Protein AF-A0A3P6UEE2-F1 (afdb_monomer)

Mean predicted aligned error: 15.65 Å

Nearest PDB structures (foldseek):
  7cso-assembly2_B  TM=4.530E-01  e=4.890E-06  Mus musculus
  7csr-assembly1_A  TM=4.299E-01  e=3.107E-06  Mus musculus
  7cso-assembly1_A  TM=4.439E-01  e=6.291E-06  Mus musculus
  7cso-assembly4_D  TM=4.428E-01  e=3.997E-06  Mus musculus
  7cso-assembly3_C  TM=4.593E-01  e=6.958E-06  Mus musculus

Structure (mmCIF, N/CA/C/O backbone):
data_AF-A0A3P6UEE2-F1
#
_entry.id   AF-A0A3P6UEE2-F1
#
loop_
_atom_site.group_PDB
_atom_site.id
_atom_site.type_symbol
_atom_site.label_atom_id
_atom_site.label_alt_id
_atom_site.label_comp_id
_atom_site.label_asym_id
_atom_site.label_entity_id
_atom_site.label_seq_id
_atom_site.pdbx_PDB_ins_code
_atom_site.Cartn_x
_atom_site.Cartn_y
_atom_site.Cartn_z
_atom_site.occupancy
_atom_site.B_iso_or_equiv
_atom_site.auth_seq_id
_atom_site.auth_comp_id
_atom_site.auth_asym_id
_atom_site.auth_atom_id
_atom_site.pdbx_PDB_model_num
ATOM 1 N N . MET A 1 1 ? -70.658 22.641 3.230 1.00 32.25 1 MET A N 1
ATOM 2 C CA . MET A 1 1 ? -71.130 21.263 2.988 1.00 32.25 1 MET A CA 1
ATOM 3 C C . MET A 1 1 ? -69.917 20.512 2.462 1.00 32.25 1 MET A C 1
ATOM 5 O O . MET A 1 1 ? -69.437 20.891 1.405 1.00 32.25 1 MET A O 1
ATOM 9 N N . SER A 1 2 ? -69.157 19.889 3.373 1.00 28.69 2 SER A N 1
ATOM 10 C CA . SER A 1 2 ? -69.186 18.432 3.674 1.00 28.69 2 SER A CA 1
ATOM 11 C C . SER A 1 2 ? -68.505 17.641 2.543 1.00 28.69 2 SER A C 1
ATOM 13 O O . SER A 1 2 ? -68.824 17.882 1.391 1.00 28.69 2 SER A O 1
ATOM 15 N N . GLU A 1 3 ? -67.575 16.708 2.730 1.00 25.73 3 GLU A N 1
ATOM 16 C CA . GLU A 1 3 ? -67.018 16.028 3.901 1.00 25.73 3 GLU A CA 1
ATOM 17 C C . GLU A 1 3 ? -65.733 15.281 3.454 1.00 25.73 3 GLU A C 1
ATOM 19 O O . GLU A 1 3 ? -65.621 14.837 2.315 1.00 25.73 3 GLU A O 1
ATOM 24 N N . ILE A 1 4 ? -64.789 15.226 4.394 1.00 25.91 4 ILE A N 1
ATOM 25 C CA . ILE A 1 4 ? -63.663 14.306 4.714 1.00 25.91 4 ILE A CA 1
ATOM 26 C C . ILE A 1 4 ? -63.904 12.839 4.247 1.00 25.91 4 ILE A C 1
ATOM 28 O O . ILE A 1 4 ? -65.055 12.428 4.205 1.00 25.91 4 ILE A O 1
ATOM 32 N N . ASP A 1 5 ? -62.964 11.920 3.955 1.00 26.12 5 ASP A N 1
ATOM 33 C CA . ASP A 1 5 ? -61.487 11.779 3.910 1.00 26.12 5 ASP A CA 1
ATOM 34 C C . ASP A 1 5 ? -61.178 10.352 3.359 1.00 26.12 5 ASP A C 1
ATOM 36 O O . ASP A 1 5 ? -62.090 9.543 3.187 1.00 26.12 5 ASP A O 1
ATOM 40 N N . TYR A 1 6 ? -59.906 10.055 3.068 1.00 24.75 6 TYR A N 1
ATOM 41 C CA . TYR A 1 6 ? -59.148 8.900 3.591 1.00 24.75 6 TYR A CA 1
ATOM 42 C C . TYR A 1 6 ? -58.108 8.302 2.620 1.00 24.75 6 TYR A C 1
ATOM 44 O O . TYR A 1 6 ? -58.361 7.401 1.826 1.00 24.75 6 TYR A O 1
ATOM 52 N N . THR A 1 7 ? -56.855 8.659 2.915 1.00 24.50 7 THR A N 1
ATOM 53 C CA . THR A 1 7 ? -55.727 7.733 3.167 1.00 24.50 7 THR A CA 1
ATOM 54 C C . THR A 1 7 ? -54.939 7.078 2.021 1.00 24.50 7 THR A C 1
ATOM 56 O O . THR A 1 7 ? -55.393 6.160 1.350 1.00 24.50 7 THR A O 1
ATOM 59 N N . LYS A 1 8 ? -53.639 7.434 2.028 1.00 27.17 8 LYS A N 1
ATOM 60 C CA . LYS A 1 8 ? -52.408 6.620 1.851 1.00 27.17 8 LYS A CA 1
ATOM 61 C C . LYS A 1 8 ? -51.515 7.066 0.691 1.00 27.17 8 LYS A C 1
ATOM 63 O O . LYS A 1 8 ? -51.504 6.407 -0.336 1.00 27.17 8 LYS A O 1
ATOM 68 N N . ILE A 1 9 ? -50.619 8.028 0.938 1.00 29.27 9 ILE A N 1
ATOM 69 C CA . ILE A 1 9 ? -49.214 7.910 0.502 1.00 29.27 9 ILE A CA 1
ATOM 70 C C . ILE A 1 9 ? -48.324 8.456 1.624 1.00 29.27 9 ILE A C 1
ATOM 72 O O . ILE A 1 9 ? -48.467 9.596 2.060 1.00 29.27 9 ILE A O 1
ATOM 76 N N . LYS A 1 10 ? -47.441 7.589 2.130 1.00 26.31 10 LYS A N 1
ATOM 77 C CA . LYS A 1 10 ? -46.436 7.899 3.148 1.00 26.31 10 LYS A CA 1
ATOM 78 C C . LYS A 1 10 ? -45.485 8.986 2.644 1.00 26.31 10 LYS A C 1
ATOM 80 O O . LYS A 1 10 ? -44.920 8.871 1.561 1.00 26.31 10 LYS A O 1
ATOM 85 N N . GLN A 1 11 ? -45.274 9.982 3.495 1.00 23.47 11 GLN A N 1
ATOM 86 C CA . GLN A 1 11 ? -44.151 10.906 3.448 1.00 23.47 11 GLN A CA 1
ATOM 87 C C . GLN A 1 11 ? -42.827 10.138 3.590 1.00 23.47 11 GLN A C 1
ATOM 89 O O . GLN A 1 11 ? -42.658 9.363 4.531 1.00 23.47 11 GLN A O 1
ATOM 94 N N . ILE A 1 12 ? -41.875 10.410 2.698 1.00 24.92 12 ILE A N 1
ATOM 95 C CA . ILE A 1 12 ? -40.446 10.361 3.015 1.00 24.92 12 ILE A CA 1
ATOM 96 C C . ILE A 1 12 ? -39.949 11.805 2.869 1.00 24.92 12 ILE A C 1
ATOM 98 O O . ILE A 1 12 ? -40.045 12.360 1.771 1.00 24.92 12 ILE A O 1
ATOM 102 N N . PRO A 1 13 ? -39.487 12.449 3.953 1.00 24.69 13 PRO A N 1
ATOM 103 C CA . PRO A 1 13 ? -39.006 13.815 3.903 1.00 24.69 13 PRO A CA 1
ATOM 104 C C . PRO A 1 13 ? -37.581 13.879 3.346 1.00 24.69 13 PRO A C 1
ATOM 106 O O . PRO A 1 13 ? -36.684 13.128 3.725 1.00 24.69 13 PRO A O 1
ATOM 109 N N . THR A 1 14 ? -37.415 14.840 2.448 1.00 27.27 14 THR A N 1
ATOM 110 C CA . THR A 1 14 ? -36.183 15.524 2.051 1.00 27.27 14 THR A CA 1
ATOM 111 C C . THR A 1 14 ? -35.136 15.624 3.166 1.00 27.27 14 THR A C 1
ATOM 113 O O . THR A 1 14 ? -35.399 16.222 4.208 1.00 27.27 14 THR A O 1
ATOM 116 N N . ALA A 1 15 ? -33.928 15.116 2.901 1.00 23.80 15 ALA A N 1
ATOM 117 C CA . ALA A 1 15 ? -32.729 15.375 3.697 1.00 23.80 15 ALA A CA 1
ATOM 118 C C . ALA A 1 15 ? -31.927 16.569 3.121 1.00 23.80 15 ALA A C 1
ATOM 120 O O . ALA A 1 15 ? -31.947 16.792 1.905 1.00 23.80 15 ALA A O 1
ATOM 121 N N . PRO A 1 16 ? -31.249 17.359 3.975 1.00 25.28 16 PRO A N 1
ATOM 122 C CA . PRO A 1 16 ? -30.773 18.697 3.648 1.00 25.28 16 PRO A CA 1
ATOM 123 C C . PRO A 1 16 ? -29.421 18.711 2.925 1.00 25.28 16 PRO A C 1
ATOM 125 O O . PRO A 1 16 ? -28.483 17.992 3.265 1.00 25.28 16 PRO A O 1
ATOM 128 N N . LYS A 1 17 ? -29.331 19.617 1.947 1.00 25.28 17 LYS A N 1
ATOM 129 C CA . LYS A 1 17 ? -28.084 20.152 1.394 1.00 25.28 17 LYS A CA 1
ATOM 130 C C . LYS A 1 17 ? -27.331 20.942 2.474 1.00 25.28 17 LYS A C 1
ATOM 132 O O . LYS A 1 17 ? -27.958 21.528 3.350 1.00 25.28 17 LYS A O 1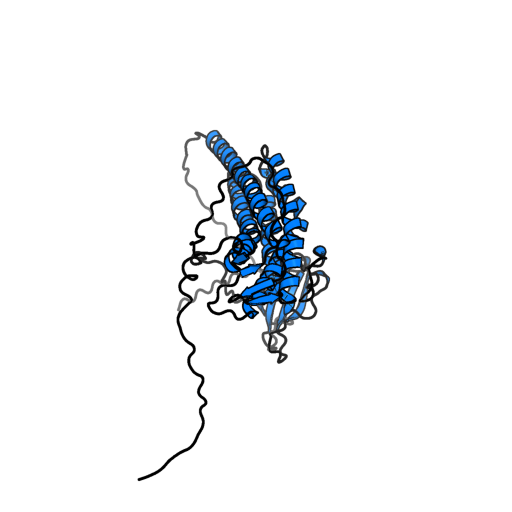
ATOM 137 N N . VAL A 1 18 ? -26.016 21.060 2.265 1.00 22.91 18 VAL A N 1
ATOM 138 C CA . VAL A 1 18 ? -25.023 21.901 2.969 1.00 22.91 18 VAL A CA 1
ATOM 139 C C . VAL A 1 18 ? -24.257 21.180 4.086 1.00 22.91 18 VAL A C 1
ATOM 141 O O . VAL A 1 18 ? -24.628 21.245 5.248 1.00 22.91 18 VAL A O 1
ATOM 144 N N . MET A 1 19 ? -23.157 20.510 3.712 1.00 23.22 19 MET A N 1
ATOM 145 C CA . MET A 1 19 ? -21.775 20.855 4.117 1.00 23.22 19 MET A CA 1
ATOM 146 C C . MET A 1 19 ? -20.781 19.840 3.504 1.00 23.22 19 MET A C 1
ATOM 148 O O . MET A 1 19 ? -20.074 19.124 4.197 1.00 23.22 19 MET A O 1
ATOM 152 N N . ILE A 1 20 ? -20.746 19.762 2.169 1.00 26.05 20 ILE A N 1
ATOM 153 C CA . ILE A 1 20 ? -19.703 19.069 1.390 1.00 26.05 20 ILE A CA 1
ATOM 154 C C . ILE A 1 20 ? -19.309 20.037 0.273 1.00 26.05 20 ILE A C 1
ATOM 156 O O . ILE A 1 20 ? -19.727 19.896 -0.864 1.00 26.05 20 ILE A O 1
ATOM 160 N N . LEU A 1 21 ? -18.628 21.132 0.615 1.00 24.34 21 LEU A N 1
ATOM 161 C CA . LEU A 1 21 ? -18.182 22.120 -0.383 1.00 24.34 21 LEU A CA 1
ATOM 162 C C . LEU A 1 21 ? -16.725 22.568 -0.197 1.00 24.34 21 LEU A C 1
ATOM 164 O O . LEU A 1 21 ? -16.289 23.519 -0.837 1.00 24.34 21 LEU A O 1
ATOM 168 N N . LEU A 1 22 ? -15.935 21.850 0.610 1.00 24.61 22 LEU A N 1
ATOM 169 C CA . LEU A 1 22 ? -14.498 22.127 0.767 1.00 24.61 22 LEU A CA 1
ATOM 170 C C . LEU A 1 22 ? -13.568 20.928 0.513 1.00 24.61 22 LEU A C 1
ATOM 172 O O . LEU A 1 22 ? -12.361 21.065 0.673 1.00 24.61 22 LEU A O 1
ATOM 176 N N . LEU A 1 23 ? -14.090 19.798 0.023 1.00 27.22 23 LEU A N 1
ATOM 177 C CA . LEU A 1 23 ? -13.277 18.649 -0.417 1.00 27.22 23 LEU A CA 1
ATOM 178 C C . LEU A 1 23 ? -13.424 18.308 -1.913 1.00 27.22 23 LEU A C 1
ATOM 180 O O . LEU A 1 23 ? -12.577 17.613 -2.464 1.00 27.22 23 LEU A O 1
ATOM 184 N N . GLU A 1 24 ? -14.401 18.885 -2.622 1.00 25.47 24 GLU A N 1
ATOM 185 C CA . GLU A 1 24 ? -14.601 18.640 -4.064 1.00 25.47 24 GLU A CA 1
ATOM 186 C C . GLU A 1 24 ? -13.704 19.484 -4.990 1.00 25.47 24 GLU A C 1
ATOM 188 O O . GLU A 1 24 ? -13.679 19.256 -6.196 1.00 25.47 24 GLU A O 1
ATOM 193 N N . LYS A 1 25 ? -12.916 20.436 -4.466 1.00 23.84 25 LYS A N 1
ATOM 194 C CA . LYS A 1 25 ? -12.120 21.364 -5.299 1.00 23.84 25 LYS A CA 1
ATOM 195 C C . LYS A 1 25 ? -10.620 21.069 -5.417 1.00 23.84 25 LYS A C 1
ATOM 197 O O . LYS A 1 25 ? -9.903 21.872 -6.008 1.00 23.84 25 LYS A O 1
ATOM 202 N N . LYS A 1 26 ? -10.130 19.926 -4.917 1.00 23.98 26 LYS A N 1
ATOM 203 C CA . LYS A 1 26 ? -8.728 19.494 -5.129 1.00 23.98 26 LYS A CA 1
ATOM 204 C C . LYS A 1 26 ? -8.526 18.063 -5.646 1.00 23.98 26 LYS A C 1
ATOM 206 O O . LYS A 1 26 ? -7.385 17.655 -5.819 1.00 23.98 26 LYS A O 1
ATOM 211 N N . LEU A 1 27 ? -9.596 17.342 -5.993 1.00 26.48 27 LEU A N 1
ATOM 212 C CA . LEU A 1 27 ? -9.512 16.048 -6.698 1.00 26.48 27 LEU A CA 1
ATOM 213 C C . LEU A 1 27 ? -9.816 16.142 -8.204 1.00 26.48 27 LEU A C 1
ATOM 215 O O . LEU A 1 27 ? -9.767 15.144 -8.920 1.00 26.48 27 LEU A O 1
ATOM 219 N N . THR A 1 28 ? -10.032 17.349 -8.730 1.00 24.52 28 THR A N 1
ATOM 220 C CA . THR A 1 28 ? -10.090 17.607 -10.173 1.00 24.52 28 THR A CA 1
ATOM 221 C C . THR A 1 28 ? -8.683 17.663 -10.772 1.00 24.52 28 THR A C 1
ATOM 223 O O . THR A 1 28 ? -8.195 18.720 -11.159 1.00 24.52 28 THR A O 1
ATOM 226 N N . SER A 1 29 ? -8.019 16.510 -10.827 1.00 25.34 29 SER A N 1
ATOM 227 C CA . SER A 1 29 ? -6.988 16.206 -11.830 1.00 25.34 29 SER A CA 1
ATOM 228 C C . SER A 1 29 ? -6.882 14.695 -12.062 1.00 25.34 29 SER A C 1
ATOM 230 O O . SER A 1 29 ? -5.809 14.111 -12.054 1.00 25.34 29 SER A O 1
ATOM 232 N N . TYR A 1 30 ? -8.022 14.054 -12.316 1.00 25.23 30 TYR A N 1
ATOM 233 C CA . TYR A 1 30 ? -8.054 12.817 -13.093 1.00 25.23 30 TYR A CA 1
ATOM 234 C C . TYR A 1 30 ? -8.728 13.101 -14.437 1.00 25.23 30 TYR A C 1
ATOM 236 O O . TYR A 1 30 ? -9.952 13.014 -14.536 1.00 25.23 30 TYR A O 1
ATOM 244 N N . PRO A 1 31 ? -7.978 13.445 -15.496 1.00 25.48 31 PRO A N 1
ATOM 245 C CA . PRO A 1 31 ? -8.455 13.215 -16.838 1.00 25.48 31 PRO A CA 1
ATOM 246 C C . PRO A 1 31 ? -8.068 11.789 -17.251 1.00 25.48 31 PRO A C 1
ATOM 248 O O . PRO A 1 31 ? -6.894 11.448 -17.322 1.00 25.48 31 PRO A O 1
ATOM 251 N N . GLN A 1 32 ? -9.104 10.988 -17.511 1.00 25.56 32 GLN A N 1
ATOM 252 C CA . GLN A 1 32 ? -9.192 10.041 -18.626 1.00 25.56 32 GLN A CA 1
ATOM 253 C C . GLN A 1 32 ? -8.036 9.039 -18.780 1.00 25.56 32 GLN A C 1
ATOM 255 O O . GLN A 1 32 ? -6.984 9.392 -19.278 1.00 25.56 32 GLN A O 1
ATOM 260 N N . TYR A 1 33 ? -8.275 7.763 -18.471 1.00 24.67 33 TYR A N 1
ATOM 261 C CA . TYR A 1 33 ? -8.169 6.653 -19.432 1.00 24.67 33 TYR A CA 1
ATOM 262 C C . TYR A 1 33 ? -8.706 5.368 -18.778 1.00 24.67 33 TYR A C 1
ATOM 264 O O . TYR A 1 33 ? -8.442 5.095 -17.612 1.00 24.67 33 TYR A O 1
ATOM 272 N N . LEU A 1 34 ? -9.449 4.591 -19.576 1.00 25.42 34 LEU A N 1
ATOM 273 C CA . LEU A 1 34 ? -10.128 3.317 -19.282 1.00 25.42 34 LEU A CA 1
ATOM 274 C C . LEU A 1 34 ? -11.574 3.390 -18.755 1.00 25.42 34 LEU A C 1
ATOM 276 O O . LEU A 1 34 ? -12.000 2.565 -17.954 1.00 25.42 34 LEU A O 1
ATOM 280 N N . GLN A 1 35 ? -12.399 4.243 -19.367 1.00 23.98 35 GLN A N 1
ATOM 281 C CA . GLN A 1 35 ? -13.633 3.704 -19.947 1.00 23.98 35 GLN A CA 1
ATOM 282 C C . GLN A 1 35 ? -13.343 3.330 -21.402 1.00 23.98 35 GLN A C 1
ATOM 284 O O . GLN A 1 35 ? -13.362 4.169 -22.294 1.00 23.98 35 GLN A O 1
ATOM 289 N N . LEU A 1 36 ? -13.046 2.054 -21.635 1.00 21.75 36 LEU A N 1
ATOM 290 C CA . LEU A 1 36 ? -13.322 1.427 -22.920 1.00 21.75 36 LEU A CA 1
ATOM 291 C C . LEU A 1 36 ? -14.508 0.503 -22.670 1.00 21.75 36 LEU A C 1
ATOM 293 O O . LEU A 1 36 ? -14.343 -0.597 -22.145 1.00 21.75 36 LEU A O 1
ATOM 297 N N . SER A 1 37 ? -15.712 0.967 -23.006 1.00 21.66 37 SER A N 1
ATOM 298 C CA . SER A 1 37 ? -16.826 0.058 -23.248 1.00 21.66 37 SER A CA 1
ATOM 299 C C . SER A 1 37 ? -16.559 -0.636 -24.581 1.00 21.66 37 SER A C 1
ATOM 301 O O . SER A 1 37 ? -17.025 -0.209 -25.636 1.00 21.66 37 SER A O 1
ATOM 303 N N . SER A 1 38 ? -15.757 -1.687 -24.567 1.00 23.03 38 SER A N 1
ATOM 304 C CA . SER A 1 38 ? -15.669 -2.583 -25.709 1.00 23.03 38 SER A CA 1
ATOM 305 C C . SER A 1 38 ? -16.781 -3.620 -25.573 1.00 23.03 38 SER A C 1
ATOM 307 O O . SER A 1 38 ? -16.723 -4.517 -24.733 1.00 23.03 38 SER A O 1
ATOM 309 N N . LYS A 1 39 ? -17.824 -3.491 -26.401 1.00 21.91 39 LYS A N 1
ATOM 310 C CA . LYS A 1 39 ? -18.680 -4.634 -26.730 1.00 21.91 39 LYS A CA 1
ATOM 311 C C . LYS A 1 39 ? -17.796 -5.640 -27.463 1.00 21.91 39 LYS A C 1
ATOM 313 O O . LYS A 1 39 ? -17.354 -5.373 -28.574 1.00 21.91 39 LYS A O 1
ATOM 318 N N . PHE A 1 40 ? -17.510 -6.769 -26.826 1.00 25.19 40 PHE A N 1
ATOM 319 C CA . PHE A 1 40 ? -16.821 -7.884 -27.464 1.00 25.19 40 PHE A CA 1
ATOM 320 C C . PHE A 1 40 ? -17.863 -8.911 -27.908 1.00 25.19 40 PHE A C 1
ATOM 322 O O . PHE A 1 40 ? -18.429 -9.621 -27.080 1.00 25.19 40 PHE A O 1
ATOM 329 N N . GLU A 1 41 ? -18.108 -9.010 -29.212 1.00 22.78 41 GLU A N 1
ATOM 330 C CA . GLU A 1 41 ? -18.720 -10.200 -29.802 1.00 22.78 41 GLU A CA 1
ATOM 331 C C . GLU A 1 41 ? -17.617 -11.085 -30.387 1.00 22.78 41 GLU A C 1
ATOM 333 O O . GLU A 1 41 ? -16.897 -10.696 -31.301 1.00 22.78 41 GLU A O 1
ATOM 338 N N . LEU A 1 42 ? -17.470 -12.288 -29.830 1.00 23.45 42 LEU A N 1
ATOM 339 C CA . LEU A 1 42 ? -16.555 -13.315 -30.324 1.00 23.45 42 LEU A CA 1
ATOM 340 C C . LEU A 1 42 ? -17.268 -14.151 -31.392 1.00 23.45 42 LEU A C 1
ATOM 342 O O . LEU A 1 42 ? -18.202 -14.893 -31.076 1.00 23.45 42 LEU A O 1
ATOM 346 N N . ILE A 1 43 ? -16.820 -14.056 -32.643 1.00 24.52 43 ILE A N 1
ATOM 347 C CA . ILE A 1 43 ? -17.225 -14.932 -33.751 1.00 24.52 43 ILE A CA 1
ATOM 348 C C . ILE A 1 43 ? -15.950 -15.494 -34.394 1.00 24.52 43 ILE A C 1
ATOM 350 O O . ILE A 1 43 ? -14.996 -14.752 -34.607 1.00 24.52 43 ILE A O 1
ATOM 354 N N . PHE A 1 44 ? -15.923 -16.803 -34.658 1.00 27.03 44 PHE A N 1
ATOM 355 C CA . PHE A 1 44 ? -14.777 -17.516 -35.227 1.00 27.03 44 PHE A CA 1
ATOM 356 C C . PHE A 1 44 ? -15.074 -17.930 -36.670 1.00 27.03 44 PHE A C 1
ATOM 358 O O . PHE A 1 44 ? -16.070 -18.617 -36.875 1.00 27.03 44 PHE A O 1
ATOM 365 N N . ASP A 1 45 ? -14.198 -17.570 -37.613 1.00 25.47 45 ASP A N 1
ATOM 366 C CA . ASP A 1 45 ? -13.767 -18.446 -38.714 1.00 25.47 45 ASP A CA 1
ATOM 367 C C . ASP A 1 45 ? -12.538 -17.862 -39.447 1.00 25.47 45 ASP A C 1
ATOM 369 O O . ASP A 1 45 ? -12.318 -16.651 -39.457 1.00 25.47 45 ASP A O 1
ATOM 373 N N . LYS A 1 46 ? -11.707 -18.737 -40.019 1.00 28.64 46 LYS A N 1
ATOM 374 C CA . LYS A 1 46 ? -10.489 -18.473 -40.828 1.00 28.64 46 LYS A CA 1
ATOM 375 C C . LYS A 1 46 ? -10.662 -19.166 -42.200 1.00 28.64 46 LYS A C 1
ATOM 377 O O . LYS A 1 46 ? -11.551 -20.010 -42.286 1.00 28.64 46 LYS A O 1
ATOM 382 N N . PRO A 1 47 ? -9.738 -19.045 -43.181 1.00 36.69 47 PRO A N 1
ATOM 383 C CA . PRO A 1 47 ? -8.730 -18.011 -43.483 1.00 36.69 47 PRO A CA 1
ATOM 384 C C . PRO A 1 47 ? -8.779 -17.563 -44.973 1.00 36.69 47 PRO A C 1
ATOM 386 O O . PRO A 1 47 ? -9.399 -18.227 -45.788 1.00 36.69 47 PRO A O 1
ATOM 389 N N . ASP A 1 48 ? -8.127 -16.453 -45.341 1.00 23.80 48 ASP A N 1
ATOM 390 C CA . ASP A 1 48 ? -7.161 -16.390 -46.462 1.00 23.80 48 ASP A CA 1
ATOM 391 C C . ASP A 1 48 ? -6.599 -14.964 -46.651 1.00 23.80 48 ASP A C 1
ATOM 393 O O . ASP A 1 48 ? -7.178 -13.969 -46.224 1.00 23.80 48 ASP A O 1
ATOM 397 N N . ALA A 1 49 ? -5.373 -14.918 -47.172 1.00 26.64 49 ALA A N 1
ATOM 398 C CA . ALA A 1 49 ? -4.347 -13.887 -47.017 1.00 26.64 49 ALA A CA 1
ATOM 399 C C . ALA A 1 49 ? -4.631 -12.506 -47.636 1.00 26.64 49 ALA A C 1
ATOM 401 O O . ALA A 1 49 ? -5.221 -12.433 -48.702 1.00 26.64 49 ALA A O 1
ATOM 402 N N . PHE A 1 50 ? -4.041 -11.443 -47.060 1.00 24.14 50 PHE A N 1
ATOM 403 C CA . PHE A 1 50 ? -3.558 -10.267 -47.805 1.00 24.14 50 PHE A CA 1
ATOM 404 C C . PHE A 1 50 ? -2.427 -9.540 -47.044 1.00 24.14 50 PHE A C 1
ATOM 406 O O . PHE A 1 50 ? -2.577 -9.155 -45.886 1.00 24.14 50 PHE A O 1
ATOM 413 N N . GLN A 1 51 ? -1.279 -9.368 -47.710 1.00 23.81 51 GLN A N 1
ATOM 414 C CA . GLN A 1 51 ? -0.166 -8.492 -47.320 1.00 23.81 51 GLN A CA 1
ATOM 415 C C . GLN A 1 51 ? -0.470 -7.054 -47.771 1.00 23.81 51 GLN A C 1
ATOM 417 O O . GLN A 1 51 ? -0.842 -6.846 -48.924 1.00 23.81 51 GLN A O 1
ATOM 422 N N . MET A 1 52 ? -0.222 -6.056 -46.918 1.00 21.95 52 MET A N 1
ATOM 423 C CA . MET A 1 52 ? -0.065 -4.660 -47.347 1.00 21.95 52 MET A CA 1
ATOM 424 C C . MET A 1 52 ? 1.195 -4.059 -46.724 1.00 21.95 52 MET A C 1
ATOM 426 O O . MET A 1 52 ? 1.312 -3.918 -45.509 1.00 21.95 52 MET A O 1
ATOM 430 N N . SER A 1 53 ? 2.141 -3.712 -47.592 1.00 21.52 53 SER A N 1
ATOM 431 C CA . SER A 1 53 ? 3.307 -2.881 -47.309 1.00 21.52 53 SER A CA 1
ATOM 432 C C . SER A 1 53 ? 2.926 -1.402 -47.369 1.00 21.52 53 SER A C 1
ATOM 434 O O . SER A 1 53 ? 2.298 -0.980 -48.339 1.00 21.52 53 SER A O 1
ATOM 436 N N . ALA A 1 54 ? 3.383 -0.599 -46.409 1.00 21.92 54 ALA A N 1
ATOM 437 C CA . ALA A 1 54 ? 3.403 0.855 -46.531 1.00 21.92 54 ALA A CA 1
ATOM 438 C C . ALA A 1 54 ? 4.860 1.328 -46.646 1.00 21.92 54 ALA A C 1
ATOM 440 O O . ALA A 1 54 ? 5.644 1.193 -45.708 1.00 21.92 54 ALA A O 1
ATOM 441 N N . GLN A 1 55 ? 5.224 1.857 -47.817 1.00 21.41 55 GLN A N 1
ATOM 442 C CA . GLN A 1 55 ? 6.443 2.639 -48.015 1.00 21.41 55 GLN A CA 1
ATOM 443 C C . GLN A 1 55 ? 6.231 4.032 -47.417 1.00 21.41 55 GLN A C 1
ATOM 445 O O . GLN A 1 55 ? 5.327 4.752 -47.832 1.00 21.41 55 GLN A O 1
ATOM 450 N N . PHE A 1 56 ? 7.096 4.428 -46.488 1.00 21.45 56 PHE A N 1
ATOM 451 C CA . PHE A 1 56 ? 7.254 5.824 -46.094 1.00 21.45 56 PHE A CA 1
ATOM 452 C C . PHE A 1 56 ? 8.632 6.304 -46.551 1.00 21.45 56 PHE A C 1
ATOM 454 O O . PHE A 1 56 ? 9.659 5.871 -46.031 1.00 21.45 56 PHE A O 1
ATOM 461 N N . SER A 1 57 ? 8.656 7.197 -47.541 1.00 22.25 57 SER A N 1
ATOM 462 C CA . SER A 1 57 ? 9.847 7.970 -47.894 1.00 22.25 57 SER A CA 1
ATOM 463 C C . SER A 1 57 ? 10.004 9.116 -46.898 1.00 22.25 57 SER A C 1
ATOM 465 O O . SER A 1 57 ? 9.198 10.043 -46.885 1.00 22.25 57 SER A O 1
ATOM 467 N N . ILE A 1 58 ? 11.049 9.064 -46.072 1.00 25.55 58 ILE A N 1
ATOM 468 C CA . ILE A 1 58 ? 11.481 10.200 -45.255 1.00 25.55 58 ILE A CA 1
ATOM 469 C C . ILE A 1 58 ? 12.570 10.932 -46.039 1.00 25.55 58 ILE A C 1
ATOM 471 O O . ILE A 1 58 ? 13.663 10.411 -46.252 1.00 25.55 58 ILE A O 1
ATOM 475 N N . SER A 1 59 ? 12.256 12.141 -46.497 1.00 26.03 59 SER A N 1
ATOM 476 C CA . SER A 1 59 ? 13.229 13.078 -47.052 1.00 26.03 59 SER A CA 1
ATOM 477 C C . SER A 1 59 ? 14.229 13.504 -45.972 1.00 26.03 59 SER A C 1
ATOM 479 O O . SER A 1 59 ? 13.835 13.905 -44.877 1.00 26.03 59 SER A O 1
ATOM 481 N N . HIS A 1 60 ? 15.519 13.421 -46.305 1.00 29.48 60 HIS A N 1
ATOM 482 C CA . HIS A 1 60 ? 16.658 13.828 -45.483 1.00 29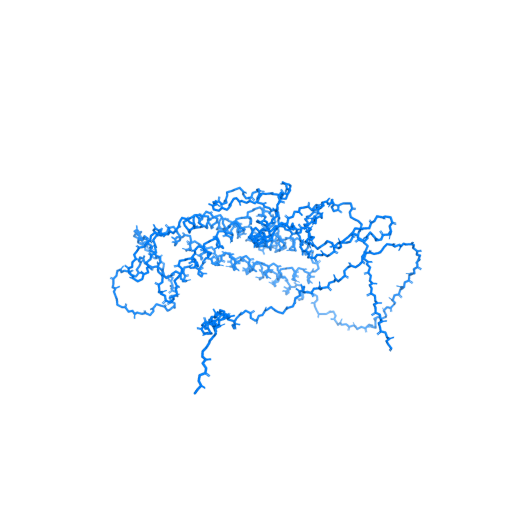.48 60 HIS A CA 1
ATOM 483 C C . HIS A 1 60 ? 16.469 15.214 -44.841 1.00 29.48 60 HIS A C 1
ATOM 485 O O . HIS A 1 60 ? 16.490 16.232 -45.529 1.00 29.48 60 HIS A O 1
ATOM 491 N N . ILE A 1 61 ? 16.396 15.253 -43.509 1.00 28.84 61 ILE A N 1
ATOM 492 C CA . ILE A 1 61 ? 16.727 16.441 -42.717 1.00 28.84 61 ILE A CA 1
ATOM 493 C C . ILE A 1 61 ? 18.078 16.151 -42.063 1.00 28.84 61 ILE A C 1
ATOM 495 O O . ILE A 1 61 ? 18.173 15.395 -41.098 1.00 28.84 61 ILE A O 1
ATOM 499 N N . SER A 1 62 ? 19.148 16.715 -42.623 1.00 26.62 62 SER A N 1
ATOM 500 C CA . SER A 1 62 ? 20.480 16.676 -42.023 1.00 26.62 62 SER A CA 1
ATOM 501 C C . SER A 1 62 ? 20.545 17.673 -40.863 1.00 26.62 62 SER A C 1
ATOM 503 O O . SER A 1 62 ? 20.773 18.865 -41.071 1.00 26.62 62 SER A O 1
ATOM 505 N N . VAL A 1 63 ? 20.330 17.194 -39.638 1.00 31.89 63 VAL A N 1
ATOM 506 C CA . VAL A 1 63 ? 20.606 17.964 -38.416 1.00 31.89 63 VAL A CA 1
ATOM 507 C C . VAL A 1 63 ? 22.112 17.875 -38.119 1.00 31.89 63 VAL A C 1
ATOM 509 O O . VAL A 1 63 ? 22.669 16.775 -38.166 1.00 31.89 63 VAL A O 1
ATOM 512 N N . PRO A 1 64 ? 22.810 18.991 -37.840 1.00 33.28 64 PRO A N 1
ATOM 513 C CA . PRO A 1 64 ? 24.251 18.972 -37.611 1.00 33.28 64 PRO A CA 1
ATOM 514 C C . PRO A 1 64 ? 24.624 18.183 -36.345 1.00 33.28 64 PRO A C 1
ATOM 516 O O . PRO A 1 64 ? 24.097 18.413 -35.258 1.00 33.28 64 PRO A O 1
ATOM 519 N N . VAL A 1 65 ? 25.598 17.281 -36.495 1.00 41.12 65 VAL A N 1
ATOM 520 C CA . VAL A 1 65 ? 26.199 16.438 -35.447 1.00 41.12 65 VAL A CA 1
ATOM 521 C C . VAL A 1 65 ? 27.118 17.284 -34.548 1.00 41.12 65 VAL A C 1
ATOM 523 O O . VAL A 1 65 ? 28.340 17.240 -34.632 1.00 41.12 65 VAL A O 1
ATOM 526 N N . LYS A 1 66 ? 26.513 18.112 -33.697 1.00 36.97 66 LYS A N 1
ATOM 527 C CA . LYS A 1 66 ? 27.107 18.742 -32.504 1.00 36.97 66 LYS A CA 1
ATOM 528 C C . LYS A 1 66 ? 25.959 18.795 -31.484 1.00 36.97 66 LYS A C 1
ATOM 530 O O . LYS A 1 66 ? 25.089 19.637 -31.616 1.00 36.97 66 LYS A O 1
ATOM 535 N N . SER A 1 67 ? 25.798 17.925 -30.489 1.00 44.12 67 SER A N 1
ATOM 536 C CA . SER A 1 67 ? 26.767 17.232 -29.641 1.00 44.12 67 SER A CA 1
ATOM 537 C C . SER A 1 67 ? 26.079 16.044 -28.936 1.00 44.12 67 SER A C 1
ATOM 539 O O . SER A 1 67 ? 25.425 16.208 -27.907 1.00 44.12 67 SER A O 1
ATOM 541 N N . LEU A 1 68 ? 26.227 14.827 -29.469 1.00 50.22 68 LEU A N 1
ATOM 542 C CA . LEU A 1 68 ? 25.754 13.601 -28.796 1.00 50.22 68 LEU A CA 1
ATOM 543 C C . LEU A 1 68 ? 26.292 13.510 -27.352 1.00 50.22 68 LEU A C 1
ATOM 545 O O . LEU A 1 68 ? 25.536 13.234 -26.427 1.00 50.22 68 LEU A O 1
ATOM 549 N N . SER A 1 69 ? 27.540 13.940 -27.133 1.00 56.88 69 SER A N 1
ATOM 550 C CA . SER A 1 69 ? 28.200 13.948 -25.819 1.00 56.88 69 SER A CA 1
ATOM 551 C C . SER A 1 69 ? 27.670 14.972 -24.802 1.00 56.88 69 SER A C 1
ATOM 553 O O . SER A 1 69 ? 27.972 14.855 -23.612 1.00 56.88 69 SER A O 1
ATOM 555 N N . PHE A 1 70 ? 26.922 15.998 -25.229 1.00 57.66 70 PHE A N 1
ATOM 556 C CA . PHE A 1 70 ? 26.234 16.924 -24.315 1.00 57.66 70 PHE A CA 1
ATOM 557 C C . PHE A 1 70 ? 24.883 16.348 -23.892 1.00 57.66 70 PHE A C 1
ATOM 559 O O . PHE A 1 70 ? 24.528 16.408 -22.718 1.00 57.66 70 PHE A O 1
ATOM 566 N N . CYS A 1 71 ? 24.163 15.735 -24.838 1.00 68.00 71 CYS A N 1
ATOM 567 C CA . CYS A 1 71 ? 22.901 15.052 -24.568 1.00 68.00 71 CYS A CA 1
ATOM 568 C C . CYS A 1 71 ? 23.112 13.863 -23.616 1.00 68.00 71 CYS A C 1
ATOM 570 O O . CYS A 1 71 ? 22.417 13.760 -22.610 1.00 68.00 71 CYS A O 1
ATOM 572 N N . GLU A 1 72 ? 24.139 13.045 -23.856 1.00 70.88 72 GLU A N 1
ATOM 573 C CA . GLU A 1 72 ? 24.520 11.924 -22.985 1.00 70.88 72 GLU A CA 1
ATOM 574 C C . GLU A 1 72 ? 24.893 12.385 -21.569 1.00 70.88 72 GLU A C 1
ATOM 576 O O . GLU A 1 72 ? 24.392 11.833 -20.590 1.00 70.88 72 GLU A O 1
ATOM 581 N N . ARG A 1 73 ? 25.707 13.445 -21.438 1.00 74.44 73 ARG A N 1
ATOM 582 C CA . ARG A 1 73 ? 26.055 14.022 -20.127 1.00 74.44 73 ARG A CA 1
ATOM 583 C C . ARG A 1 73 ? 24.839 14.578 -19.393 1.00 74.44 73 ARG A C 1
ATOM 585 O O . ARG A 1 73 ? 24.703 14.354 -18.195 1.00 74.44 73 ARG A O 1
ATOM 592 N N . HIS A 1 74 ? 23.941 15.266 -20.094 1.00 80.00 74 HIS A N 1
ATOM 593 C CA . HIS A 1 74 ? 22.714 15.787 -19.498 1.00 80.00 74 HIS A CA 1
ATOM 594 C C . HIS A 1 74 ? 21.790 14.659 -19.016 1.00 80.00 74 HIS A C 1
ATOM 596 O O . HIS A 1 74 ? 21.213 14.760 -17.936 1.00 80.00 74 HIS A O 1
ATOM 602 N N . ILE A 1 75 ? 21.653 13.572 -19.784 1.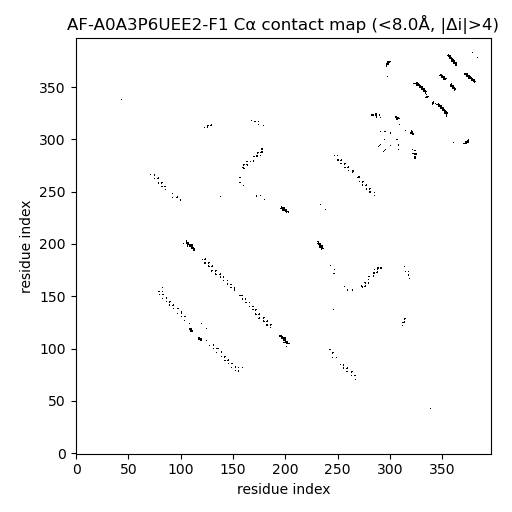00 81.81 75 ILE A N 1
ATOM 603 C CA . ILE A 1 75 ? 20.832 12.427 -19.371 1.00 81.81 75 ILE A CA 1
ATOM 604 C C . ILE A 1 75 ? 21.466 11.702 -18.177 1.00 81.81 75 ILE A C 1
ATOM 606 O O . ILE A 1 75 ? 20.747 11.344 -17.247 1.00 81.81 75 ILE A O 1
ATOM 610 N N . ALA A 1 76 ? 22.793 11.551 -18.140 1.00 79.94 76 ALA A N 1
ATOM 611 C CA . ALA A 1 76 ? 23.489 10.972 -16.989 1.00 79.94 76 ALA A CA 1
ATOM 612 C C . ALA A 1 76 ? 23.250 11.786 -15.703 1.00 79.94 76 ALA A C 1
ATOM 614 O O . ALA A 1 76 ? 22.880 11.220 -14.674 1.00 79.94 76 ALA A O 1
ATOM 615 N N . VAL A 1 77 ? 23.367 13.118 -15.777 1.00 83.94 77 VAL A N 1
ATOM 616 C CA . VAL A 1 77 ? 23.071 14.019 -14.649 1.00 83.94 77 VAL A CA 1
ATOM 617 C C . VAL A 1 77 ? 21.598 13.928 -14.237 1.00 83.94 77 VAL A C 1
ATOM 619 O O . VAL A 1 77 ? 21.309 13.792 -13.053 1.00 83.94 77 VAL A O 1
ATOM 622 N N . ALA A 1 78 ? 20.663 13.937 -15.192 1.00 85.19 78 ALA A N 1
ATOM 623 C CA . ALA A 1 78 ? 19.231 13.829 -14.902 1.00 85.19 78 ALA A CA 1
ATOM 624 C C . ALA A 1 78 ? 18.849 12.481 -14.264 1.00 85.19 78 ALA A C 1
ATOM 626 O O . ALA A 1 78 ? 18.001 12.432 -13.376 1.00 85.19 78 ALA A O 1
ATOM 627 N N . THR A 1 79 ? 19.498 11.391 -14.684 1.00 84.38 79 THR A N 1
ATOM 628 C CA . THR A 1 79 ? 19.290 10.055 -14.105 1.00 84.38 79 THR A CA 1
ATOM 629 C C . THR A 1 79 ? 19.822 9.993 -12.673 1.00 84.38 79 THR A C 1
ATOM 631 O O . THR A 1 79 ? 19.143 9.476 -11.791 1.00 84.38 79 THR A O 1
ATOM 634 N N . SER A 1 80 ? 21.005 10.564 -12.423 1.00 85.88 80 SER A N 1
ATOM 635 C CA . SER A 1 80 ? 21.562 10.680 -11.071 1.00 85.88 80 SER A CA 1
ATOM 636 C C . SER A 1 80 ? 20.666 11.528 -10.164 1.00 85.88 80 SER A C 1
ATOM 638 O O . SER A 1 80 ? 20.377 11.111 -9.049 1.00 85.88 80 SER A O 1
ATOM 640 N N . TYR A 1 81 ? 20.147 12.654 -10.663 1.00 87.56 81 TYR A N 1
ATOM 641 C CA . TYR A 1 81 ? 19.215 13.501 -9.919 1.00 87.56 81 TYR A CA 1
ATOM 642 C C . TYR A 1 81 ? 17.927 12.759 -9.540 1.00 87.56 81 TYR A C 1
ATOM 644 O O . TYR A 1 81 ? 17.535 12.784 -8.380 1.00 87.56 81 TYR A O 1
ATOM 652 N N . ALA A 1 82 ? 17.315 12.028 -10.478 1.00 88.19 82 ALA A N 1
ATOM 653 C CA . ALA A 1 82 ? 16.116 11.239 -10.193 1.00 88.19 82 ALA A CA 1
ATOM 654 C C . ALA A 1 82 ? 16.360 10.141 -9.141 1.00 88.19 82 ALA A C 1
ATOM 656 O O . ALA A 1 82 ? 15.478 9.858 -8.335 1.00 88.19 82 ALA A O 1
ATOM 657 N N . LEU A 1 83 ? 17.551 9.530 -9.113 1.00 90.81 83 LEU A N 1
ATOM 658 C CA . LEU A 1 83 ? 17.917 8.593 -8.049 1.00 90.81 83 LEU A CA 1
ATOM 659 C C . LEU A 1 83 ? 18.079 9.308 -6.700 1.00 90.81 83 LEU A C 1
ATOM 661 O O . LEU A 1 83 ? 17.583 8.814 -5.689 1.00 90.81 83 LEU A O 1
ATOM 665 N N . THR A 1 84 ? 18.739 10.467 -6.684 1.00 90.81 84 THR A N 1
ATOM 666 C CA . THR A 1 84 ? 18.882 11.290 -5.476 1.00 90.81 84 THR A CA 1
ATOM 667 C C . THR A 1 84 ? 17.522 11.689 -4.911 1.00 90.81 84 THR A C 1
ATOM 669 O O . THR A 1 84 ? 17.318 11.540 -3.711 1.00 90.81 84 THR A O 1
ATOM 672 N N . GLU A 1 85 ? 16.560 12.083 -5.752 1.00 91.69 85 GLU A N 1
ATOM 673 C CA . GLU A 1 85 ? 15.191 12.389 -5.311 1.00 91.69 85 GLU A CA 1
ATOM 674 C C . GLU A 1 85 ? 14.523 11.199 -4.604 1.00 91.69 85 GLU A C 1
ATOM 676 O O . GLU A 1 85 ? 13.828 11.391 -3.609 1.00 91.69 85 GLU A O 1
ATOM 681 N N . ILE A 1 86 ? 14.745 9.961 -5.069 1.00 92.94 86 ILE A N 1
ATOM 682 C CA . ILE A 1 86 ? 14.223 8.765 -4.384 1.00 92.94 86 ILE A CA 1
ATOM 683 C C . ILE A 1 86 ? 14.900 8.593 -3.022 1.00 92.94 86 ILE A C 1
ATOM 685 O O . ILE A 1 86 ? 14.222 8.335 -2.031 1.00 92.94 86 ILE A O 1
ATOM 689 N N . ILE A 1 87 ? 16.222 8.754 -2.949 1.00 92.56 87 ILE A N 1
ATOM 690 C CA . ILE A 1 87 ? 16.976 8.611 -1.694 1.00 92.56 87 ILE A CA 1
ATOM 691 C C . ILE A 1 87 ? 16.547 9.674 -0.668 1.00 92.56 87 ILE A C 1
ATOM 693 O O . ILE A 1 87 ? 16.349 9.353 0.505 1.00 92.56 87 ILE A O 1
ATOM 697 N N . GLU A 1 88 ? 16.370 10.924 -1.096 1.00 91.69 88 GLU A N 1
ATOM 698 C CA . GLU A 1 88 ? 15.880 12.018 -0.249 1.00 91.69 88 GLU A CA 1
ATOM 699 C C . GLU A 1 88 ? 14.422 11.795 0.180 1.00 91.69 88 GLU A C 1
ATOM 701 O O . GLU A 1 88 ? 14.058 12.070 1.329 1.00 91.69 88 GLU A O 1
ATOM 706 N N . LEU A 1 89 ? 13.587 11.239 -0.708 1.00 92.44 89 LEU A N 1
ATOM 707 C CA . LEU A 1 89 ? 12.224 10.840 -0.368 1.00 92.44 89 LEU A CA 1
ATOM 708 C C . LEU A 1 89 ? 12.222 9.793 0.758 1.00 92.44 89 LEU A C 1
ATOM 710 O O . LEU A 1 89 ? 11.451 9.953 1.707 1.00 92.44 89 LEU A O 1
ATOM 714 N N . GLU A 1 90 ? 13.078 8.764 0.690 1.00 93.31 90 GLU A N 1
ATOM 715 C CA . GLU A 1 90 ? 13.213 7.758 1.759 1.00 93.31 90 GLU A CA 1
ATOM 716 C C . GLU A 1 90 ? 13.612 8.382 3.093 1.00 93.31 90 GLU A C 1
ATOM 718 O O . GLU A 1 90 ? 13.054 8.053 4.138 1.00 93.31 90 GLU A O 1
ATOM 723 N N . GLU A 1 91 ? 14.569 9.307 3.073 1.00 89.50 91 GLU A N 1
ATOM 724 C CA . GLU A 1 91 ? 15.017 9.998 4.277 1.00 89.50 91 GLU A CA 1
ATOM 725 C C . GLU A 1 91 ? 13.886 10.803 4.923 1.00 89.50 91 GLU A C 1
ATOM 727 O O . GLU A 1 91 ? 13.603 10.648 6.116 1.00 89.50 91 GLU A O 1
ATOM 732 N N . GLY A 1 92 ? 13.187 11.614 4.126 1.00 89.88 92 GLY A N 1
ATOM 733 C CA . GLY A 1 92 ? 12.040 12.379 4.600 1.00 89.88 92 GLY A CA 1
ATOM 734 C C . GLY A 1 92 ? 10.895 11.483 5.083 1.00 89.88 92 GLY A C 1
ATOM 735 O O . GLY A 1 92 ? 10.216 11.818 6.058 1.00 89.88 92 GLY A O 1
ATOM 736 N N . TYR A 1 93 ? 10.674 10.343 4.426 1.00 93.25 93 TYR A N 1
ATOM 737 C CA . TYR A 1 93 ? 9.680 9.354 4.831 1.00 93.25 93 TYR A CA 1
ATOM 738 C C . TYR A 1 93 ? 10.026 8.720 6.178 1.00 93.25 93 TYR A C 1
ATOM 740 O O . TYR A 1 93 ? 9.190 8.749 7.082 1.00 93.25 93 TYR A O 1
ATOM 748 N N . GLY A 1 94 ? 11.262 8.246 6.358 1.00 89.19 94 GLY A N 1
ATOM 749 C CA . GLY A 1 94 ? 11.715 7.616 7.598 1.00 89.19 94 GLY A CA 1
ATOM 750 C C . GLY A 1 94 ? 11.495 8.502 8.827 1.00 89.19 94 GLY A C 1
ATOM 751 O O . GLY A 1 94 ? 10.970 8.039 9.840 1.00 89.19 94 GLY A O 1
ATOM 752 N N . VAL A 1 95 ? 11.791 9.803 8.726 1.00 89.19 95 VAL A N 1
ATOM 753 C CA . VAL A 1 95 ? 11.548 10.768 9.817 1.00 89.19 95 VAL A CA 1
ATOM 754 C C . VAL A 1 95 ? 10.057 10.888 10.148 1.00 89.19 95 VAL A C 1
ATOM 756 O O . VAL A 1 95 ? 9.668 10.825 11.319 1.00 89.19 95 VAL A O 1
ATOM 759 N N . ARG A 1 96 ? 9.206 11.054 9.128 1.00 91.62 96 ARG A N 1
ATOM 760 C CA . ARG A 1 96 ? 7.755 11.216 9.312 1.00 91.62 96 ARG A CA 1
ATOM 761 C C . ARG A 1 96 ? 7.107 9.965 9.898 1.00 91.62 96 ARG A C 1
ATOM 763 O O . ARG A 1 96 ? 6.257 10.071 10.778 1.00 91.62 96 ARG A O 1
ATOM 770 N N . VAL A 1 97 ? 7.524 8.790 9.445 1.00 91.19 97 VAL A N 1
ATOM 771 C CA . VAL A 1 97 ? 6.919 7.520 9.851 1.00 91.19 97 VAL A CA 1
ATOM 772 C C . VAL A 1 97 ? 7.355 7.117 11.251 1.00 91.19 97 VAL A C 1
ATOM 774 O O . VAL A 1 97 ? 6.514 6.691 12.029 1.00 91.19 97 VAL A O 1
ATOM 777 N N . ARG A 1 98 ? 8.619 7.341 11.632 1.00 89.25 98 ARG A N 1
ATOM 778 C CA . ARG A 1 98 ? 9.070 7.143 13.023 1.00 89.25 98 ARG A CA 1
ATOM 779 C C . ARG A 1 98 ? 8.348 8.071 14.004 1.00 89.25 98 ARG A C 1
ATOM 781 O O . ARG A 1 98 ? 8.132 7.721 15.162 1.00 89.25 98 ARG A O 1
ATOM 788 N N . ARG A 1 99 ? 7.971 9.284 13.578 1.00 90.25 99 ARG A N 1
ATOM 789 C CA . ARG A 1 99 ? 7.098 10.160 14.381 1.00 90.25 99 ARG A CA 1
ATOM 790 C C . ARG A 1 99 ? 5.703 9.549 14.532 1.00 90.25 99 ARG A C 1
ATOM 792 O O . ARG A 1 99 ? 5.219 9.467 15.656 1.00 90.25 99 ARG A O 1
ATOM 799 N N . LEU A 1 100 ? 5.109 9.092 13.432 1.00 92.62 100 LEU A N 1
ATOM 800 C CA . LEU A 1 100 ? 3.795 8.449 13.432 1.00 92.62 100 LEU A CA 1
ATOM 801 C C . LEU A 1 100 ? 3.766 7.170 14.283 1.00 92.62 100 LEU A C 1
ATOM 803 O O . LEU A 1 100 ? 2.815 6.945 15.021 1.00 92.62 100 LEU A O 1
ATOM 807 N N . GLU A 1 101 ? 4.819 6.358 14.219 1.00 91.25 101 GLU A N 1
ATOM 808 C CA . GLU A 1 101 ? 4.989 5.151 15.031 1.00 91.25 101 GLU A CA 1
ATOM 809 C C . GLU A 1 101 ? 4.986 5.475 16.527 1.00 91.25 101 GLU A C 1
ATOM 811 O O . GLU A 1 101 ? 4.258 4.841 17.288 1.00 91.25 101 GLU A O 1
ATOM 816 N N . ARG A 1 102 ? 5.726 6.512 16.944 1.00 89.94 102 ARG A N 1
ATOM 817 C CA . ARG A 1 102 ? 5.704 6.989 18.335 1.00 89.94 102 ARG A CA 1
ATOM 818 C C . ARG A 1 102 ? 4.321 7.482 18.754 1.00 89.94 102 ARG A C 1
ATOM 820 O O . ARG A 1 102 ? 3.881 7.158 19.849 1.00 89.94 102 ARG A O 1
ATOM 827 N N . GLN A 1 103 ? 3.627 8.217 17.884 1.00 90.19 103 GLN A N 1
ATOM 828 C CA . GLN A 1 103 ? 2.269 8.693 18.166 1.00 90.19 103 GLN A CA 1
ATOM 829 C C . GLN A 1 103 ? 1.282 7.532 18.332 1.00 90.19 103 GLN A C 1
ATOM 831 O O . GLN A 1 103 ? 0.517 7.527 19.291 1.00 90.19 103 GLN A O 1
ATOM 836 N N . LEU A 1 104 ? 1.332 6.531 17.446 1.00 91.81 104 LEU A N 1
ATOM 837 C CA . LEU A 1 104 ? 0.533 5.308 17.559 1.00 91.81 104 LEU A CA 1
ATOM 838 C C . LEU A 1 104 ? 0.819 4.569 18.870 1.00 91.81 104 LEU A C 1
ATOM 840 O O . LEU A 1 104 ? -0.118 4.176 19.555 1.00 91.81 104 LEU A O 1
ATOM 844 N N . ALA A 1 105 ? 2.096 4.425 19.234 1.00 90.19 105 ALA A N 1
ATOM 845 C CA . ALA A 1 105 ? 2.504 3.760 20.469 1.00 90.19 105 ALA A CA 1
ATOM 846 C C . ALA A 1 105 ? 2.073 4.516 21.737 1.00 90.19 105 ALA A C 1
ATOM 848 O O . ALA A 1 105 ? 1.881 3.891 22.775 1.00 90.19 105 ALA A O 1
ATOM 849 N N . SER A 1 106 ? 1.918 5.841 21.658 1.00 90.56 106 SER A N 1
ATOM 850 C CA . SER A 1 106 ? 1.469 6.668 22.781 1.00 90.56 106 SER A CA 1
ATOM 851 C C . SER A 1 106 ? -0.049 6.721 22.960 1.00 90.56 106 SER A C 1
ATOM 853 O O . SER A 1 106 ? -0.502 7.298 23.939 1.00 90.56 106 SER A O 1
ATOM 855 N N . LEU A 1 107 ? -0.860 6.162 22.055 1.00 91.69 107 LEU A N 1
ATOM 856 C CA . LEU A 1 107 ? -2.317 6.167 22.230 1.00 91.69 107 LEU A CA 1
ATOM 857 C C . LEU A 1 107 ? -2.712 5.339 23.460 1.00 91.69 107 LEU A C 1
ATOM 859 O O . LEU A 1 107 ? -2.384 4.158 23.547 1.00 91.69 107 LEU A O 1
ATOM 863 N N . THR A 1 108 ? -3.481 5.928 24.378 1.00 89.00 108 THR A N 1
ATOM 864 C CA . THR A 1 108 ? -3.945 5.226 25.594 1.00 89.00 108 THR A CA 1
ATOM 865 C C . THR A 1 108 ? -5.047 4.210 25.311 1.00 89.00 108 THR A C 1
ATOM 867 O O . THR A 1 108 ? -5.312 3.329 26.126 1.00 89.00 108 THR A O 1
ATOM 870 N N . GLY A 1 109 ? -5.714 4.342 24.163 1.00 89.75 109 GLY A N 1
ATOM 871 C CA . GLY A 1 109 ? -6.924 3.593 23.859 1.00 89.75 109 GLY A CA 1
ATOM 872 C C . GLY A 1 109 ? -8.216 4.367 24.115 1.00 89.75 109 GLY A C 1
ATOM 873 O O . GLY A 1 109 ? -9.278 3.758 24.009 1.00 89.75 109 GLY A O 1
ATOM 874 N N . ASN A 1 110 ? -8.152 5.663 24.447 1.00 90.69 110 ASN A N 1
ATOM 875 C CA . ASN A 1 110 ? -9.323 6.481 24.768 1.00 90.69 110 ASN A CA 1
ATOM 876 C C . ASN A 1 110 ? -9.583 7.605 23.746 1.00 90.69 110 ASN A C 1
ATOM 878 O O . ASN A 1 110 ? -8.670 8.207 23.176 1.00 90.69 110 ASN A O 1
ATOM 882 N N . ILE A 1 111 ? -10.867 7.911 23.558 1.00 89.12 111 ILE A N 1
ATOM 883 C CA . ILE A 1 111 ? -11.415 9.041 22.804 1.00 89.12 111 ILE A CA 1
ATOM 884 C C . ILE A 1 111 ? -12.029 10.021 23.791 1.00 89.12 111 ILE A C 1
ATOM 886 O O . ILE A 1 111 ? -12.815 9.624 24.655 1.00 89.12 111 ILE A O 1
ATOM 890 N N . VAL A 1 112 ? -11.740 11.302 23.603 1.00 88.69 112 VAL A N 1
ATOM 891 C CA . VAL A 1 112 ? -12.373 12.409 24.311 1.00 88.69 112 VAL A CA 1
ATOM 892 C C . VAL A 1 112 ? -13.290 13.158 23.345 1.00 88.69 112 VAL A C 1
ATOM 894 O O . VAL A 1 112 ? -12.842 13.653 22.310 1.00 88.69 112 VAL A O 1
ATOM 897 N N . VAL A 1 113 ? -14.579 13.229 23.683 1.00 86.19 113 VAL A N 1
ATOM 898 C CA . VAL A 1 113 ? -15.608 13.994 22.955 1.00 86.19 113 VAL A CA 1
ATOM 899 C C . VAL A 1 113 ? -16.418 14.785 23.974 1.00 86.19 113 VAL A C 1
ATOM 901 O O . VAL A 1 113 ? -16.930 14.196 24.923 1.00 86.19 113 VAL A O 1
ATOM 904 N N . ASP A 1 114 ? -16.536 16.105 23.813 1.00 80.94 114 ASP A N 1
ATOM 905 C CA . ASP A 1 114 ? -17.241 16.989 24.759 1.00 80.94 114 ASP A CA 1
ATOM 906 C C . ASP A 1 114 ? -16.824 16.758 26.233 1.00 80.94 114 ASP A C 1
ATOM 908 O O . ASP A 1 114 ? -17.665 16.644 27.129 1.00 80.94 114 ASP A O 1
ATOM 912 N N . ASN A 1 115 ? -15.515 16.620 26.487 1.00 78.25 115 ASN A N 1
ATOM 913 C CA . ASN A 1 115 ? -14.917 16.290 27.794 1.00 78.25 115 ASN A CA 1
ATOM 914 C C . ASN A 1 115 ? -15.355 14.942 28.402 1.00 78.25 115 ASN A C 1
ATOM 916 O O . ASN A 1 115 ? -15.102 14.676 29.578 1.00 78.25 115 ASN A O 1
ATOM 920 N N . LYS A 1 116 ? -15.998 14.066 27.623 1.00 84.56 116 LYS A N 1
ATOM 921 C CA . LYS A 1 116 ? -16.292 12.686 28.017 1.00 84.56 116 LYS A CA 1
ATOM 922 C C . LYS A 1 116 ? -15.257 11.752 27.421 1.00 84.56 116 LYS A C 1
ATOM 924 O O . LYS A 1 116 ? -15.102 11.682 26.205 1.00 84.56 116 LYS A O 1
ATOM 929 N N . MET A 1 117 ? -14.598 11.006 28.297 1.00 87.94 117 MET A N 1
ATOM 930 C CA . MET A 1 117 ? -13.653 9.968 27.916 1.00 87.94 117 MET A CA 1
ATOM 931 C C . MET A 1 117 ? -14.382 8.641 27.701 1.00 87.94 117 MET A C 1
ATOM 933 O O . MET A 1 117 ? -15.172 8.204 28.540 1.00 87.94 117 MET A O 1
ATOM 937 N N . THR A 1 118 ? -14.111 7.995 26.574 1.00 89.88 118 THR A N 1
ATOM 938 C CA . THR A 1 118 ? -14.649 6.681 26.208 1.00 89.88 118 THR A CA 1
ATOM 939 C C . THR A 1 118 ? -13.543 5.832 25.600 1.00 89.88 118 THR A C 1
ATOM 941 O O . THR A 1 118 ? -12.675 6.358 24.915 1.00 89.88 118 THR A O 1
ATOM 944 N N . ALA A 1 119 ? -13.550 4.524 25.838 1.00 91.31 119 ALA A N 1
ATOM 945 C CA . ALA A 1 119 ? -12.567 3.636 25.225 1.00 91.31 119 ALA A CA 1
ATOM 946 C C . ALA A 1 119 ? -12.820 3.480 23.713 1.00 91.31 119 ALA A C 1
ATOM 948 O O . ALA A 1 119 ? -13.966 3.524 23.256 1.00 91.31 119 ALA A O 1
ATOM 949 N N . PHE A 1 120 ? -11.761 3.237 22.939 1.00 91.69 120 PHE A N 1
ATOM 950 C CA . PHE A 1 120 ? -11.854 2.816 21.544 1.00 91.69 120 PHE A CA 1
ATOM 951 C C . PHE A 1 120 ? -12.740 1.573 21.427 1.00 91.69 120 PHE A C 1
ATOM 953 O O . PHE A 1 120 ? -12.628 0.624 22.205 1.00 91.69 120 PHE A O 1
ATOM 960 N N . ALA A 1 121 ? -13.585 1.545 20.398 1.00 91.69 121 ALA A N 1
ATOM 961 C CA . ALA A 1 121 ? -14.290 0.326 20.032 1.00 91.69 121 ALA A CA 1
ATOM 962 C C . ALA A 1 121 ? -13.286 -0.788 19.683 1.00 91.69 121 ALA A C 1
ATOM 964 O O . ALA A 1 121 ? -12.215 -0.523 19.134 1.00 91.69 121 ALA A O 1
ATOM 965 N N . ALA A 1 122 ? -13.656 -2.049 19.925 1.00 92.00 122 ALA A N 1
ATOM 966 C CA . ALA A 1 122 ? -12.776 -3.193 19.664 1.00 92.00 122 ALA A CA 1
ATOM 967 C C . ALA A 1 122 ? -12.285 -3.258 18.202 1.00 92.00 122 ALA A C 1
ATOM 969 O O . ALA A 1 122 ? -11.148 -3.640 17.947 1.00 92.00 122 ALA A O 1
ATOM 970 N N . GLU A 1 123 ? -13.124 -2.859 17.239 1.00 92.38 123 GLU A N 1
ATOM 971 C CA . GLU A 1 123 ? -12.744 -2.763 15.820 1.00 92.38 123 GLU A CA 1
ATOM 972 C C . GLU A 1 123 ? -11.613 -1.745 15.595 1.00 92.38 123 GLU A C 1
ATOM 974 O O . GLU A 1 123 ? -10.668 -2.016 14.857 1.00 92.38 123 GLU A O 1
ATOM 979 N N . MET A 1 124 ? -11.685 -0.594 16.270 1.00 93.12 124 MET A N 1
ATOM 980 C CA . MET A 1 124 ? -10.686 0.471 16.192 1.00 93.12 124 MET A CA 1
ATOM 981 C C . MET A 1 124 ? -9.367 0.051 16.845 1.00 93.12 124 MET A C 1
ATOM 983 O O . MET A 1 124 ? -8.315 0.256 16.247 1.00 93.12 124 MET A O 1
ATOM 987 N N . GLN A 1 125 ? -9.414 -0.593 18.017 1.00 93.25 125 GLN A N 1
ATOM 988 C CA . GLN A 1 125 ? -8.214 -1.131 18.676 1.00 93.25 125 GLN A CA 1
ATOM 989 C C . GLN A 1 125 ? -7.486 -2.132 17.774 1.00 93.25 125 GLN A C 1
ATOM 991 O O . GLN A 1 125 ? -6.300 -1.967 17.502 1.00 93.25 125 GLN A O 1
ATOM 996 N N . ARG A 1 126 ? -8.213 -3.104 17.212 1.00 93.38 126 ARG A N 1
ATOM 997 C CA . ARG A 1 126 ? -7.641 -4.112 16.304 1.00 93.38 126 ARG A CA 1
ATOM 998 C C . ARG A 1 126 ? -7.053 -3.497 15.032 1.00 93.38 126 ARG A C 1
ATOM 1000 O O . ARG A 1 126 ? -6.000 -3.928 14.565 1.00 93.38 126 ARG A O 1
ATOM 1007 N N . ALA A 1 127 ? -7.706 -2.480 14.471 1.00 94.81 127 ALA A N 1
ATOM 1008 C CA . ALA A 1 127 ? -7.173 -1.755 13.322 1.00 94.81 127 ALA A CA 1
ATOM 1009 C C . ALA A 1 127 ? -5.877 -0.999 13.673 1.00 94.81 127 ALA A C 1
ATOM 1011 O O . ALA A 1 127 ? -4.915 -1.057 12.911 1.00 94.81 127 ALA A O 1
ATOM 1012 N N . LEU A 1 128 ? -5.816 -0.344 14.838 1.00 94.88 128 LEU A N 1
ATOM 1013 C CA . LEU A 1 128 ? -4.617 0.354 15.317 1.00 94.88 128 LEU A CA 1
ATOM 1014 C C . LEU A 1 128 ? -3.453 -0.606 15.598 1.00 94.88 128 LEU A C 1
ATOM 1016 O O . LEU A 1 128 ? -2.328 -0.318 15.192 1.00 94.88 128 LEU A O 1
ATOM 1020 N N . GLU A 1 129 ? -3.716 -1.769 16.197 1.00 94.12 129 GLU A N 1
ATOM 1021 C CA . GLU A 1 129 ? -2.715 -2.830 16.386 1.00 94.12 129 GLU A CA 1
ATOM 1022 C C . GLU A 1 129 ? -2.118 -3.291 15.046 1.00 94.12 129 GLU A C 1
ATOM 1024 O O . GLU A 1 129 ? -0.898 -3.412 14.896 1.00 94.12 129 GLU A O 1
ATOM 1029 N N . GLY A 1 130 ? -2.972 -3.510 14.039 1.00 94.50 130 GLY A N 1
ATOM 1030 C CA . GLY A 1 130 ? -2.539 -3.877 12.691 1.00 94.50 130 GLY A CA 1
ATOM 1031 C C . GLY A 1 130 ? -1.743 -2.773 11.991 1.00 94.50 130 GLY A C 1
ATOM 1032 O O . GLY A 1 130 ? -0.717 -3.055 11.363 1.00 94.50 130 GLY A O 1
ATOM 1033 N N . LEU A 1 131 ? -2.164 -1.513 12.140 1.00 95.94 131 LEU A N 1
ATOM 1034 C CA . LEU A 1 131 ? -1.428 -0.351 11.639 1.00 95.94 131 LEU A CA 1
ATOM 1035 C C . LEU A 1 131 ? -0.035 -0.277 12.258 1.00 95.94 131 LEU A C 1
ATOM 1037 O O . LEU A 1 131 ? 0.939 -0.195 11.516 1.00 95.94 131 LEU A O 1
ATOM 1041 N N . GLN A 1 132 ? 0.078 -0.361 13.585 1.00 94.31 132 GLN A N 1
ATOM 1042 C CA . GLN A 1 132 ? 1.358 -0.294 14.289 1.00 94.31 132 GLN A CA 1
ATOM 1043 C C . GLN A 1 132 ? 2.304 -1.413 13.838 1.00 94.31 132 GLN A C 1
ATOM 1045 O O . GLN A 1 132 ? 3.437 -1.140 13.441 1.00 94.31 132 GLN A O 1
ATOM 1050 N N . ARG A 1 133 ? 1.817 -2.662 13.802 1.00 92.75 133 ARG A N 1
ATOM 1051 C CA . ARG A 1 133 ? 2.606 -3.830 13.381 1.00 92.75 133 ARG A CA 1
ATOM 1052 C C . ARG A 1 133 ? 3.218 -3.648 11.995 1.00 92.75 133 ARG A C 1
ATOM 1054 O O . ARG A 1 133 ? 4.380 -3.990 11.772 1.00 92.75 133 ARG A O 1
ATOM 1061 N N . HIS A 1 134 ? 2.428 -3.176 11.035 1.00 95.38 134 HIS A N 1
ATOM 1062 C CA . HIS A 1 134 ? 2.901 -3.039 9.662 1.00 95.38 134 HIS A CA 1
ATOM 1063 C C . HIS A 1 134 ? 3.655 -1.738 9.420 1.00 95.38 134 HIS A C 1
ATOM 1065 O O . HIS A 1 134 ? 4.536 -1.728 8.564 1.00 95.38 134 HIS A O 1
ATOM 1071 N N . LEU A 1 135 ? 3.401 -0.687 10.201 1.00 94.62 135 LEU A N 1
ATOM 1072 C CA . LEU A 1 135 ? 4.156 0.555 10.109 1.00 94.62 135 LEU A CA 1
ATOM 1073 C C . LEU A 1 135 ? 5.637 0.322 10.418 1.00 94.62 135 LEU A C 1
ATOM 1075 O O . LEU A 1 135 ? 6.475 0.660 9.581 1.00 94.62 135 LEU A O 1
ATOM 1079 N N . SER A 1 136 ? 5.964 -0.357 11.522 1.00 89.94 136 SER A N 1
ATOM 1080 C CA . SER A 1 136 ? 7.353 -0.703 11.870 1.00 89.94 136 SER A CA 1
ATOM 1081 C C . SER A 1 136 ? 8.039 -1.512 10.761 1.00 89.94 136 SER A C 1
ATOM 1083 O O . SER A 1 136 ? 9.201 -1.290 10.422 1.00 89.94 136 SER A O 1
ATOM 1085 N N . ALA A 1 137 ? 7.306 -2.426 10.119 1.00 91.75 137 ALA A N 1
ATOM 1086 C CA . ALA A 1 137 ? 7.832 -3.192 8.994 1.00 91.75 137 ALA A CA 1
ATOM 1087 C C . ALA A 1 137 ? 8.066 -2.330 7.737 1.00 91.75 137 ALA A C 1
ATOM 1089 O O . ALA A 1 137 ? 9.055 -2.539 7.034 1.00 91.75 137 ALA A O 1
ATOM 1090 N N . THR A 1 138 ? 7.208 -1.338 7.465 1.00 91.94 138 THR A N 1
ATOM 1091 C CA . THR A 1 138 ? 7.429 -0.383 6.363 1.00 91.94 138 THR A CA 1
ATOM 1092 C C . THR A 1 138 ? 8.604 0.563 6.622 1.00 91.94 138 THR A C 1
ATOM 1094 O O . THR A 1 138 ? 9.294 0.917 5.668 1.00 91.94 138 THR A O 1
ATOM 1097 N N . VAL A 1 139 ? 8.889 0.916 7.883 1.00 89.50 139 VAL A N 1
ATOM 1098 C CA . VAL A 1 139 ? 10.107 1.660 8.263 1.00 89.50 139 VAL A CA 1
ATOM 1099 C C . VAL A 1 139 ? 11.345 0.833 7.933 1.00 89.50 139 VAL A C 1
ATOM 1101 O O . VAL A 1 139 ? 12.212 1.289 7.192 1.00 89.50 139 VAL A O 1
ATOM 1104 N N . ASN A 1 140 ? 11.380 -0.425 8.380 1.00 91.38 140 ASN A N 1
ATOM 1105 C CA . ASN A 1 140 ? 12.485 -1.335 8.077 1.00 91.38 140 ASN A CA 1
ATOM 1106 C C . ASN A 1 140 ? 12.661 -1.553 6.564 1.00 91.38 140 ASN A C 1
ATOM 1108 O O . ASN A 1 140 ? 13.782 -1.692 6.075 1.00 91.38 140 ASN A O 1
ATOM 1112 N N . LEU A 1 141 ? 11.566 -1.615 5.799 1.00 92.69 141 LEU A N 1
ATOM 1113 C CA . LEU A 1 141 ? 11.618 -1.680 4.337 1.00 92.69 141 LEU A CA 1
ATOM 1114 C C . LEU A 1 141 ? 12.254 -0.415 3.742 1.00 92.69 141 LEU A C 1
ATOM 1116 O O . LEU A 1 141 ? 13.180 -0.543 2.947 1.00 92.69 141 LEU A O 1
ATOM 1120 N N . SER A 1 142 ? 11.802 0.771 4.154 1.00 92.25 142 SER A N 1
ATOM 1121 C CA . SER A 1 142 ? 12.342 2.060 3.699 1.00 92.25 142 SER A CA 1
ATOM 1122 C C . SER A 1 142 ? 13.840 2.194 3.985 1.00 92.25 142 SER A C 1
ATOM 1124 O O . SER A 1 142 ? 14.611 2.562 3.103 1.00 92.25 142 SER A O 1
ATOM 1126 N N . GLU A 1 143 ? 14.289 1.805 5.178 1.00 91.81 143 GLU A N 1
ATOM 1127 C CA . GLU A 1 143 ? 15.707 1.858 5.554 1.00 91.81 143 GLU A CA 1
ATOM 1128 C C . GLU A 1 143 ? 16.571 0.914 4.715 1.00 91.81 143 GLU A C 1
ATOM 1130 O O . GLU A 1 143 ? 17.628 1.313 4.221 1.00 91.81 143 GLU A O 1
ATOM 1135 N N . ASN A 1 144 ? 16.098 -0.317 4.493 1.00 93.38 144 ASN A N 1
ATOM 1136 C CA . ASN A 1 144 ? 16.776 -1.276 3.622 1.00 93.38 144 ASN A CA 1
ATOM 1137 C C . ASN A 1 144 ? 16.843 -0.770 2.176 1.00 93.38 144 ASN A C 1
ATOM 1139 O O . ASN A 1 144 ? 17.891 -0.865 1.538 1.00 93.38 144 ASN A O 1
ATOM 1143 N N . LEU A 1 145 ? 15.737 -0.226 1.666 1.00 93.56 145 LEU A N 1
ATOM 1144 C CA . LEU A 1 145 ? 15.658 0.285 0.304 1.00 93.56 145 LEU A CA 1
ATOM 1145 C C . LEU A 1 145 ? 16.580 1.495 0.121 1.00 9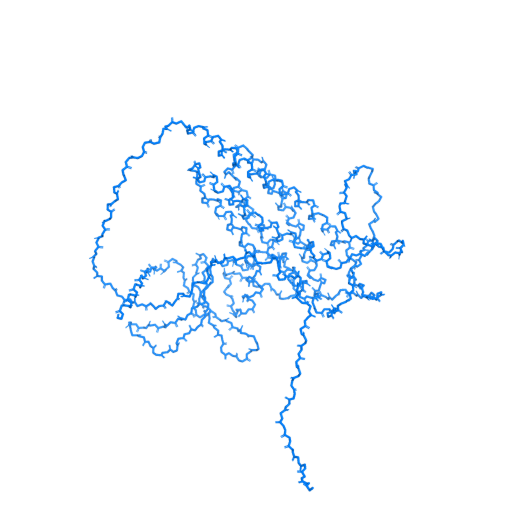3.56 145 LEU A C 1
ATOM 1147 O O . LEU A 1 145 ? 17.360 1.522 -0.827 1.00 93.56 145 LEU A O 1
ATOM 1151 N N . ARG A 1 146 ? 16.587 2.438 1.072 1.00 93.25 146 ARG A N 1
ATOM 1152 C CA . ARG A 1 146 ? 17.514 3.578 1.091 1.00 93.25 146 ARG A CA 1
ATOM 1153 C C . ARG A 1 146 ? 18.967 3.116 1.041 1.00 93.25 146 ARG A C 1
ATOM 1155 O O . ARG A 1 146 ? 19.727 3.618 0.215 1.00 93.25 146 ARG A O 1
ATOM 1162 N N . ALA A 1 147 ? 19.348 2.163 1.892 1.00 92.44 147 ALA A N 1
ATOM 1163 C CA . ALA A 1 147 ? 20.712 1.644 1.933 1.00 92.44 147 ALA A CA 1
ATOM 1164 C C . ALA A 1 147 ? 21.122 1.011 0.591 1.00 92.44 147 ALA A C 1
ATOM 1166 O O . ALA A 1 147 ? 22.214 1.277 0.093 1.00 92.44 147 ALA A O 1
ATOM 1167 N N . GLN A 1 148 ? 20.238 0.230 -0.041 1.00 94.06 148 GLN A N 1
ATOM 1168 C CA . GLN A 1 148 ? 20.504 -0.357 -1.360 1.00 94.06 148 GLN A CA 1
ATOM 1169 C C . GLN A 1 148 ? 20.581 0.702 -2.473 1.00 94.06 148 GLN A C 1
ATOM 1171 O O . GLN A 1 148 ? 21.475 0.648 -3.320 1.00 94.06 148 GLN A O 1
ATOM 1176 N N . LEU A 1 149 ? 19.698 1.704 -2.458 1.00 92.62 149 LEU A N 1
ATOM 1177 C CA . LEU A 1 149 ? 19.688 2.783 -3.449 1.00 92.62 149 LEU A CA 1
ATOM 1178 C C . LEU A 1 149 ? 20.924 3.684 -3.348 1.00 92.62 149 LEU A C 1
ATOM 1180 O O . LEU A 1 149 ? 21.450 4.111 -4.374 1.00 92.62 149 LEU A O 1
ATOM 1184 N N . GLN A 1 150 ? 21.446 3.919 -2.141 1.00 92.00 150 GLN A N 1
ATOM 1185 C CA . GLN A 1 150 ? 22.711 4.638 -1.944 1.00 92.00 150 GLN A CA 1
ATOM 1186 C C . GLN A 1 150 ? 23.888 3.925 -2.626 1.00 92.00 150 GLN A C 1
ATOM 1188 O O . GLN A 1 150 ? 24.746 4.582 -3.215 1.00 92.00 150 GLN A O 1
ATOM 1193 N N . MET A 1 151 ? 23.890 2.588 -2.644 1.00 90.44 151 MET A N 1
ATOM 1194 C CA . MET A 1 151 ? 24.891 1.802 -3.380 1.00 90.44 151 MET A CA 1
ATOM 1195 C C . MET A 1 151 ? 24.734 1.913 -4.905 1.00 90.44 151 MET A C 1
ATOM 1197 O O . MET A 1 151 ? 25.682 1.654 -5.645 1.00 90.44 151 MET A O 1
ATOM 1201 N N . CYS A 1 152 ? 23.565 2.345 -5.385 1.00 89.06 152 CYS A N 1
ATOM 1202 C CA . CYS A 1 152 ? 23.284 2.567 -6.802 1.00 89.06 152 CYS A CA 1
ATOM 1203 C C . CYS A 1 152 ? 23.677 3.971 -7.287 1.00 89.06 152 CYS A C 1
ATOM 1205 O O . CYS A 1 152 ? 23.528 4.251 -8.473 1.00 89.06 152 CYS A O 1
ATOM 1207 N N . ALA A 1 153 ? 24.215 4.851 -6.431 1.00 81.75 153 ALA A N 1
ATOM 1208 C CA . ALA A 1 153 ? 24.561 6.230 -6.802 1.00 81.75 153 ALA A CA 1
ATOM 1209 C C . ALA A 1 153 ? 25.489 6.320 -8.030 1.00 81.75 153 ALA A C 1
ATOM 1211 O O . ALA A 1 153 ? 25.327 7.201 -8.874 1.00 81.75 153 ALA A O 1
ATOM 1212 N N . MET A 1 154 ? 26.426 5.374 -8.158 1.00 78.50 154 MET A N 1
ATOM 1213 C CA . MET A 1 154 ? 27.358 5.291 -9.291 1.00 78.50 154 MET A CA 1
ATOM 1214 C C . MET A 1 154 ? 26.770 4.577 -10.513 1.00 78.50 154 MET A C 1
ATOM 1216 O O . MET A 1 154 ? 27.303 4.716 -11.612 1.00 78.50 154 MET A O 1
ATOM 1220 N N . ASN A 1 155 ? 25.692 3.810 -10.337 1.00 80.94 155 ASN A N 1
ATOM 1221 C CA . ASN A 1 155 ? 25.004 3.121 -11.421 1.00 80.94 155 ASN A CA 1
ATOM 1222 C C . ASN A 1 155 ? 23.474 3.117 -11.212 1.00 80.94 155 ASN A C 1
ATOM 1224 O O . ASN A 1 155 ? 22.913 2.129 -10.725 1.00 80.94 155 ASN A O 1
ATOM 1228 N N . PRO A 1 156 ? 22.784 4.209 -11.589 1.00 81.50 156 PRO A N 1
ATOM 1229 C CA . PRO A 1 156 ? 21.361 4.376 -11.306 1.00 81.50 156 PRO A CA 1
ATOM 1230 C C . PRO A 1 156 ? 20.428 3.360 -11.969 1.00 81.50 156 PRO A C 1
ATOM 1232 O O . PRO A 1 156 ? 19.295 3.200 -11.520 1.00 81.50 156 PRO A O 1
ATOM 1235 N N . THR A 1 157 ? 20.869 2.654 -13.015 1.00 75.94 157 THR A N 1
ATOM 1236 C CA . THR A 1 157 ? 20.044 1.624 -13.671 1.00 75.94 157 THR A CA 1
ATOM 1237 C C . THR A 1 157 ? 19.772 0.435 -12.751 1.00 75.94 157 THR A C 1
ATOM 1239 O O . THR A 1 157 ? 18.741 -0.213 -12.891 1.00 75.94 157 THR A O 1
ATOM 1242 N N . ASN A 1 158 ? 20.638 0.198 -11.761 1.00 86.75 158 ASN A N 1
ATOM 1243 C CA . ASN A 1 158 ? 20.473 -0.875 -10.778 1.00 86.75 158 ASN A CA 1
ATOM 1244 C C . ASN A 1 158 ? 19.393 -0.570 -9.730 1.00 86.75 158 ASN A C 1
ATOM 1246 O O . ASN A 1 158 ? 18.991 -1.469 -8.995 1.00 86.75 158 ASN A O 1
ATOM 1250 N N . ALA A 1 159 ? 18.891 0.669 -9.673 1.00 90.19 159 ALA A N 1
ATOM 1251 C CA . ALA A 1 159 ? 17.870 1.068 -8.710 1.00 90.19 159 ALA A CA 1
ATOM 1252 C C . ALA A 1 159 ? 16.597 0.216 -8.820 1.00 90.19 159 ALA A C 1
ATOM 1254 O O . ALA A 1 159 ? 15.951 -0.039 -7.809 1.00 90.19 159 ALA A O 1
ATOM 1255 N N . ALA A 1 160 ? 16.257 -0.265 -10.024 1.00 92.81 160 ALA A N 1
ATOM 1256 C CA . ALA A 1 160 ? 15.126 -1.168 -10.229 1.00 92.81 160 ALA A CA 1
ATOM 1257 C C . ALA A 1 160 ? 15.249 -2.449 -9.392 1.00 92.81 160 ALA A C 1
ATOM 1259 O O . ALA A 1 160 ? 14.283 -2.860 -8.749 1.00 92.81 160 ALA A O 1
ATOM 1260 N N . GLN A 1 161 ? 16.446 -3.040 -9.352 1.00 94.25 161 GLN A N 1
ATOM 1261 C CA . GLN A 1 161 ? 16.694 -4.294 -8.648 1.00 94.25 161 GLN A CA 1
ATOM 1262 C C . GLN A 1 161 ? 16.460 -4.156 -7.140 1.00 94.25 161 GLN A C 1
ATOM 1264 O O . GLN A 1 161 ? 15.928 -5.076 -6.530 1.00 94.25 161 GLN A O 1
ATOM 1269 N N . CYS A 1 162 ? 16.734 -2.984 -6.556 1.00 94.62 162 CYS A N 1
ATOM 1270 C CA . CYS A 1 162 ? 16.475 -2.731 -5.137 1.00 94.62 162 CYS A CA 1
ATOM 1271 C C . CYS A 1 162 ? 14.991 -2.898 -4.763 1.00 94.62 162 CYS A C 1
ATOM 1273 O O . CYS A 1 162 ? 14.663 -3.358 -3.671 1.00 94.62 162 CYS A O 1
ATOM 1275 N N . PHE A 1 163 ? 14.075 -2.546 -5.672 1.00 94.88 163 PHE A N 1
ATOM 1276 C CA . PHE A 1 163 ? 12.637 -2.752 -5.468 1.00 94.88 163 PHE A CA 1
ATOM 1277 C C . PHE A 1 163 ? 12.237 -4.212 -5.689 1.00 94.88 163 PHE A C 1
ATOM 1279 O O . PHE A 1 163 ? 11.420 -4.736 -4.935 1.00 94.88 163 PHE A O 1
ATOM 1286 N N . LEU A 1 164 ? 12.810 -4.862 -6.707 1.00 94.69 164 LEU A N 1
ATOM 1287 C CA . LEU A 1 164 ? 12.508 -6.253 -7.052 1.00 94.69 164 LEU A CA 1
ATOM 1288 C C . LEU A 1 164 ? 12.979 -7.226 -5.960 1.00 94.69 164 LEU A C 1
ATOM 1290 O O . LEU A 1 164 ? 12.218 -8.097 -5.550 1.00 94.69 164 LEU A O 1
ATOM 1294 N N . ASP A 1 165 ? 14.178 -7.028 -5.410 1.00 94.75 165 ASP A N 1
ATOM 1295 C CA . ASP A 1 165 ? 14.729 -7.850 -4.320 1.00 94.75 165 ASP A CA 1
ATOM 1296 C C . ASP A 1 165 ? 13.896 -7.766 -3.032 1.00 94.75 165 ASP A C 1
ATOM 1298 O O . ASP A 1 165 ? 13.907 -8.673 -2.196 1.00 94.75 165 ASP A O 1
ATOM 1302 N N . LEU A 1 166 ? 13.168 -6.661 -2.857 1.00 94.06 166 LEU A N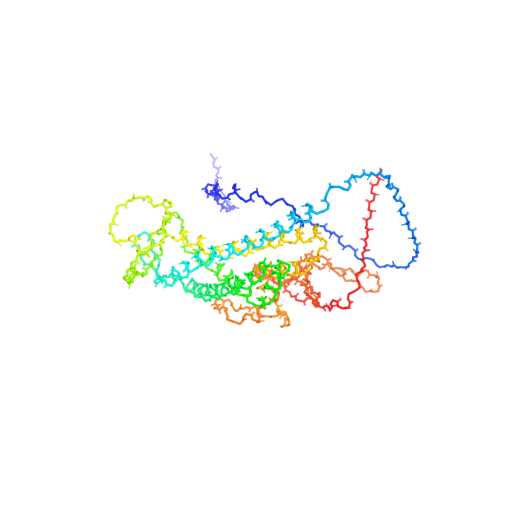 1
ATOM 1303 C CA . LEU A 1 166 ? 12.341 -6.393 -1.686 1.00 94.06 166 LEU A CA 1
ATOM 1304 C C . LEU A 1 166 ? 10.841 -6.565 -1.967 1.00 94.06 166 LEU A C 1
ATOM 1306 O O . LEU A 1 166 ? 10.040 -6.285 -1.072 1.00 94.06 166 LEU A O 1
ATOM 1310 N N . GLU A 1 167 ? 10.450 -7.071 -3.144 1.00 92.25 167 GLU A N 1
ATOM 1311 C CA . GLU A 1 167 ? 9.050 -7.240 -3.566 1.00 92.25 167 GLU A CA 1
ATOM 1312 C C . GLU A 1 167 ? 8.156 -7.863 -2.476 1.00 92.25 167 GLU A C 1
ATOM 1314 O O . GLU A 1 167 ? 7.132 -7.257 -2.141 1.00 92.25 167 GLU A O 1
ATOM 1319 N N . PRO A 1 168 ? 8.519 -8.992 -1.828 1.00 91.31 168 PRO A N 1
ATOM 1320 C CA . PRO A 1 168 ? 7.656 -9.607 -0.819 1.00 91.31 168 PRO A CA 1
ATOM 1321 C C . PRO A 1 168 ? 7.346 -8.684 0.367 1.00 91.31 168 PRO A C 1
ATOM 1323 O O . PRO A 1 168 ? 6.258 -8.745 0.943 1.00 91.31 168 PRO A O 1
ATOM 1326 N N . LYS A 1 169 ? 8.273 -7.782 0.720 1.00 93.38 169 LYS A N 1
ATOM 1327 C CA . LYS A 1 169 ? 8.109 -6.858 1.850 1.00 93.38 169 LYS A CA 1
ATOM 1328 C C . LYS A 1 169 ? 7.063 -5.778 1.570 1.00 93.38 169 LYS A C 1
ATOM 1330 O O . LYS A 1 169 ? 6.471 -5.260 2.516 1.00 93.38 169 LYS A O 1
ATOM 1335 N N . PHE A 1 170 ? 6.758 -5.477 0.305 1.00 93.81 170 PHE A N 1
ATOM 1336 C CA . PHE A 1 170 ? 5.694 -4.529 -0.043 1.00 93.81 170 PHE A CA 1
ATOM 1337 C C . PHE A 1 170 ? 4.295 -5.018 0.367 1.00 93.81 170 PHE A C 1
ATOM 1339 O O . PHE A 1 170 ? 3.379 -4.206 0.499 1.00 93.81 170 PHE A O 1
ATOM 1346 N N . ALA A 1 171 ? 4.122 -6.308 0.684 1.00 93.94 171 ALA A N 1
ATOM 1347 C CA . ALA A 1 171 ? 2.886 -6.820 1.275 1.00 93.94 171 ALA A CA 1
ATOM 1348 C C . ALA A 1 171 ? 2.538 -6.159 2.626 1.00 93.94 171 ALA A C 1
ATOM 1350 O O . ALA A 1 171 ? 1.361 -6.093 2.986 1.00 93.94 171 ALA A O 1
ATOM 1351 N N . HIS A 1 172 ? 3.522 -5.606 3.346 1.00 95.50 172 HIS A N 1
ATOM 1352 C CA . HIS A 1 172 ? 3.267 -4.812 4.550 1.00 95.50 172 HIS A CA 1
ATOM 1353 C C . HIS A 1 172 ? 2.472 -3.536 4.253 1.00 95.50 172 HIS A C 1
ATOM 1355 O O . HIS A 1 172 ? 1.578 -3.201 5.026 1.00 95.50 172 HIS A O 1
ATOM 1361 N N . TYR A 1 173 ? 2.719 -2.870 3.117 1.00 95.81 173 TYR A N 1
ATOM 1362 C CA . TYR A 1 173 ? 1.890 -1.739 2.689 1.00 95.81 173 TYR A CA 1
ATOM 1363 C C . TYR A 1 173 ? 0.455 -2.182 2.414 1.00 95.81 173 TYR A C 1
ATOM 1365 O O . TYR A 1 173 ? -0.478 -1.504 2.832 1.00 95.81 173 TYR A O 1
ATOM 1373 N N . THR A 1 174 ? 0.254 -3.336 1.767 1.00 95.31 174 THR A N 1
ATOM 1374 C CA . THR A 1 174 ? -1.095 -3.880 1.551 1.00 95.31 174 THR A CA 1
ATOM 1375 C C . THR A 1 174 ? -1.838 -4.049 2.873 1.00 95.31 174 THR A C 1
ATOM 1377 O O . THR A 1 174 ? -2.950 -3.548 3.019 1.00 95.31 174 THR A O 1
ATOM 1380 N N . ALA A 1 175 ? -1.230 -4.736 3.840 1.00 95.75 175 ALA A N 1
ATOM 1381 C CA . ALA A 1 175 ? -1.875 -5.001 5.117 1.00 95.75 175 ALA A CA 1
ATOM 1382 C C . ALA A 1 175 ? -2.106 -3.714 5.930 1.00 95.75 175 ALA A C 1
ATOM 1384 O O . ALA A 1 175 ? -3.186 -3.532 6.491 1.00 95.75 175 ALA A O 1
ATOM 1385 N N . TYR A 1 176 ? -1.151 -2.776 5.908 1.00 96.50 176 TYR A N 1
ATOM 1386 C CA . TYR A 1 176 ? -1.312 -1.446 6.503 1.00 96.50 176 TYR A CA 1
ATOM 1387 C C . TYR A 1 176 ? -2.532 -0.708 5.932 1.00 96.50 176 TYR A C 1
ATOM 1389 O O . TYR A 1 176 ? -3.379 -0.239 6.687 1.00 96.50 176 TYR A O 1
ATOM 1397 N N . LEU A 1 177 ? -2.671 -0.654 4.603 1.00 95.88 177 LEU A N 1
ATOM 1398 C CA . LEU A 1 177 ? -3.796 0.015 3.938 1.00 95.88 177 LEU A CA 1
ATOM 1399 C C . LEU A 1 177 ? -5.144 -0.670 4.222 1.00 95.88 177 LEU A C 1
ATOM 1401 O O . LEU A 1 177 ? -6.177 0.000 4.283 1.00 95.88 177 LEU A O 1
ATOM 1405 N N . VAL A 1 178 ? -5.149 -1.992 4.428 1.00 94.81 178 VAL A N 1
ATOM 1406 C CA . VAL A 1 178 ? -6.346 -2.720 4.872 1.00 94.81 178 VAL A CA 1
ATOM 1407 C C . VAL A 1 178 ? -6.768 -2.287 6.271 1.00 94.81 178 VAL A C 1
ATOM 1409 O O . VAL A 1 178 ? -7.929 -1.924 6.462 1.00 94.81 178 VAL A O 1
ATOM 1412 N N . HIS A 1 179 ? -5.838 -2.248 7.222 1.00 95.94 179 HIS A N 1
ATOM 1413 C CA . HIS A 1 179 ? -6.134 -1.786 8.576 1.00 95.94 179 HIS A CA 1
ATOM 1414 C C . HIS A 1 179 ? -6.475 -0.292 8.634 1.00 95.94 179 HIS A C 1
ATOM 1416 O O . HIS A 1 179 ? -7.340 0.098 9.414 1.00 95.94 179 HIS A O 1
ATOM 1422 N N . LEU A 1 180 ? -5.900 0.534 7.754 1.00 96.12 180 LEU A N 1
ATOM 1423 C CA . LEU A 1 180 ? -6.269 1.946 7.633 1.00 96.12 180 LEU A CA 1
ATOM 1424 C C . LEU A 1 180 ? -7.743 2.101 7.250 1.00 96.12 180 LEU A C 1
ATOM 1426 O O . LEU A 1 180 ? -8.471 2.847 7.895 1.00 96.12 180 LEU A O 1
ATOM 1430 N N . SER A 1 181 ? -8.213 1.358 6.245 1.00 94.19 181 SER A N 1
ATOM 1431 C CA . SER A 1 181 ? -9.631 1.383 5.865 1.00 94.19 181 SER A CA 1
ATOM 1432 C C . SER A 1 181 ? -10.541 0.882 6.990 1.00 94.19 181 SER A C 1
ATOM 1434 O O . SER A 1 181 ? -11.582 1.482 7.244 1.00 94.19 181 SER A O 1
ATOM 1436 N N . GLN A 1 182 ? -10.140 -0.176 7.702 1.00 93.38 182 GLN A N 1
ATOM 1437 C CA . GLN A 1 182 ? -10.886 -0.674 8.864 1.00 93.38 182 GLN A CA 1
ATOM 1438 C C . GLN A 1 182 ? -11.000 0.390 9.960 1.00 93.38 182 GLN A C 1
ATOM 1440 O O . GLN A 1 182 ? -12.088 0.585 10.498 1.00 93.38 182 GLN A O 1
ATOM 1445 N N . LEU A 1 183 ? -9.912 1.114 10.242 1.00 94.38 183 LEU A N 1
ATOM 1446 C CA . LEU A 1 183 ? -9.910 2.221 11.192 1.00 94.38 183 LEU A CA 1
ATOM 1447 C C . LEU A 1 183 ? -10.859 3.339 10.751 1.00 94.38 183 LEU A C 1
ATOM 1449 O O . LEU A 1 183 ? -11.660 3.795 11.561 1.00 94.38 183 LEU A O 1
ATOM 1453 N N . MET A 1 184 ? -10.800 3.757 9.483 1.00 92.81 184 MET A N 1
ATOM 1454 C CA . MET A 1 184 ? -11.684 4.804 8.956 1.00 92.81 184 MET A CA 1
ATOM 1455 C C . MET A 1 184 ? -13.157 4.401 9.077 1.00 92.81 184 MET A C 1
ATOM 1457 O O . MET A 1 184 ? -13.965 5.174 9.585 1.00 92.81 184 MET A O 1
ATOM 1461 N N . ASN A 1 185 ? -13.490 3.159 8.715 1.00 91.12 185 ASN A N 1
ATOM 1462 C CA . ASN A 1 185 ? -14.847 2.629 8.849 1.00 91.12 185 ASN A CA 1
ATOM 1463 C C . ASN A 1 185 ? -15.300 2.569 10.318 1.00 91.12 185 ASN A C 1
ATOM 1465 O O . ASN A 1 185 ? -16.451 2.876 10.623 1.00 91.12 185 ASN A O 1
ATOM 1469 N N . ALA A 1 186 ? -14.415 2.173 11.239 1.00 90.69 186 ALA A N 1
ATOM 1470 C CA . ALA A 1 186 ? -14.717 2.148 12.669 1.00 90.69 186 ALA A CA 1
ATOM 1471 C C . ALA A 1 186 ? -14.918 3.565 13.230 1.00 90.69 186 ALA A C 1
ATOM 1473 O O . ALA A 1 186 ? -15.837 3.787 14.015 1.00 90.69 186 ALA A O 1
ATOM 1474 N N . TYR A 1 187 ? -14.105 4.527 12.789 1.00 89.44 187 TYR A N 1
ATOM 1475 C CA . TYR A 1 187 ? -14.194 5.928 13.191 1.00 89.44 187 TYR A CA 1
ATOM 1476 C C . TYR A 1 187 ? -15.486 6.599 12.696 1.00 89.44 187 TYR A C 1
ATOM 1478 O O . TYR A 1 187 ? -16.145 7.311 13.453 1.00 89.44 187 TYR A O 1
ATOM 1486 N N . GLU A 1 188 ? -15.914 6.328 11.460 1.00 88.62 188 GLU A N 1
ATOM 1487 C CA . GLU A 1 188 ? -17.176 6.853 10.915 1.00 88.62 188 GLU A CA 1
ATOM 1488 C C . GLU A 1 188 ? -18.407 6.401 11.720 1.00 88.62 188 GLU A C 1
ATOM 1490 O O . GLU A 1 188 ? -19.351 7.174 11.910 1.00 88.62 188 GLU A O 1
ATOM 1495 N N . LYS A 1 189 ? -18.386 5.172 12.257 1.00 86.56 189 LYS A N 1
ATOM 1496 C CA . LYS A 1 189 ? -19.476 4.622 13.083 1.00 86.56 189 LYS A CA 1
ATOM 1497 C C . LYS A 1 189 ? -19.660 5.341 14.419 1.00 86.56 189 LYS A C 1
ATOM 1499 O O . LYS A 1 189 ? -20.723 5.205 15.020 1.00 86.56 189 LYS A O 1
ATOM 1504 N N . ILE A 1 190 ? -18.675 6.114 14.880 1.00 80.19 190 ILE A N 1
ATOM 1505 C CA . ILE A 1 190 ? -18.765 6.849 16.151 1.00 80.19 190 ILE A CA 1
ATOM 1506 C C . ILE A 1 190 ? -19.828 7.967 16.058 1.00 80.19 190 ILE A C 1
ATOM 1508 O O . ILE A 1 190 ? -20.307 8.464 17.073 1.00 80.19 190 ILE A O 1
ATOM 1512 N N . GLY A 1 191 ? -20.300 8.310 14.848 1.00 65.19 191 GLY A N 1
ATOM 1513 C CA . GLY A 1 191 ? -21.522 9.103 14.665 1.00 65.19 191 GLY A CA 1
ATOM 1514 C C . GLY A 1 191 ? -21.371 10.579 15.036 1.00 65.19 191 GLY A C 1
ATOM 1515 O O . GLY A 1 191 ? -22.359 11.257 15.322 1.00 65.19 191 GLY A O 1
ATOM 1516 N N . ILE A 1 192 ? -20.139 11.085 15.019 1.00 66.12 192 ILE A N 1
ATOM 1517 C CA . ILE A 1 192 ? -19.794 12.403 15.540 1.00 66.12 192 ILE A CA 1
ATOM 1518 C C . ILE A 1 192 ? -20.010 13.462 14.458 1.00 66.12 192 ILE A C 1
ATOM 1520 O O . ILE A 1 192 ? -19.138 13.738 13.633 1.00 66.12 192 ILE A O 1
ATOM 1524 N N . LYS A 1 193 ? -21.200 14.065 14.434 1.00 61.47 193 LYS A N 1
ATOM 1525 C CA . LYS A 1 193 ? -21.476 15.227 13.581 1.00 61.47 193 LYS A CA 1
ATOM 1526 C C . LYS A 1 193 ? -21.152 16.505 14.354 1.00 61.47 193 LYS A C 1
ATOM 1528 O O . LYS A 1 193 ? -21.857 16.844 15.296 1.00 61.47 193 LYS A O 1
ATOM 1533 N N . ASN A 1 194 ? -20.128 17.229 13.898 1.00 59.06 194 ASN A N 1
ATOM 1534 C CA . ASN A 1 194 ? -19.739 18.579 14.340 1.00 59.06 194 ASN A CA 1
ATOM 1535 C C . ASN A 1 194 ? -19.124 18.725 15.749 1.00 59.06 194 ASN A C 1
ATOM 1537 O O . ASN A 1 194 ? -19.035 19.856 16.222 1.00 59.06 194 ASN A O 1
ATOM 1541 N N . GLN A 1 195 ? -18.673 17.650 16.403 1.00 73.38 195 GLN A N 1
ATOM 1542 C CA . GLN A 1 195 ? -17.909 17.757 17.659 1.00 73.38 195 GLN A CA 1
ATOM 1543 C C . GLN A 1 195 ? -16.410 17.590 17.399 1.00 73.38 195 GLN A C 1
ATOM 1545 O O . GLN A 1 195 ? -16.000 16.880 16.476 1.00 73.38 195 GLN A O 1
ATOM 1550 N N . GLU A 1 196 ? -15.600 18.259 18.214 1.00 79.88 196 GLU A N 1
ATOM 1551 C CA . GLU A 1 196 ? -14.155 18.066 18.227 1.00 79.88 196 GLU A CA 1
ATOM 1552 C C . GLU A 1 196 ? -13.836 16.748 18.937 1.00 79.88 196 GLU A C 1
ATOM 1554 O O . GLU A 1 196 ? -14.280 16.499 20.058 1.00 79.88 196 GLU A O 1
ATOM 1559 N N . VAL A 1 197 ? -13.115 15.876 18.237 1.00 87.31 197 VAL A N 1
ATOM 1560 C CA . VAL A 1 197 ? -12.746 14.543 18.714 1.00 87.31 197 VAL A CA 1
ATOM 1561 C C . VAL A 1 197 ? -11.256 14.542 18.944 1.00 87.31 197 VAL A C 1
ATOM 1563 O O . VAL A 1 197 ? -10.497 14.807 18.009 1.00 87.31 197 VAL A O 1
ATOM 1566 N N . CYS A 1 198 ? -10.846 14.203 20.157 1.00 90.38 198 CYS A N 1
ATOM 1567 C CA . CYS A 1 198 ? -9.444 14.062 20.511 1.00 90.38 198 CYS A CA 1
ATOM 1568 C C . CYS A 1 198 ? -9.147 12.619 20.911 1.00 90.38 198 CYS A C 1
ATOM 1570 O O . CYS A 1 198 ? -9.991 11.931 21.486 1.00 90.38 198 CYS A O 1
ATOM 1572 N N . PHE A 1 199 ? -7.943 12.156 20.605 1.00 91.19 199 PHE A N 1
ATOM 1573 C CA . PHE A 1 199 ? -7.400 10.916 21.140 1.00 91.19 199 PHE A CA 1
ATOM 1574 C C . PHE A 1 199 ? -6.456 11.238 22.281 1.00 91.19 199 PHE A C 1
ATOM 1576 O O . PHE A 1 199 ? -5.675 12.186 22.193 1.00 91.19 199 PHE A O 1
ATOM 1583 N N . GLU A 1 200 ? -6.551 10.451 23.342 1.00 90.62 200 GLU A N 1
ATOM 1584 C CA . GLU A 1 200 ? -5.688 10.597 24.502 1.00 90.62 200 GLU A CA 1
ATOM 1585 C C . GLU A 1 200 ? -4.348 9.888 24.268 1.00 90.62 200 GLU A C 1
ATOM 1587 O O . GLU A 1 200 ? -4.274 8.778 23.727 1.00 90.62 200 GLU A O 1
ATOM 1592 N N . LEU A 1 201 ? -3.282 10.571 24.670 1.00 89.94 201 LEU A N 1
ATOM 1593 C CA . LEU A 1 201 ? -1.897 10.158 24.566 1.00 89.94 201 LEU A CA 1
ATOM 1594 C C . LEU A 1 201 ? -1.299 9.997 25.963 1.00 89.94 201 LEU A C 1
ATOM 1596 O O . LEU A 1 201 ? -1.519 10.817 26.854 1.00 89.94 201 LEU A O 1
ATOM 1600 N N . THR A 1 202 ? -0.479 8.967 26.145 1.00 85.81 202 THR A N 1
ATOM 1601 C CA . THR A 1 202 ? 0.386 8.851 27.313 1.00 85.81 202 THR A CA 1
ATOM 1602 C C . THR A 1 202 ? 1.440 9.959 27.260 1.00 85.81 202 THR A C 1
ATOM 1604 O O . THR A 1 202 ? 2.151 10.049 26.250 1.00 85.81 202 THR A O 1
ATOM 1607 N N . PRO A 1 203 ? 1.601 10.771 28.317 1.00 69.00 203 PRO A N 1
ATOM 1608 C CA . PRO A 1 203 ? 2.655 11.775 28.363 1.00 69.00 203 PRO A CA 1
ATOM 1609 C C . PRO A 1 203 ? 4.023 11.091 28.267 1.00 69.00 203 PRO A C 1
ATOM 1611 O O . PRO A 1 203 ? 4.297 10.112 28.964 1.00 69.00 203 PRO A O 1
ATOM 1614 N N . VAL A 1 204 ? 4.879 11.591 27.376 1.00 60.03 204 VAL A N 1
ATOM 1615 C CA . VAL A 1 204 ? 6.220 11.038 27.163 1.00 60.03 204 VAL A CA 1
ATOM 1616 C C . VAL A 1 204 ? 7.105 11.432 28.346 1.00 60.03 204 VAL A C 1
ATOM 1618 O O . VAL A 1 204 ? 7.655 12.528 28.391 1.00 60.03 204 VAL A O 1
ATOM 1621 N N . THR A 1 205 ? 7.272 10.531 29.312 1.00 49.53 205 THR A N 1
ATOM 1622 C CA . THR A 1 205 ? 8.270 10.633 30.388 1.00 49.53 205 THR A CA 1
ATOM 1623 C C . THR A 1 205 ? 9.659 10.246 29.873 1.00 49.53 205 THR A C 1
ATOM 1625 O O . THR A 1 205 ? 10.299 9.327 30.372 1.00 49.53 205 THR A O 1
ATOM 1628 N N . GLU A 1 206 ? 10.159 10.960 28.867 1.00 42.12 206 GLU A N 1
ATOM 1629 C CA . GLU A 1 206 ? 11.579 10.920 28.517 1.00 42.12 206 GLU A CA 1
ATOM 1630 C C . GLU A 1 206 ? 12.170 12.304 28.773 1.00 42.12 206 GLU A C 1
ATOM 1632 O O . GLU A 1 206 ? 11.867 13.278 28.085 1.00 42.12 206 GLU A O 1
ATOM 1637 N N . THR A 1 207 ? 13.018 12.400 29.800 1.00 39.62 207 THR A N 1
ATOM 1638 C CA . THR A 1 207 ? 13.947 13.523 29.975 1.00 39.62 207 THR A CA 1
ATOM 1639 C C . THR A 1 207 ? 14.630 13.818 28.637 1.00 39.62 207 THR A C 1
ATOM 1641 O O . THR A 1 207 ? 15.226 12.900 28.066 1.00 39.62 207 THR A O 1
ATOM 1644 N N . PRO A 1 208 ? 14.571 15.058 28.121 1.00 38.88 208 PRO A N 1
ATOM 1645 C CA . PRO A 1 208 ? 15.109 15.358 26.805 1.00 38.88 208 PRO A CA 1
ATOM 1646 C C . PRO A 1 208 ? 16.632 15.162 26.811 1.00 38.88 208 PRO A C 1
ATOM 1648 O O . PRO A 1 208 ? 17.300 15.644 27.734 1.00 38.88 208 PRO A O 1
ATOM 1651 N N . PRO A 1 209 ? 17.225 14.504 25.797 1.00 36.47 209 PRO A N 1
ATOM 1652 C CA . PRO A 1 209 ? 18.657 14.622 25.588 1.00 36.47 209 PRO A CA 1
ATOM 1653 C C . PRO A 1 209 ? 18.973 16.088 25.253 1.00 36.47 209 PRO A C 1
ATOM 1655 O O . PRO A 1 209 ? 18.176 16.761 24.586 1.00 36.47 209 PRO A O 1
ATOM 1658 N N . PRO A 1 210 ? 20.121 16.625 25.696 1.00 40.00 210 PRO A N 1
ATOM 1659 C CA . PRO A 1 210 ? 20.509 17.962 25.300 1.00 40.00 210 PRO A CA 1
ATOM 1660 C C . PRO A 1 210 ? 20.757 17.955 23.787 1.00 40.00 210 PRO A C 1
ATOM 1662 O O . PRO A 1 210 ? 21.404 17.052 23.260 1.00 40.00 210 PRO A O 1
ATOM 1665 N N . SER A 1 211 ? 20.280 18.999 23.112 1.00 42.84 211 SER A N 1
ATOM 1666 C CA . SER A 1 211 ? 20.584 19.390 21.727 1.00 42.84 211 SER A CA 1
ATOM 1667 C C . SER A 1 211 ? 19.975 18.575 20.571 1.00 42.84 211 SER A C 1
ATOM 1669 O O . SER A 1 211 ? 20.551 17.613 20.082 1.00 42.84 211 SER A O 1
ATOM 1671 N N . ALA A 1 212 ? 18.869 19.092 20.026 1.00 34.25 212 ALA A N 1
ATOM 1672 C CA . ALA A 1 212 ? 18.741 19.426 18.602 1.00 34.25 212 ALA A CA 1
ATOM 1673 C C . ALA A 1 212 ? 17.494 20.304 18.411 1.00 34.25 212 ALA A C 1
ATOM 1675 O O . ALA A 1 212 ? 16.365 19.822 18.351 1.00 34.25 212 ALA A O 1
ATOM 1676 N N . SER A 1 213 ? 17.693 21.618 18.337 1.00 36.19 213 SER A N 1
ATOM 1677 C CA . SER A 1 213 ? 16.678 22.570 17.892 1.00 36.19 213 SER A CA 1
ATOM 1678 C C . SER A 1 213 ? 16.359 22.320 16.414 1.00 36.19 213 SER A C 1
ATOM 1680 O O . SER A 1 213 ? 16.994 22.897 15.532 1.00 36.19 213 SER A O 1
ATOM 1682 N N . ALA A 1 214 ? 15.392 21.447 16.138 1.00 31.66 214 ALA A N 1
ATOM 1683 C CA . ALA A 1 214 ? 14.715 21.390 14.850 1.00 31.66 214 ALA A CA 1
ATOM 1684 C C . ALA A 1 214 ? 13.419 22.212 14.962 1.00 31.66 214 ALA A C 1
ATOM 1686 O O . ALA A 1 214 ? 12.643 21.979 15.891 1.00 31.66 214 ALA A O 1
ATOM 1687 N N . PRO A 1 215 ? 13.163 23.186 14.071 1.00 32.94 215 PRO A N 1
ATOM 1688 C CA . PRO A 1 215 ? 11.935 23.962 14.117 1.00 32.94 215 PRO A CA 1
ATOM 1689 C C . PRO A 1 215 ? 10.763 23.067 13.707 1.00 32.94 215 PRO A C 1
ATOM 1691 O O . PRO A 1 215 ? 10.577 22.738 12.535 1.00 32.94 215 PRO A O 1
ATOM 1694 N N . THR A 1 216 ? 9.961 22.660 14.685 1.00 34.66 216 THR A N 1
ATOM 1695 C CA . THR A 1 216 ? 8.658 22.044 14.451 1.00 34.66 216 THR A CA 1
ATOM 1696 C C . THR A 1 216 ? 7.746 23.112 13.847 1.00 34.66 216 THR A C 1
ATOM 1698 O O . THR A 1 216 ? 7.296 24.020 14.543 1.00 34.66 216 THR A O 1
ATOM 1701 N N . PHE A 1 217 ? 7.478 23.035 12.543 1.00 30.72 217 PHE A N 1
ATOM 1702 C CA . PHE A 1 217 ? 6.412 23.807 11.904 1.00 30.72 217 PHE A CA 1
ATOM 1703 C C . PHE A 1 217 ? 5.053 23.296 12.411 1.00 30.72 217 PHE A C 1
ATOM 1705 O O . PHE A 1 217 ? 4.417 22.449 11.789 1.00 30.72 217 PHE A O 1
ATOM 1712 N N . ASN A 1 218 ? 4.619 23.798 13.566 1.00 33.31 218 ASN A N 1
ATOM 1713 C CA . ASN A 1 218 ? 3.222 23.764 13.981 1.00 33.31 218 ASN A CA 1
ATOM 1714 C C . ASN A 1 218 ? 2.533 24.972 13.332 1.00 33.31 218 ASN A C 1
ATOM 1716 O O . ASN A 1 218 ? 2.588 26.078 13.866 1.00 33.31 218 ASN A O 1
ATOM 1720 N N . MET A 1 219 ? 1.928 24.786 12.157 1.00 34.19 219 MET A N 1
ATOM 1721 C CA . MET A 1 219 ? 0.912 25.728 11.684 1.00 34.19 219 MET A CA 1
ATOM 1722 C C . MET A 1 219 ? -0.438 25.331 12.290 1.00 34.19 219 MET A C 1
ATOM 1724 O O . MET A 1 219 ? -0.861 24.186 12.161 1.00 34.19 219 MET A O 1
ATOM 1728 N N . ASP A 1 220 ? -1.064 26.310 12.945 1.00 30.61 220 ASP A N 1
ATOM 1729 C CA . ASP A 1 220 ? -2.433 26.332 13.471 1.00 30.61 220 ASP A CA 1
ATOM 1730 C C . ASP A 1 220 ? -2.775 25.417 14.662 1.00 30.61 220 ASP A C 1
ATOM 1732 O O . ASP A 1 220 ? -3.661 24.572 14.595 1.00 30.61 220 ASP A O 1
ATOM 1736 N N . ALA A 1 221 ? -2.176 25.705 15.823 1.00 34.84 221 ALA A N 1
ATOM 1737 C CA . ALA A 1 221 ? -2.862 25.542 17.109 1.00 34.84 221 ALA A CA 1
ATOM 1738 C C . ALA A 1 221 ? -3.306 26.935 17.579 1.00 34.84 221 ALA A C 1
ATOM 1740 O O . ALA A 1 221 ? -2.527 27.703 18.148 1.00 34.84 221 ALA A O 1
ATOM 1741 N N . LYS A 1 222 ? -4.547 27.318 17.261 1.00 30.89 222 LYS A N 1
ATOM 1742 C CA . LYS A 1 222 ? -5.121 28.572 17.752 1.00 30.89 222 LYS A CA 1
ATOM 1743 C C . LYS A 1 222 ? -5.390 28.425 19.248 1.00 30.89 222 LYS A C 1
ATOM 1745 O O . LYS A 1 222 ? -6.198 27.606 19.665 1.00 30.89 222 LYS A O 1
ATOM 1750 N N . ALA A 1 223 ? -4.685 29.241 20.022 1.00 40.09 223 ALA A N 1
ATOM 1751 C CA . ALA A 1 223 ? -4.779 29.346 21.466 1.00 40.09 223 ALA A CA 1
ATOM 1752 C C . ALA A 1 223 ? -6.215 29.598 21.960 1.00 40.09 223 ALA A C 1
ATOM 1754 O O . ALA A 1 223 ? -6.843 30.588 21.576 1.00 40.09 223 ALA A O 1
ATOM 1755 N N . ALA A 1 224 ? -6.667 28.756 22.889 1.00 30.73 224 ALA A N 1
ATOM 1756 C CA . ALA A 1 224 ? -7.682 29.085 23.883 1.00 30.73 224 ALA A CA 1
ATOM 1757 C C . ALA A 1 224 ? -7.434 28.265 25.169 1.00 30.73 224 ALA A C 1
ATOM 1759 O O . ALA A 1 224 ? -7.903 27.147 25.294 1.00 30.73 224 ALA A O 1
ATOM 1760 N N . GLY A 1 225 ? -6.651 28.851 26.085 1.00 28.59 225 GLY A N 1
ATOM 1761 C CA . GLY A 1 225 ? -6.678 28.671 27.549 1.00 28.59 225 GLY A CA 1
ATOM 1762 C C . GLY A 1 225 ? -6.691 27.265 28.170 1.00 28.59 225 GLY A C 1
ATOM 1763 O O . GLY A 1 225 ? -7.743 26.648 28.261 1.00 28.59 225 GLY A O 1
ATOM 1764 N N . GLY A 1 226 ? -5.563 26.873 28.777 1.00 28.39 226 GLY A N 1
ATOM 1765 C CA . GLY A 1 226 ? -5.467 25.775 29.752 1.00 28.39 226 GLY A CA 1
ATOM 1766 C C . GLY A 1 226 ? -4.126 25.045 29.666 1.00 28.39 226 GLY A C 1
ATOM 1767 O O . GLY A 1 226 ? -3.944 24.211 28.790 1.00 28.39 226 GLY A O 1
ATOM 1768 N N . ASN A 1 227 ? -3.174 25.406 30.532 1.00 41.94 227 ASN A N 1
ATOM 1769 C CA . ASN A 1 227 ? -1.863 24.752 30.647 1.00 41.94 227 ASN A CA 1
ATOM 1770 C C . ASN A 1 227 ? -2.018 23.307 31.175 1.00 41.94 227 ASN A C 1
ATOM 1772 O O . ASN A 1 227 ? -2.860 23.078 32.037 1.00 41.94 227 ASN A O 1
ATOM 1776 N N . ASP A 1 228 ? -1.170 22.400 30.676 1.00 41.72 228 ASP A N 1
ATOM 1777 C CA . ASP A 1 228 ? -1.008 20.951 30.951 1.00 41.72 228 ASP A CA 1
ATOM 1778 C C . ASP A 1 228 ? -1.893 19.941 30.182 1.00 41.72 228 ASP A C 1
ATOM 1780 O O . ASP A 1 228 ? -1.393 18.870 29.845 1.00 41.72 228 ASP A O 1
ATOM 1784 N N . ASP A 1 229 ? -3.126 20.264 29.775 1.00 46.75 229 ASP A N 1
ATOM 1785 C CA . ASP A 1 229 ? -4.018 19.279 29.108 1.00 46.75 229 ASP A CA 1
ATOM 1786 C C . ASP A 1 229 ? -3.811 19.134 27.580 1.00 46.75 229 ASP A C 1
ATOM 1788 O O . ASP A 1 229 ? -4.356 18.231 26.946 1.00 46.75 229 ASP A O 1
ATOM 1792 N N . ILE A 1 230 ? -3.027 20.018 26.951 1.00 51.16 230 ILE A N 1
ATOM 1793 C CA . ILE A 1 230 ? -2.838 20.028 25.485 1.00 51.16 230 ILE A CA 1
ATOM 1794 C C . ILE A 1 230 ? -1.767 19.014 25.036 1.00 51.16 230 ILE A C 1
ATOM 1796 O O . ILE A 1 230 ? -1.792 18.559 23.895 1.00 51.16 230 ILE A O 1
ATOM 1800 N N . GLU A 1 231 ? -0.837 18.618 25.912 1.00 60.88 231 GLU A N 1
ATOM 1801 C CA . GLU A 1 231 ? 0.225 17.660 25.553 1.00 60.88 231 GLU A CA 1
ATOM 1802 C C . GLU A 1 231 ? -0.250 16.198 25.546 1.00 60.88 231 GLU A C 1
ATOM 1804 O O . GLU A 1 231 ? 0.383 15.346 24.921 1.00 60.88 231 GLU A O 1
ATOM 1809 N N . THR A 1 232 ? -1.378 15.905 26.197 1.00 80.88 232 THR A N 1
ATOM 1810 C CA . THR A 1 232 ? -1.951 14.555 26.322 1.00 80.88 232 THR A CA 1
ATOM 1811 C C . THR A 1 232 ? -3.092 14.294 25.341 1.00 80.88 232 THR A C 1
ATOM 1813 O O . THR A 1 232 ? -3.660 13.206 25.348 1.00 80.88 232 THR A O 1
ATOM 1816 N N . LEU A 1 233 ? -3.432 15.249 24.468 1.00 86.88 233 LEU A N 1
ATOM 1817 C CA . LEU A 1 233 ? -4.528 15.122 23.507 1.00 86.88 233 LEU A CA 1
ATOM 1818 C C . LEU A 1 233 ? -4.061 15.443 22.084 1.00 86.88 233 LEU A C 1
ATOM 1820 O O . LEU A 1 233 ? -3.369 16.427 21.838 1.00 86.88 233 LEU A O 1
ATOM 1824 N N . ILE A 1 234 ? -4.493 14.637 21.115 1.00 89.69 234 ILE A N 1
ATOM 1825 C CA . ILE A 1 234 ? -4.318 14.921 19.686 1.00 89.69 234 ILE A CA 1
ATOM 1826 C C . ILE A 1 234 ? -5.666 14.940 18.979 1.00 89.69 234 ILE A C 1
ATOM 1828 O O . ILE A 1 234 ? -6.466 14.017 19.118 1.00 89.69 234 ILE A O 1
ATOM 1832 N N . GLY A 1 235 ? -5.914 15.973 18.173 1.00 89.88 235 GLY A N 1
ATOM 1833 C CA . GLY A 1 235 ? -7.120 16.039 17.354 1.00 89.88 235 GLY A CA 1
ATOM 1834 C C . GLY A 1 235 ? -7.193 14.846 16.397 1.00 89.88 235 GLY A C 1
ATOM 1835 O O . GLY A 1 235 ? -6.274 14.616 15.605 1.00 89.88 235 GLY A O 1
ATOM 1836 N N . ALA A 1 236 ? -8.301 14.106 16.427 1.00 88.44 236 ALA A N 1
ATOM 1837 C CA . ALA A 1 236 ? -8.489 12.883 15.650 1.00 88.44 236 ALA A CA 1
ATOM 1838 C C . ALA A 1 236 ? -8.274 13.124 14.153 1.00 88.44 236 ALA A C 1
ATOM 1840 O O . ALA A 1 236 ? -7.608 12.338 13.490 1.00 88.44 236 ALA A O 1
ATOM 1841 N N . ARG A 1 237 ? -8.756 14.253 13.617 1.00 87.19 237 ARG A N 1
ATOM 1842 C CA . ARG A 1 237 ? -8.538 14.617 12.210 1.00 87.19 237 ARG A CA 1
ATOM 1843 C C . ARG A 1 237 ? -7.052 14.739 11.866 1.00 87.19 237 ARG A C 1
ATOM 1845 O O . ARG A 1 237 ? -6.616 14.157 10.879 1.00 87.19 237 ARG A O 1
ATOM 1852 N N . GLN A 1 238 ? -6.289 15.473 12.674 1.00 88.62 238 GLN A N 1
ATOM 1853 C CA . GLN A 1 238 ? -4.857 15.671 12.449 1.00 88.62 238 GLN A CA 1
ATOM 1854 C C . GLN A 1 238 ? -4.103 14.339 12.515 1.00 88.62 238 GLN A C 1
ATOM 1856 O O . GLN A 1 238 ? -3.226 14.080 11.693 1.00 88.62 238 GLN A O 1
ATOM 1861 N N . PHE A 1 239 ? -4.463 13.483 13.471 1.00 91.56 239 PHE A N 1
ATOM 1862 C CA . PHE A 1 239 ? -3.884 12.152 13.594 1.00 91.56 239 PHE A CA 1
ATOM 1863 C C . PHE A 1 239 ? -4.220 11.262 12.387 1.00 91.56 239 PHE A C 1
ATOM 1865 O O . PHE A 1 239 ? -3.325 10.671 11.785 1.00 91.56 239 PHE A O 1
ATOM 1872 N N . LEU A 1 240 ? -5.493 11.206 11.983 1.00 91.75 240 LEU A N 1
ATOM 1873 C CA . LEU A 1 240 ? -5.940 10.403 10.844 1.00 91.75 240 LEU A CA 1
ATOM 1874 C C . LEU A 1 240 ? -5.291 10.861 9.530 1.00 91.75 240 LEU A C 1
ATOM 1876 O O . LEU A 1 240 ? -4.897 10.018 8.731 1.00 91.75 240 LEU A O 1
ATOM 1880 N N . GLU A 1 241 ? -5.105 12.169 9.318 1.00 91.31 241 GLU A N 1
ATOM 1881 C CA . GLU A 1 241 ? -4.386 12.704 8.151 1.00 91.31 241 GLU A CA 1
ATOM 1882 C C . GLU A 1 241 ? -2.934 12.189 8.081 1.00 91.31 241 GLU A C 1
ATOM 1884 O O . GLU A 1 241 ? -2.435 11.884 6.995 1.00 91.31 241 GLU A O 1
ATOM 1889 N N . GLN A 1 242 ? -2.263 12.011 9.225 1.00 93.38 242 GLN A N 1
ATOM 1890 C CA . GLN A 1 242 ? -0.899 11.471 9.274 1.00 93.38 242 GLN A CA 1
ATOM 1891 C C . GLN A 1 242 ? -0.838 9.978 8.919 1.00 93.38 242 GLN A C 1
ATOM 1893 O O . GLN A 1 242 ? 0.154 9.531 8.344 1.00 93.38 242 GLN A O 1
ATOM 1898 N N . LEU A 1 243 ? -1.899 9.203 9.165 1.00 95.31 243 LEU A N 1
ATOM 1899 C CA . LEU A 1 243 ? -1.946 7.783 8.791 1.00 95.31 243 LEU A CA 1
ATOM 1900 C C . LEU A 1 243 ? -1.941 7.548 7.269 1.00 95.31 243 LEU A C 1
ATOM 1902 O O . LEU A 1 243 ? -1.663 6.440 6.816 1.00 95.31 243 LEU A O 1
ATOM 1906 N N . PHE A 1 244 ? -2.177 8.580 6.455 1.00 94.69 244 PHE A N 1
ATOM 1907 C CA . PHE A 1 244 ? -2.064 8.492 4.995 1.00 94.69 244 PHE A CA 1
ATOM 1908 C C . PHE A 1 244 ? -0.626 8.652 4.473 1.00 94.69 244 PHE A C 1
ATOM 1910 O O . PHE A 1 244 ? -0.391 8.471 3.276 1.00 94.69 244 PHE A O 1
ATOM 1917 N N . ILE A 1 245 ? 0.356 8.946 5.337 1.00 94.44 245 ILE A N 1
ATOM 1918 C CA . ILE A 1 245 ? 1.764 9.123 4.940 1.00 94.44 245 ILE A CA 1
ATOM 1919 C C . ILE A 1 245 ? 2.317 7.893 4.186 1.00 94.44 245 ILE A C 1
ATOM 1921 O O . ILE A 1 245 ? 2.881 8.094 3.107 1.00 94.44 245 ILE A O 1
ATOM 1925 N N . PRO A 1 246 ? 2.132 6.636 4.648 1.00 94.56 246 PRO A N 1
ATOM 1926 C CA . PRO A 1 246 ? 2.572 5.449 3.903 1.00 94.56 246 PRO A CA 1
ATOM 1927 C C . PRO A 1 246 ? 1.923 5.308 2.523 1.00 94.56 246 PRO A C 1
ATOM 1929 O O . PRO A 1 246 ? 2.591 4.922 1.565 1.00 94.56 246 PRO A O 1
ATOM 1932 N N . GLN A 1 247 ? 0.645 5.674 2.385 1.00 94.00 247 GLN A N 1
ATOM 1933 C CA . GLN A 1 247 ? -0.042 5.642 1.093 1.00 94.00 247 GLN A CA 1
ATOM 1934 C C . GLN A 1 247 ? 0.534 6.678 0.120 1.00 94.00 247 GLN A C 1
ATOM 1936 O O . GLN A 1 247 ? 0.806 6.352 -1.034 1.00 94.00 247 GLN A O 1
ATOM 1941 N N . ALA A 1 248 ? 0.741 7.913 0.584 1.00 92.62 248 ALA A N 1
ATOM 1942 C CA . ALA A 1 248 ? 1.316 8.990 -0.221 1.00 92.62 248 ALA A CA 1
ATOM 1943 C C . ALA A 1 248 ? 2.774 8.707 -0.630 1.00 92.62 248 ALA A C 1
ATOM 1945 O O . ALA A 1 248 ? 3.218 9.088 -1.714 1.00 92.62 248 ALA A O 1
ATOM 1946 N N . HIS A 1 249 ? 3.527 8.012 0.223 1.00 93.12 249 HIS A N 1
ATOM 1947 C CA . HIS A 1 249 ? 4.883 7.570 -0.098 1.00 93.12 249 HIS A CA 1
ATOM 1948 C C . HIS A 1 249 ? 4.885 6.513 -1.205 1.00 93.12 249 HIS A C 1
ATOM 1950 O O . HIS A 1 249 ? 5.605 6.642 -2.193 1.00 93.12 249 HIS A O 1
ATOM 1956 N N . LEU A 1 250 ? 3.993 5.524 -1.100 1.00 91.81 250 LEU A N 1
ATOM 1957 C CA . LEU A 1 250 ? 3.865 4.461 -2.091 1.00 91.81 250 LEU A CA 1
ATOM 1958 C C . LEU A 1 250 ? 3.490 5.000 -3.486 1.00 91.81 250 LEU A C 1
ATOM 1960 O O . LEU A 1 250 ? 4.035 4.539 -4.487 1.00 91.81 250 LEU A O 1
ATOM 1964 N N . THR A 1 251 ? 2.610 6.004 -3.571 1.00 90.31 251 THR A N 1
ATOM 1965 C CA . THR A 1 251 ? 2.265 6.652 -4.852 1.00 90.31 251 THR A CA 1
ATOM 1966 C C . THR A 1 251 ? 3.414 7.484 -5.420 1.00 90.31 251 THR A C 1
ATOM 1968 O O . THR A 1 251 ? 3.558 7.585 -6.640 1.00 90.31 251 THR A O 1
ATOM 1971 N N . SER A 1 252 ? 4.268 8.047 -4.563 1.00 91.75 252 SER A N 1
ATOM 1972 C CA . SER A 1 252 ? 5.418 8.846 -4.998 1.00 91.75 252 SER A CA 1
ATOM 1973 C C . SER A 1 252 ? 6.457 7.998 -5.742 1.00 91.75 252 SER A C 1
ATOM 1975 O O . SER A 1 252 ? 6.963 8.445 -6.776 1.00 91.75 252 SER A O 1
ATOM 1977 N N . TYR A 1 253 ? 6.704 6.754 -5.307 1.00 92.12 253 TYR A N 1
ATOM 1978 C CA . TYR A 1 253 ? 7.630 5.831 -5.981 1.00 92.12 253 TYR A CA 1
ATOM 1979 C C . TYR A 1 253 ? 7.317 5.631 -7.459 1.00 92.12 253 TYR A C 1
ATOM 1981 O O . TYR A 1 253 ? 8.229 5.603 -8.281 1.00 92.12 253 TYR A O 1
ATOM 1989 N N . GLU A 1 254 ? 6.036 5.510 -7.812 1.00 87.38 254 GLU A N 1
ATOM 1990 C CA . GLU A 1 254 ? 5.621 5.318 -9.200 1.00 87.38 254 GLU A CA 1
ATOM 1991 C C . GLU A 1 254 ? 6.096 6.474 -10.088 1.00 87.38 254 GLU A C 1
ATOM 1993 O O . GLU A 1 254 ? 6.628 6.254 -11.178 1.00 87.38 254 GLU A O 1
ATOM 1998 N N . SER A 1 255 ? 5.943 7.710 -9.608 1.00 89.12 255 SER A N 1
ATOM 1999 C CA . SER A 1 255 ? 6.363 8.891 -10.358 1.00 89.12 255 SER A CA 1
ATOM 2000 C C . SER A 1 255 ? 7.886 8.966 -10.518 1.00 89.12 255 SER A C 1
ATOM 2002 O O . SER A 1 255 ? 8.370 9.233 -11.623 1.00 89.12 255 SER A O 1
ATOM 2004 N N . LEU A 1 256 ? 8.633 8.653 -9.454 1.00 90.75 256 LEU A N 1
ATOM 2005 C CA . LEU A 1 256 ? 10.093 8.741 -9.427 1.00 90.75 256 LEU A CA 1
ATOM 2006 C C . LEU A 1 256 ? 10.769 7.635 -10.246 1.00 90.75 256 LEU A C 1
ATOM 2008 O O . LEU A 1 256 ? 11.637 7.916 -11.076 1.00 90.75 256 LEU A O 1
ATOM 2012 N N . LEU A 1 257 ? 10.301 6.392 -10.118 1.00 92.25 257 LEU A N 1
ATOM 2013 C CA . LEU A 1 257 ? 10.704 5.294 -11.001 1.00 92.25 257 LEU A CA 1
ATOM 2014 C C . LEU A 1 257 ? 10.348 5.602 -12.463 1.00 92.25 257 LEU A C 1
ATOM 2016 O O . LEU A 1 257 ? 11.119 5.297 -13.373 1.00 92.25 257 LEU A O 1
ATOM 2020 N N . GLY A 1 258 ? 9.226 6.286 -12.701 1.00 90.88 258 GLY A N 1
ATOM 2021 C CA . GLY A 1 258 ? 8.848 6.786 -14.020 1.00 90.88 258 GLY A CA 1
ATOM 2022 C C . GLY A 1 258 ? 9.788 7.867 -14.573 1.00 90.88 258 GLY A C 1
ATOM 2023 O O . GLY A 1 258 ? 9.983 7.946 -15.790 1.00 90.88 258 GLY A O 1
ATOM 2024 N N . TYR A 1 259 ? 10.396 8.713 -13.732 1.00 90.69 259 TYR A N 1
ATOM 2025 C CA . TYR A 1 259 ? 11.474 9.614 -14.165 1.00 90.69 259 TYR A CA 1
ATOM 2026 C C . TYR A 1 259 ? 12.720 8.819 -14.570 1.00 90.69 259 TYR A C 1
ATOM 2028 O O . TYR A 1 259 ? 13.215 9.013 -15.682 1.00 90.69 259 TYR A O 1
ATOM 2036 N N . LEU A 1 260 ? 13.161 7.863 -13.746 1.00 90.38 260 LEU A N 1
ATOM 2037 C CA . LEU A 1 260 ? 14.296 6.989 -14.070 1.00 90.38 260 LEU A CA 1
ATOM 2038 C C . LEU A 1 260 ? 14.085 6.203 -15.370 1.00 90.38 260 LEU A C 1
ATOM 2040 O O . LEU A 1 260 ? 14.991 6.143 -16.202 1.00 90.38 260 LEU A O 1
ATOM 2044 N N . ALA A 1 261 ? 12.888 5.655 -15.592 1.00 90.81 261 ALA A N 1
ATOM 2045 C CA . ALA A 1 261 ? 12.553 4.930 -16.818 1.00 90.81 261 ALA A CA 1
ATOM 2046 C C . ALA A 1 261 ? 12.622 5.840 -18.049 1.00 90.81 261 ALA A C 1
ATOM 2048 O O . ALA A 1 261 ? 13.200 5.467 -19.070 1.00 90.81 261 ALA A O 1
ATOM 2049 N N . ARG A 1 262 ? 12.102 7.071 -17.948 1.00 90.31 262 ARG A N 1
ATOM 2050 C CA . ARG A 1 262 ? 12.167 8.055 -19.038 1.00 90.31 262 ARG A CA 1
ATOM 2051 C C . ARG A 1 262 ? 13.598 8.447 -19.387 1.00 90.31 262 ARG A C 1
ATOM 2053 O O . ARG A 1 262 ? 13.910 8.559 -20.571 1.00 90.31 262 ARG A O 1
ATOM 2060 N N . TYR A 1 263 ? 14.456 8.669 -18.395 1.00 89.31 263 TYR A N 1
ATOM 2061 C CA . TYR A 1 263 ? 15.855 9.010 -18.654 1.00 89.31 263 TYR A CA 1
ATOM 2062 C C . TYR A 1 263 ? 16.640 7.811 -19.191 1.00 89.31 263 TYR A C 1
ATOM 2064 O O . TYR A 1 263 ? 17.362 7.961 -20.174 1.00 89.31 263 TYR A O 1
ATOM 2072 N N . SER A 1 264 ? 16.391 6.610 -18.665 1.00 86.94 264 SER A N 1
ATOM 2073 C CA . SER A 1 264 ? 16.985 5.369 -19.177 1.00 86.94 264 SER A CA 1
ATOM 2074 C C . SER A 1 264 ? 16.622 5.124 -20.644 1.00 86.94 264 SER A C 1
ATOM 2076 O O . SER A 1 264 ? 17.511 4.889 -21.459 1.00 86.94 264 SER A O 1
ATOM 2078 N N . ALA A 1 265 ? 15.348 5.290 -21.017 1.00 87.25 265 ALA A N 1
ATOM 2079 C CA . ALA A 1 265 ? 14.898 5.163 -22.404 1.00 87.25 265 ALA A CA 1
ATOM 2080 C C . ALA A 1 265 ? 15.578 6.174 -23.342 1.00 87.25 265 ALA A C 1
ATOM 2082 O O . ALA A 1 265 ? 15.960 5.831 -24.460 1.00 87.25 265 ALA A O 1
ATOM 2083 N N . ARG A 1 266 ? 15.769 7.422 -22.888 1.00 87.44 266 ARG A N 1
ATOM 2084 C CA . ARG A 1 266 ? 16.485 8.459 -23.657 1.00 87.44 266 ARG A CA 1
ATOM 2085 C C . ARG A 1 266 ? 17.964 8.124 -23.861 1.00 87.44 266 ARG A C 1
ATOM 2087 O O . ARG A 1 266 ? 18.522 8.510 -24.882 1.00 87.44 266 ARG A O 1
ATOM 2094 N N . SER A 1 267 ? 18.566 7.386 -22.931 1.00 83.94 267 SER A N 1
ATOM 2095 C CA . SER A 1 267 ? 19.916 6.820 -23.045 1.00 83.94 267 SER A CA 1
ATOM 2096 C C . SER A 1 267 ? 19.975 5.481 -23.788 1.00 83.94 267 SER A C 1
ATOM 2098 O O . SER A 1 267 ? 21.041 4.880 -23.828 1.00 83.94 267 SER A O 1
ATOM 2100 N N . GLN A 1 268 ? 18.867 5.004 -24.370 1.00 84.00 268 GLN A N 1
ATOM 2101 C CA . GLN A 1 268 ? 18.767 3.690 -25.029 1.00 84.00 268 GLN A CA 1
ATOM 2102 C C . GLN A 1 268 ? 19.049 2.494 -24.098 1.00 84.00 268 GLN A C 1
ATOM 2104 O O . GLN A 1 268 ? 19.325 1.390 -24.563 1.00 84.00 268 GLN A O 1
ATOM 2109 N N . ASN A 1 269 ? 18.932 2.694 -22.784 1.00 84.88 269 ASN A N 1
ATOM 2110 C CA . ASN A 1 269 ? 19.038 1.627 -21.797 1.00 84.88 269 ASN A CA 1
ATOM 2111 C C . ASN A 1 269 ? 17.693 0.895 -21.644 1.00 84.88 269 ASN A C 1
ATOM 2113 O O . ASN A 1 269 ? 16.630 1.511 -21.791 1.00 84.88 269 ASN A O 1
ATOM 2117 N N . PRO A 1 270 ? 17.709 -0.410 -21.320 1.00 86.62 270 PRO A N 1
ATOM 2118 C CA . PRO A 1 270 ? 16.489 -1.184 -21.125 1.00 86.62 270 PRO A CA 1
ATOM 2119 C C . PRO A 1 270 ? 15.667 -0.659 -19.936 1.00 86.62 270 PRO A C 1
ATOM 2121 O O . PRO A 1 270 ? 16.201 -0.412 -18.859 1.00 86.62 270 PRO A O 1
ATOM 2124 N N . THR A 1 271 ? 14.347 -0.530 -20.113 1.00 90.69 271 THR A N 1
ATOM 2125 C CA . THR A 1 271 ? 13.410 -0.045 -19.074 1.00 90.69 271 THR A CA 1
ATOM 2126 C C . THR A 1 271 ? 12.604 -1.147 -18.397 1.00 90.69 271 THR A C 1
ATOM 2128 O O . THR A 1 271 ? 11.873 -0.875 -17.448 1.00 90.69 271 THR A O 1
ATOM 2131 N N . ARG A 1 272 ? 12.733 -2.398 -18.853 1.00 91.12 272 ARG A N 1
ATOM 2132 C CA . ARG A 1 272 ? 11.884 -3.518 -18.421 1.00 91.12 272 ARG A CA 1
ATOM 2133 C C . ARG A 1 272 ? 11.917 -3.752 -16.908 1.00 91.12 272 ARG A C 1
ATOM 2135 O O . ARG A 1 272 ? 10.880 -4.020 -16.312 1.00 91.12 272 ARG A O 1
ATOM 2142 N N . GLU A 1 273 ? 13.087 -3.644 -16.288 1.00 92.62 273 GLU A N 1
ATOM 2143 C CA . GLU A 1 273 ? 13.235 -3.824 -14.838 1.00 92.62 273 GLU A CA 1
ATOM 2144 C C . GLU A 1 273 ? 12.605 -2.667 -14.057 1.00 92.62 273 GLU A C 1
ATOM 2146 O O . GLU A 1 273 ? 11.939 -2.897 -13.052 1.00 92.62 273 GLU A O 1
ATOM 2151 N N . LEU A 1 274 ? 12.722 -1.430 -14.553 1.00 92.38 274 LEU A N 1
ATOM 2152 C CA . LEU A 1 274 ? 12.055 -0.265 -13.960 1.00 92.38 274 LEU A CA 1
ATOM 2153 C C . LEU A 1 274 ? 10.529 -0.381 -14.073 1.00 92.38 274 LEU A C 1
ATOM 2155 O O . LEU A 1 274 ? 9.806 -0.036 -13.142 1.00 92.38 274 LEU A O 1
ATOM 2159 N N . GLU A 1 275 ? 10.027 -0.909 -15.189 1.00 92.06 275 GLU A N 1
ATOM 2160 C CA . GLU A 1 275 ? 8.605 -1.214 -15.368 1.00 92.06 275 GLU A CA 1
ATOM 2161 C C . GLU A 1 275 ? 8.116 -2.296 -14.404 1.00 92.06 275 GLU A C 1
ATOM 2163 O O . GLU A 1 275 ? 7.038 -2.150 -13.821 1.00 92.06 275 GLU A O 1
ATOM 2168 N N . ALA A 1 276 ? 8.919 -3.338 -14.182 1.00 91.69 276 ALA A N 1
ATOM 2169 C CA . ALA A 1 276 ? 8.634 -4.367 -13.189 1.00 91.69 276 ALA A CA 1
ATOM 2170 C C . ALA A 1 276 ? 8.637 -3.795 -11.759 1.00 91.69 276 ALA A C 1
ATOM 2172 O O . ALA A 1 276 ? 7.693 -4.035 -11.009 1.00 91.69 276 ALA A O 1
ATOM 2173 N N . ALA A 1 277 ? 9.616 -2.958 -11.404 1.00 94.12 277 ALA A N 1
ATOM 2174 C CA . ALA A 1 277 ? 9.672 -2.276 -10.109 1.00 94.12 277 ALA A CA 1
ATOM 2175 C C . ALA A 1 277 ? 8.442 -1.377 -9.876 1.00 94.12 277 ALA A C 1
ATOM 2177 O O . ALA A 1 277 ? 7.814 -1.427 -8.818 1.00 94.12 277 ALA A O 1
ATOM 2178 N N . MET A 1 278 ? 8.024 -0.607 -10.890 1.00 93.12 278 MET A N 1
ATOM 2179 C CA . MET A 1 278 ? 6.776 0.166 -10.828 1.00 93.12 278 MET A CA 1
ATOM 2180 C C . MET A 1 278 ? 5.549 -0.736 -10.637 1.00 93.12 278 MET A C 1
ATOM 2182 O O . MET A 1 278 ? 4.608 -0.357 -9.937 1.00 93.12 278 MET A O 1
ATOM 2186 N N . ALA A 1 279 ? 5.526 -1.918 -11.260 1.00 90.75 279 ALA A N 1
ATOM 2187 C CA . ALA A 1 279 ? 4.435 -2.871 -11.090 1.00 90.75 279 ALA A CA 1
ATOM 2188 C C . ALA A 1 279 ? 4.357 -3.395 -9.647 1.00 90.75 279 ALA A C 1
ATOM 2190 O O . ALA A 1 279 ? 3.260 -3.387 -9.093 1.00 90.75 279 ALA A O 1
ATOM 2191 N N . VAL A 1 280 ? 5.486 -3.751 -9.023 1.00 91.44 280 VAL A N 1
ATOM 2192 C CA . VAL A 1 280 ? 5.563 -4.184 -7.611 1.00 91.44 280 VAL A CA 1
ATOM 2193 C C . VAL A 1 280 ? 4.944 -3.143 -6.674 1.00 91.44 280 VAL A C 1
ATOM 2195 O O . VAL A 1 280 ? 4.050 -3.450 -5.883 1.00 91.44 280 VAL A O 1
ATOM 2198 N N . VAL A 1 281 ? 5.348 -1.879 -6.816 1.00 92.75 281 VAL A N 1
ATOM 2199 C CA . VAL A 1 281 ? 4.832 -0.767 -6.000 1.00 92.75 281 VAL A CA 1
ATOM 2200 C C . VAL A 1 281 ? 3.319 -0.593 -6.183 1.00 92.75 281 VAL A C 1
ATOM 2202 O O . VAL A 1 281 ? 2.564 -0.527 -5.209 1.00 92.75 281 VAL A O 1
ATOM 2205 N N . ARG A 1 282 ? 2.844 -0.558 -7.437 1.00 90.31 282 ARG A N 1
ATOM 2206 C CA . ARG A 1 282 ? 1.412 -0.403 -7.757 1.00 90.31 282 ARG A CA 1
ATOM 2207 C C . ARG A 1 282 ? 0.575 -1.556 -7.217 1.00 90.31 282 ARG A C 1
ATOM 2209 O O . ARG A 1 282 ? -0.553 -1.350 -6.762 1.00 90.31 282 ARG A O 1
ATOM 2216 N N . GLN A 1 283 ? 1.109 -2.769 -7.295 1.00 89.62 283 GLN A N 1
ATOM 2217 C CA . GLN A 1 283 ? 0.435 -3.978 -6.852 1.00 89.62 283 GLN A CA 1
ATOM 2218 C C . GLN A 1 283 ? 0.110 -3.937 -5.359 1.00 89.62 283 GLN A C 1
ATOM 2220 O O . GLN A 1 283 ? -0.982 -4.356 -4.987 1.00 89.62 283 GLN A O 1
ATOM 2225 N N . ALA A 1 284 ? 0.973 -3.364 -4.514 1.00 91.06 284 ALA A N 1
ATOM 2226 C CA . ALA A 1 284 ? 0.714 -3.275 -3.078 1.00 91.06 284 ALA A CA 1
ATOM 2227 C C . ALA A 1 284 ? -0.567 -2.483 -2.743 1.00 91.06 284 ALA A C 1
ATOM 2229 O O . ALA A 1 284 ? -1.379 -2.941 -1.933 1.00 91.06 284 ALA A O 1
ATOM 2230 N N . SER A 1 285 ? -0.786 -1.340 -3.410 1.00 90.62 285 SER A N 1
ATOM 2231 C CA . SER A 1 285 ? -2.020 -0.546 -3.274 1.00 90.62 285 SER A CA 1
ATOM 2232 C C . SER A 1 285 ? -3.230 -1.262 -3.869 1.00 90.62 285 SER A C 1
ATOM 2234 O O . SER A 1 285 ? -4.279 -1.345 -3.232 1.00 90.62 285 SER A O 1
ATOM 2236 N N . ARG A 1 286 ? -3.094 -1.805 -5.088 1.00 89.50 286 ARG A N 1
ATOM 2237 C CA . ARG A 1 286 ? -4.195 -2.504 -5.775 1.00 89.50 286 ARG A CA 1
ATOM 2238 C C . ARG A 1 286 ? -4.692 -3.699 -4.976 1.00 89.50 286 ARG A C 1
ATOM 2240 O O . ARG A 1 286 ? -5.892 -3.829 -4.768 1.00 89.50 286 ARG A O 1
ATOM 2247 N N . ARG A 1 287 ? -3.771 -4.503 -4.446 1.00 90.94 287 ARG A N 1
ATOM 2248 C CA . ARG A 1 287 ? -4.068 -5.660 -3.598 1.00 90.94 287 ARG A CA 1
ATOM 2249 C C . ARG A 1 287 ? -4.903 -5.278 -2.374 1.00 90.94 287 ARG A C 1
ATOM 2251 O O . ARG A 1 287 ? -5.797 -6.028 -2.001 1.00 90.94 287 ARG A O 1
ATOM 2258 N N . ALA A 1 288 ? -4.653 -4.111 -1.770 1.00 92.06 288 ALA A N 1
ATOM 2259 C CA . ALA A 1 288 ? -5.431 -3.631 -0.624 1.00 92.06 288 ALA A CA 1
ATOM 2260 C C . ALA A 1 288 ? -6.869 -3.269 -1.022 1.00 92.06 288 ALA A C 1
ATOM 2262 O O . ALA A 1 288 ? -7.813 -3.646 -0.331 1.00 92.06 288 ALA A O 1
ATOM 2263 N N . VAL A 1 289 ? -7.040 -2.599 -2.165 1.00 90.50 289 VAL A N 1
ATOM 2264 C CA . VAL A 1 289 ? -8.363 -2.266 -2.717 1.00 90.50 289 VAL A CA 1
ATOM 2265 C C . VAL A 1 289 ? -9.135 -3.536 -3.080 1.00 90.50 289 VAL A C 1
ATOM 2267 O O . VAL A 1 289 ? -10.294 -3.685 -2.702 1.00 90.50 289 VAL A O 1
ATOM 2270 N N . GLU A 1 290 ? -8.489 -4.486 -3.756 1.00 89.62 290 GLU A N 1
ATOM 2271 C CA . GLU A 1 290 ? -9.084 -5.776 -4.123 1.00 89.62 290 GLU A CA 1
ATOM 2272 C C . GLU A 1 290 ? -9.533 -6.567 -2.882 1.00 89.62 290 GLU A C 1
ATOM 2274 O O . GLU A 1 290 ? -10.638 -7.109 -2.859 1.00 89.62 290 GLU A O 1
ATOM 2279 N N . LEU A 1 291 ? -8.718 -6.581 -1.820 1.00 90.56 291 LEU A N 1
ATOM 2280 C CA . LEU A 1 291 ? -9.044 -7.204 -0.530 1.00 90.56 291 LEU A CA 1
ATOM 2281 C C . LEU A 1 291 ? -10.267 -6.598 0.161 1.00 90.56 291 LEU A C 1
ATOM 2283 O O . LEU A 1 291 ? -10.934 -7.292 0.922 1.00 90.56 291 LEU A O 1
ATOM 2287 N N . GLN A 1 292 ? -10.561 -5.325 -0.086 1.00 86.88 292 GLN A N 1
ATOM 2288 C CA . GLN A 1 292 ? -11.693 -4.629 0.524 1.00 86.88 292 GLN A CA 1
ATOM 2289 C C . GLN A 1 292 ? -12.956 -4.699 -0.337 1.00 86.88 292 GLN A C 1
ATOM 2291 O O . GLN A 1 292 ? -14.058 -4.792 0.198 1.00 86.88 292 GLN A O 1
ATOM 2296 N N . GLN A 1 293 ? -12.808 -4.627 -1.661 1.00 86.31 293 GLN A N 1
ATOM 2297 C CA . GLN A 1 293 ? -13.918 -4.347 -2.577 1.00 86.31 293 GLN A CA 1
ATOM 2298 C C . GLN A 1 293 ? -14.295 -5.515 -3.487 1.00 86.31 293 GLN A C 1
ATOM 2300 O O . GLN A 1 293 ? -15.389 -5.508 -4.042 1.00 86.31 293 GLN A O 1
ATOM 2305 N N . LEU A 1 294 ? -13.413 -6.501 -3.663 1.00 85.94 294 LEU A N 1
ATOM 2306 C CA . LEU A 1 294 ? -13.653 -7.637 -4.553 1.00 85.94 294 LEU A CA 1
ATOM 2307 C C . LEU A 1 294 ? -13.729 -8.935 -3.764 1.00 85.94 294 LEU A C 1
ATOM 2309 O O . LEU A 1 294 ? -14.772 -9.582 -3.724 1.00 85.94 294 LEU A O 1
ATOM 2313 N N . TRP A 1 295 ? -12.622 -9.308 -3.126 1.00 87.38 295 TRP A N 1
ATOM 2314 C CA . TRP A 1 295 ? -12.465 -10.629 -2.532 1.00 87.38 295 TRP A CA 1
ATOM 2315 C C . TRP A 1 295 ? -13.489 -10.981 -1.440 1.00 87.38 295 TRP A C 1
ATOM 2317 O O . TRP A 1 295 ? -13.895 -12.141 -1.401 1.00 87.38 295 TRP A O 1
ATOM 2327 N N . PRO A 1 296 ? -14.002 -10.038 -0.621 1.00 86.38 296 PRO A N 1
ATOM 2328 C CA . PRO A 1 296 ? -15.069 -10.335 0.338 1.00 86.38 296 PRO A CA 1
ATOM 2329 C C . PRO A 1 296 ? -16.398 -10.776 -0.292 1.00 86.38 296 PRO A C 1
ATOM 2331 O O . PRO A 1 296 ? -17.251 -11.297 0.421 1.00 86.38 296 PRO A O 1
ATOM 2334 N N . PHE A 1 297 ? -16.581 -10.550 -1.596 1.00 86.00 297 PHE A N 1
ATOM 2335 C CA . PHE A 1 297 ? -17.792 -10.885 -2.346 1.00 86.00 297 PHE A CA 1
ATOM 2336 C C . PHE A 1 297 ? -17.602 -12.098 -3.264 1.00 86.00 297 PHE A C 1
ATOM 2338 O O . PHE A 1 297 ? -18.513 -12.437 -4.014 1.00 86.00 297 PHE A O 1
ATOM 2345 N N . VAL A 1 298 ? -16.432 -12.744 -3.252 1.00 86.75 298 VAL A N 1
ATOM 2346 C CA . VAL A 1 298 ? -16.166 -13.943 -4.056 1.00 86.75 298 VAL A CA 1
ATOM 2347 C C . VAL A 1 298 ? -16.343 -15.182 -3.182 1.00 86.75 298 VAL A C 1
ATOM 2349 O O . VAL A 1 298 ? -15.536 -15.446 -2.293 1.00 86.75 298 VAL A O 1
ATOM 2352 N N . ALA A 1 299 ? -17.391 -15.953 -3.455 1.00 82.06 299 ALA A N 1
ATOM 2353 C CA . ALA A 1 299 ? -17.611 -17.264 -2.867 1.00 82.06 299 ALA A CA 1
ATOM 2354 C C . ALA A 1 299 ? -16.560 -18.263 -3.376 1.00 82.06 299 ALA A C 1
ATOM 2356 O O . ALA A 1 299 ? -16.228 -18.276 -4.565 1.00 82.06 299 ALA A O 1
ATOM 2357 N N . ASP A 1 300 ? -16.064 -19.106 -2.466 1.00 77.38 300 ASP A N 1
ATOM 2358 C CA . ASP A 1 300 ? -15.147 -20.215 -2.751 1.00 77.38 300 ASP A CA 1
ATOM 2359 C C . ASP A 1 300 ? -13.907 -19.799 -3.559 1.00 77.38 300 ASP A C 1
ATOM 2361 O O . ASP A 1 300 ? -13.605 -20.342 -4.627 1.00 77.38 300 ASP A O 1
ATOM 2365 N N . MET A 1 301 ? -13.179 -18.801 -3.047 1.00 81.31 301 MET A N 1
ATOM 2366 C CA . MET A 1 301 ? -11.936 -18.332 -3.657 1.00 81.31 301 MET A CA 1
ATOM 2367 C C . MET A 1 301 ? -10.949 -19.501 -3.869 1.00 81.31 301 MET A C 1
ATOM 2369 O O . MET A 1 301 ? -10.613 -20.194 -2.904 1.00 81.31 301 MET A O 1
ATOM 2373 N N . PRO A 1 302 ? -10.443 -19.715 -5.102 1.00 78.06 302 PRO A N 1
ATOM 2374 C CA . PRO A 1 302 ? -9.453 -20.750 -5.368 1.00 78.06 302 PRO A CA 1
ATOM 2375 C C . PRO A 1 302 ? -8.202 -20.547 -4.515 1.00 78.06 302 PRO A C 1
ATOM 2377 O O . PRO A 1 302 ? -7.617 -19.463 -4.521 1.00 78.06 302 PRO A O 1
ATOM 2380 N N . SER A 1 303 ? -7.759 -21.599 -3.827 1.00 81.06 303 SER A N 1
ATOM 2381 C CA . SER A 1 303 ? -6.633 -21.533 -2.888 1.00 81.06 303 SER A CA 1
ATOM 2382 C C . SER A 1 303 ? -5.320 -21.088 -3.535 1.00 81.06 303 SER A C 1
ATOM 2384 O O . SER A 1 303 ? -4.475 -20.502 -2.861 1.00 81.06 303 SER A O 1
ATOM 2386 N N . GLU A 1 304 ? -5.137 -21.306 -4.843 1.00 78.94 304 GLU A N 1
ATOM 2387 C CA . GLU A 1 304 ? -3.914 -20.892 -5.543 1.00 78.94 304 GLU A CA 1
ATOM 2388 C C . GLU A 1 304 ? -3.826 -19.372 -5.741 1.00 78.94 304 GLU A C 1
ATOM 2390 O O . GLU A 1 304 ? -2.746 -18.851 -6.024 1.00 78.94 304 GLU A O 1
ATOM 2395 N N . LEU A 1 305 ? -4.948 -18.661 -5.592 1.00 78.88 305 LEU A N 1
ATOM 2396 C CA . LEU A 1 305 ? -4.979 -17.202 -5.615 1.00 78.88 305 LEU A CA 1
ATOM 2397 C C . LEU A 1 305 ? -4.615 -16.597 -4.263 1.00 78.88 305 LEU A C 1
ATOM 2399 O O . LEU A 1 305 ? -4.349 -15.402 -4.228 1.00 78.88 305 LEU A O 1
ATOM 2403 N N . GLY A 1 306 ? -4.579 -17.397 -3.194 1.00 84.56 306 GLY A N 1
ATOM 2404 C CA . GLY A 1 306 ? -4.383 -16.977 -1.809 1.00 84.56 306 GLY A CA 1
ATOM 2405 C C . GLY A 1 306 ? -5.656 -17.129 -0.973 1.00 84.56 306 GLY A C 1
ATOM 2406 O O . GLY A 1 306 ? -6.608 -17.801 -1.362 1.00 84.56 306 GLY A O 1
ATOM 2407 N N . ALA A 1 307 ? -5.657 -16.509 0.201 1.00 85.94 307 ALA A N 1
ATOM 2408 C CA . ALA A 1 307 ? -6.725 -16.559 1.183 1.00 85.94 307 ALA A CA 1
ATOM 2409 C C . ALA A 1 307 ? -7.075 -15.147 1.651 1.00 85.94 307 ALA A C 1
ATOM 2411 O O . ALA A 1 307 ? -6.201 -14.355 2.012 1.00 85.94 307 ALA A O 1
ATOM 2412 N N . VAL A 1 308 ? -8.371 -14.845 1.674 1.00 85.56 308 VAL A N 1
ATOM 2413 C CA . VAL A 1 308 ? -8.875 -13.597 2.248 1.00 85.56 308 VAL A CA 1
ATOM 2414 C C . VAL A 1 308 ? -8.695 -13.666 3.765 1.00 85.56 308 VAL A C 1
ATOM 2416 O O . VAL A 1 308 ? -9.153 -14.634 4.378 1.00 85.56 308 VAL A O 1
ATOM 2419 N N . PRO A 1 309 ? -8.029 -12.682 4.393 1.00 86.19 309 PRO A N 1
ATOM 2420 C CA . PRO A 1 309 ? -7.917 -12.659 5.840 1.00 86.19 309 PRO A CA 1
ATOM 2421 C C . PRO A 1 309 ? -9.321 -12.545 6.456 1.00 86.19 309 PRO A C 1
ATOM 2423 O O . PRO A 1 309 ? -10.174 -11.845 5.897 1.00 86.19 309 PRO A O 1
ATOM 2426 N N . PRO A 1 310 ? -9.584 -13.208 7.597 1.00 83.12 310 PRO A N 1
ATOM 2427 C CA . PRO A 1 310 ? -10.847 -13.045 8.297 1.00 83.12 310 PRO A CA 1
ATOM 2428 C C . PRO A 1 310 ? -11.114 -11.566 8.574 1.00 83.12 310 PRO A C 1
ATOM 2430 O O . PRO A 1 310 ? -10.192 -10.801 8.880 1.00 83.12 310 PRO A O 1
ATOM 2433 N N . LYS A 1 311 ? -12.389 -11.169 8.503 1.00 75.56 311 LYS A N 1
ATOM 2434 C CA . LYS A 1 311 ? -12.797 -9.865 9.031 1.00 75.56 311 LYS A CA 1
ATOM 2435 C C . LYS A 1 311 ? -12.373 -9.806 10.498 1.00 75.56 311 LYS A C 1
ATOM 2437 O O . LYS A 1 311 ? -12.381 -10.828 11.180 1.00 75.56 311 LYS A O 1
ATOM 2442 N N . ASP A 1 312 ? -11.983 -8.621 10.953 1.00 74.50 312 ASP A N 1
ATOM 2443 C CA . ASP A 1 312 ? -11.699 -8.369 12.366 1.00 74.50 312 ASP A CA 1
ATOM 2444 C C . ASP A 1 312 ? -10.421 -9.004 12.942 1.00 74.50 312 ASP A C 1
ATOM 2446 O O . ASP A 1 312 ? -10.254 -9.015 14.159 1.00 74.50 312 ASP A O 1
ATOM 2450 N N . VAL A 1 313 ? -9.481 -9.464 12.108 1.00 87.00 313 VAL A N 1
ATOM 2451 C CA . VAL A 1 313 ? -8.200 -10.039 12.562 1.00 87.00 313 VAL A CA 1
ATOM 2452 C C . VAL A 1 313 ? -7.009 -9.215 12.069 1.00 87.00 313 VAL A C 1
ATOM 2454 O O . VAL A 1 313 ? -6.989 -8.753 10.927 1.00 87.00 313 VAL A O 1
ATOM 2457 N N . VAL A 1 314 ? -5.993 -9.055 12.926 1.00 89.69 314 VAL A N 1
ATOM 2458 C CA . VAL A 1 314 ? -4.698 -8.467 12.550 1.00 89.69 314 VAL A CA 1
ATOM 2459 C C . VAL A 1 314 ? -4.003 -9.377 11.541 1.00 89.69 314 VAL A C 1
ATOM 2461 O O . VAL A 1 314 ? -3.765 -10.554 11.817 1.00 89.69 314 VAL A O 1
ATOM 2464 N N . ILE A 1 315 ? -3.662 -8.844 10.370 1.00 91.38 315 ILE A N 1
ATOM 2465 C CA . ILE A 1 315 ? -3.049 -9.629 9.299 1.00 91.38 315 ILE A CA 1
ATOM 2466 C C . ILE A 1 315 ? -1.610 -9.993 9.702 1.00 91.38 315 ILE A C 1
ATOM 2468 O O . ILE A 1 315 ? -0.776 -9.132 9.965 1.00 91.38 315 ILE A O 1
ATOM 2472 N N . GLN A 1 316 ? -1.295 -11.289 9.749 1.00 88.50 316 GLN A N 1
ATOM 2473 C CA . GLN A 1 316 ? 0.057 -11.773 10.073 1.00 88.50 316 GLN A CA 1
ATOM 2474 C C . GLN A 1 316 ? 0.691 -12.532 8.904 1.00 88.50 316 GLN A C 1
ATOM 2476 O O . GLN A 1 316 ? 1.843 -12.274 8.559 1.00 88.50 316 GLN A O 1
ATOM 2481 N N . ASP A 1 317 ? -0.084 -13.399 8.249 1.00 88.00 317 ASP A N 1
ATOM 2482 C CA . ASP A 1 317 ? 0.384 -14.265 7.163 1.00 88.00 317 ASP A CA 1
ATOM 2483 C C . ASP A 1 317 ? 0.334 -13.552 5.799 1.00 88.00 317 ASP A C 1
ATOM 2485 O O . ASP A 1 317 ? -0.558 -13.777 4.979 1.00 88.00 317 ASP A O 1
ATOM 2489 N N . LEU A 1 318 ? 1.312 -12.683 5.534 1.00 90.56 318 LEU A N 1
ATOM 2490 C CA . LEU A 1 318 ? 1.368 -11.875 4.304 1.00 90.56 318 LEU A CA 1
ATOM 2491 C C . LEU A 1 318 ? 1.529 -12.695 3.015 1.00 90.56 318 LEU A C 1
ATOM 2493 O O . LEU A 1 318 ? 1.074 -12.272 1.949 1.00 90.56 318 LEU A O 1
ATOM 2497 N N . GLU A 1 319 ? 2.150 -13.870 3.107 1.00 86.62 319 GLU A N 1
ATOM 2498 C CA . GLU A 1 319 ? 2.339 -14.787 1.976 1.00 86.62 319 GLU A CA 1
ATOM 2499 C C . GLU A 1 319 ? 1.026 -15.423 1.516 1.00 86.62 319 GLU A C 1
ATOM 2501 O O . GLU A 1 319 ? 0.868 -15.739 0.339 1.00 86.62 319 GLU A O 1
ATOM 2506 N N . LYS A 1 320 ? 0.067 -15.579 2.437 1.00 87.00 320 LYS A N 1
ATOM 2507 C CA . LYS A 1 320 ? -1.241 -16.166 2.137 1.00 87.00 320 LYS A CA 1
ATOM 2508 C C . LYS A 1 320 ? -2.208 -15.162 1.534 1.00 87.00 320 LYS A C 1
ATOM 2510 O O . LYS A 1 320 ? -3.210 -15.586 0.975 1.00 87.00 320 LYS A O 1
ATOM 2515 N N . LEU A 1 321 ? -1.948 -13.859 1.645 1.00 89.00 321 LEU A N 1
ATOM 2516 C CA . LEU A 1 321 ? -2.835 -12.840 1.089 1.00 89.00 321 LEU A CA 1
ATOM 2517 C C . LEU A 1 321 ? -3.041 -13.067 -0.425 1.00 89.00 321 LEU A C 1
ATOM 2519 O O . LEU A 1 321 ? -2.110 -13.503 -1.111 1.00 89.00 321 LEU A O 1
ATOM 2523 N N . PRO A 1 322 ? -4.203 -12.709 -0.994 1.00 87.19 322 PRO A N 1
ATOM 2524 C CA . PRO A 1 322 ? -4.466 -12.909 -2.406 1.00 87.19 322 PRO A CA 1
ATOM 2525 C C . PRO A 1 322 ? -3.452 -12.216 -3.300 1.00 87.19 322 PRO A C 1
ATOM 2527 O O . PRO A 1 322 ? -3.098 -11.074 -3.018 1.00 87.19 322 PRO A O 1
ATOM 2530 N N . LYS A 1 323 ? -2.976 -12.855 -4.366 1.00 83.56 323 LYS A N 1
ATOM 2531 C CA . LYS A 1 323 ? -2.082 -12.174 -5.313 1.00 83.56 323 LYS A CA 1
ATOM 2532 C C . LYS A 1 323 ? -2.824 -11.027 -6.016 1.00 83.56 323 LYS A C 1
ATOM 2534 O O . LYS A 1 323 ? -4.013 -11.166 -6.300 1.00 83.56 323 LYS A O 1
ATOM 2539 N N . PRO A 1 324 ? -2.141 -9.901 -6.283 1.00 81.94 324 PRO A N 1
ATOM 2540 C CA . PRO A 1 324 ? -2.739 -8.781 -6.995 1.00 81.94 324 PRO A CA 1
ATOM 2541 C C . PRO A 1 324 ? -3.149 -9.212 -8.402 1.00 81.94 324 PRO A C 1
ATOM 2543 O O . PRO A 1 324 ? -2.376 -9.860 -9.115 1.00 81.94 324 PRO A O 1
ATOM 2546 N N . LEU A 1 325 ? -4.345 -8.819 -8.825 1.00 82.88 325 LEU A N 1
ATOM 2547 C CA . LEU A 1 325 ? -4.804 -9.109 -10.176 1.00 82.88 325 LEU A CA 1
ATOM 2548 C C . LEU A 1 325 ? -4.027 -8.278 -11.205 1.00 82.88 325 LEU A C 1
ATOM 2550 O O . LEU A 1 325 ? -3.749 -7.090 -11.020 1.00 82.88 325 LEU A O 1
ATOM 2554 N N . VAL A 1 326 ? -3.723 -8.886 -12.353 1.00 80.06 326 VAL A N 1
ATOM 2555 C CA . VAL A 1 326 ? -3.155 -8.162 -13.500 1.00 80.06 326 VAL A CA 1
ATOM 2556 C C . VAL A 1 326 ? -4.213 -7.224 -14.076 1.00 80.06 326 VAL A C 1
ATOM 2558 O O . VAL A 1 326 ? -3.930 -6.065 -14.392 1.00 80.06 326 VAL A O 1
ATOM 2561 N N . ARG A 1 327 ? -5.446 -7.725 -14.220 1.00 79.38 327 ARG A N 1
ATOM 2562 C CA . ARG A 1 327 ? -6.578 -6.963 -14.751 1.00 79.38 327 ARG A CA 1
ATOM 2563 C C . ARG A 1 327 ? -7.909 -7.557 -14.304 1.00 79.38 327 ARG A C 1
ATOM 2565 O O . ARG A 1 327 ? -8.059 -8.770 -14.234 1.00 79.38 327 ARG A O 1
ATOM 2572 N N . MET A 1 328 ? -8.895 -6.688 -14.110 1.00 83.12 328 MET A N 1
ATOM 2573 C CA . MET A 1 328 ? -10.300 -7.049 -13.945 1.00 83.12 328 MET A CA 1
ATOM 2574 C C . MET A 1 328 ? -11.128 -6.330 -15.011 1.00 83.12 328 MET A C 1
ATOM 2576 O O . MET A 1 328 ? -10.877 -5.167 -15.330 1.00 83.12 328 MET A O 1
ATOM 2580 N N . THR A 1 329 ? -12.089 -7.012 -15.628 1.00 83.56 329 THR A N 1
ATOM 2581 C CA . THR A 1 329 ? -12.969 -6.413 -16.642 1.00 83.56 329 THR A CA 1
ATOM 2582 C C . THR A 1 329 ? -14.357 -7.025 -16.553 1.00 83.56 329 THR A C 1
ATOM 2584 O O . THR A 1 329 ? -14.501 -8.243 -16.569 1.00 83.56 329 THR A O 1
ATOM 2587 N N . ARG A 1 330 ? -15.391 -6.184 -16.471 1.00 81.88 330 ARG A N 1
ATOM 2588 C CA . ARG A 1 330 ? -16.778 -6.647 -16.537 1.00 81.88 330 ARG A CA 1
ATOM 2589 C C . ARG A 1 330 ? -17.103 -7.044 -17.974 1.00 81.88 330 ARG A C 1
ATOM 2591 O O . ARG A 1 330 ? -16.884 -6.247 -18.883 1.00 81.88 330 ARG A O 1
ATOM 2598 N N . LEU A 1 331 ? -17.604 -8.257 -18.173 1.00 82.81 331 LEU A N 1
ATOM 2599 C CA . LEU A 1 331 ? -17.939 -8.795 -19.487 1.00 82.81 331 LEU A CA 1
ATOM 2600 C C . LEU A 1 331 ? -19.275 -9.530 -19.455 1.00 82.81 331 LEU A C 1
ATOM 2602 O O . LEU A 1 331 ? -19.626 -10.180 -18.471 1.00 82.81 331 LEU A O 1
ATOM 2606 N N . THR A 1 332 ? -19.961 -9.476 -20.589 1.00 78.88 332 THR A N 1
ATOM 2607 C CA . THR A 1 332 ? -21.092 -10.340 -20.910 1.00 78.88 332 THR A CA 1
ATOM 2608 C C . THR A 1 332 ? -20.565 -11.510 -21.730 1.00 78.88 332 THR A C 1
ATOM 2610 O O . THR A 1 332 ? -20.030 -11.319 -22.823 1.00 78.88 332 THR A O 1
ATOM 2613 N N . VAL A 1 333 ? -20.671 -12.725 -21.200 1.00 72.75 333 VAL A N 1
ATOM 2614 C CA . VAL A 1 333 ? -20.164 -13.935 -21.856 1.00 72.75 333 VAL A CA 1
ATOM 2615 C C . VAL A 1 333 ? -21.317 -14.718 -22.471 1.00 72.75 333 VAL A C 1
ATOM 2617 O O . VAL A 1 333 ? -22.297 -15.035 -21.796 1.00 72.75 333 VAL A O 1
ATOM 2620 N N . ASN A 1 334 ? -21.142 -15.092 -23.741 1.00 70.31 334 ASN A N 1
ATOM 2621 C CA . ASN A 1 334 ? -22.068 -15.932 -24.495 1.00 70.31 334 ASN A CA 1
ATOM 2622 C C . ASN A 1 334 ? -21.435 -17.310 -24.710 1.00 70.31 334 ASN A C 1
ATOM 2624 O O . ASN A 1 334 ? -20.417 -17.432 -25.396 1.00 70.31 334 ASN A O 1
ATOM 2628 N N . ARG A 1 335 ? -22.026 -18.371 -24.150 1.00 61.00 335 ARG A N 1
ATOM 2629 C CA . ARG A 1 335 ? -21.543 -19.739 -24.391 1.00 61.00 335 ARG A CA 1
ATOM 2630 C C . ARG A 1 335 ? -21.988 -20.220 -25.774 1.00 61.00 335 ARG A C 1
ATOM 2632 O O . ARG A 1 335 ? -23.176 -20.387 -26.041 1.00 61.00 335 ARG A O 1
ATOM 2639 N N . ARG A 1 336 ? -21.020 -20.497 -26.651 1.00 61.81 336 ARG A N 1
ATOM 2640 C CA . ARG A 1 336 ? -21.244 -21.122 -27.964 1.00 61.81 336 ARG A CA 1
ATOM 2641 C C . ARG A 1 336 ? -20.754 -22.568 -27.927 1.00 61.81 336 ARG A C 1
ATOM 2643 O O . ARG A 1 336 ? -19.648 -22.828 -27.465 1.00 61.81 336 ARG A O 1
ATOM 2650 N N . LYS A 1 337 ? -21.553 -23.514 -28.428 1.00 50.69 337 LYS A N 1
ATOM 2651 C CA . LYS A 1 337 ? -21.131 -24.911 -28.641 1.00 50.69 337 LYS A CA 1
ATOM 2652 C C . LYS A 1 337 ? -21.322 -25.238 -30.122 1.00 50.69 337 LYS A C 1
ATOM 2654 O O . LYS A 1 337 ? -22.453 -25.232 -30.593 1.00 50.69 337 LYS A O 1
ATOM 2659 N N . GLY A 1 338 ? -20.228 -25.498 -30.845 1.00 55.25 338 GLY A N 1
ATOM 2660 C CA . GLY A 1 338 ? -20.264 -25.857 -32.273 1.00 55.25 338 GLY A CA 1
ATOM 2661 C C . GLY A 1 338 ? -20.719 -24.729 -33.210 1.00 55.25 338 GLY A C 1
ATOM 2662 O O . GLY A 1 338 ? -21.556 -24.963 -34.075 1.00 55.25 338 GLY A O 1
ATOM 2663 N N . GLY A 1 339 ? -20.246 -23.493 -33.003 1.00 53.97 339 GLY A N 1
ATOM 2664 C CA . GLY A 1 339 ? -20.535 -22.336 -33.874 1.00 53.97 339 GLY A CA 1
ATOM 2665 C C . GLY A 1 339 ? -21.943 -21.739 -33.736 1.00 53.97 339 GLY A C 1
ATOM 2666 O O . GLY A 1 339 ? -22.134 -20.551 -33.980 1.00 53.97 339 GLY A O 1
ATOM 2667 N N . ARG A 1 340 ? -22.923 -22.512 -33.256 1.00 45.50 340 ARG A N 1
ATOM 2668 C CA . ARG A 1 340 ? -24.276 -22.021 -32.970 1.00 45.50 340 ARG A CA 1
ATOM 2669 C C . ARG A 1 340 ? -24.329 -21.376 -31.586 1.00 45.50 340 ARG A C 1
ATOM 2671 O O . ARG A 1 340 ? -23.946 -21.982 -30.580 1.00 45.50 340 ARG A O 1
ATOM 2678 N N . VAL A 1 341 ? -24.809 -20.134 -31.543 1.00 50.88 341 VAL A N 1
ATOM 2679 C CA . VAL A 1 341 ? -25.161 -19.448 -30.295 1.00 50.88 341 VAL A CA 1
ATOM 2680 C C . VAL A 1 341 ? -26.300 -20.238 -29.662 1.00 50.88 341 VAL A C 1
ATOM 2682 O O . VAL A 1 341 ? -27.366 -20.375 -30.261 1.00 50.88 341 VAL A O 1
ATOM 2685 N N . ARG A 1 342 ? -26.077 -20.805 -28.473 1.00 49.03 342 ARG A N 1
ATOM 2686 C CA . ARG A 1 342 ? -27.208 -21.296 -27.689 1.00 49.03 342 ARG A CA 1
ATOM 2687 C C . ARG A 1 342 ? -27.969 -20.067 -27.190 1.00 49.03 342 ARG A C 1
ATOM 2689 O O . ARG A 1 342 ? -27.320 -19.170 -26.663 1.00 49.03 342 ARG A O 1
ATOM 2696 N N . PRO A 1 343 ? -29.307 -20.022 -27.275 1.00 48.38 343 PRO A N 1
ATOM 2697 C CA . PRO A 1 343 ? -30.111 -18.950 -26.678 1.00 48.38 343 PRO A CA 1
ATOM 2698 C C . PRO A 1 343 ? -30.097 -18.975 -25.131 1.00 48.38 343 PRO A C 1
ATOM 2700 O O . PRO A 1 343 ? -30.896 -18.302 -24.484 1.00 48.38 343 PRO A O 1
ATOM 2703 N N . GLU A 1 344 ? -29.206 -19.763 -24.517 1.00 51.09 344 GLU A N 1
ATOM 2704 C CA . GLU A 1 344 ? -28.974 -19.775 -23.077 1.00 51.09 344 GLU A CA 1
ATOM 2705 C C . GLU A 1 344 ? -28.355 -18.431 -22.670 1.00 51.09 344 GLU A C 1
ATOM 2707 O O . GLU A 1 344 ? -27.206 -18.146 -22.998 1.00 51.09 344 GLU A O 1
ATOM 2712 N N . ARG A 1 345 ? -29.187 -17.620 -22.000 1.00 56.47 345 ARG A N 1
ATOM 2713 C CA . ARG A 1 345 ? -28.935 -16.325 -21.346 1.00 56.47 345 ARG A CA 1
ATOM 2714 C C . ARG A 1 345 ? -27.462 -15.909 -21.303 1.00 56.47 345 ARG A C 1
ATOM 2716 O O . ARG A 1 345 ? -26.671 -16.519 -20.585 1.00 56.47 345 ARG A O 1
ATOM 2723 N N . ASN A 1 346 ? -27.158 -14.806 -21.985 1.00 65.38 346 ASN A N 1
ATOM 2724 C CA . ASN A 1 346 ? -25.982 -13.979 -21.735 1.00 65.38 346 ASN A CA 1
ATOM 2725 C C . ASN A 1 346 ? -25.710 -13.915 -20.224 1.00 65.38 346 ASN A C 1
ATOM 2727 O O . ASN A 1 346 ? -26.598 -13.559 -19.446 1.00 65.38 346 ASN A O 1
ATOM 2731 N N . THR A 1 347 ? -24.509 -14.307 -19.807 1.00 72.19 347 THR A N 1
ATOM 2732 C CA . THR A 1 347 ? -24.106 -14.243 -18.399 1.00 72.19 347 THR A CA 1
ATOM 2733 C C . THR A 1 347 ? -23.175 -13.066 -18.198 1.00 72.19 347 THR A C 1
ATOM 2735 O O . THR A 1 347 ? -22.070 -13.065 -18.741 1.00 72.19 347 THR A O 1
ATOM 2738 N N . ASP A 1 348 ? -23.617 -12.095 -17.409 1.00 81.06 348 ASP A N 1
ATOM 2739 C CA . ASP A 1 348 ? -22.779 -10.989 -16.962 1.00 81.06 348 ASP A CA 1
ATOM 2740 C C . ASP A 1 348 ? -21.891 -11.426 -15.796 1.00 81.06 348 ASP A C 1
ATOM 2742 O O . ASP A 1 348 ? -22.281 -12.235 -14.949 1.00 81.06 348 ASP A O 1
ATOM 2746 N N . GLY A 1 349 ? -20.672 -10.898 -15.771 1.00 84.56 349 GLY A N 1
ATOM 2747 C CA . GLY A 1 349 ? -19.702 -11.227 -14.741 1.00 84.56 349 GLY A CA 1
ATOM 2748 C C . GLY A 1 349 ? -18.401 -10.447 -14.865 1.00 84.56 349 GLY A C 1
ATOM 2749 O O . GLY A 1 349 ? -18.264 -9.549 -15.700 1.00 84.56 349 GLY A O 1
ATOM 2750 N N . PHE A 1 350 ? -17.429 -10.806 -14.034 1.00 86.12 350 PHE A N 1
ATOM 2751 C CA . PHE A 1 350 ? -16.084 -10.241 -14.053 1.00 86.12 350 PHE A CA 1
ATOM 2752 C C . PHE A 1 350 ? -15.088 -11.253 -14.596 1.00 86.12 350 PHE A C 1
ATOM 2754 O O . PHE A 1 350 ? -14.993 -12.376 -14.115 1.00 86.12 350 PHE A O 1
ATOM 2761 N N . LEU A 1 351 ? -14.307 -10.837 -15.583 1.00 87.12 351 LEU A N 1
ATOM 2762 C CA . LEU A 1 351 ? -13.134 -11.554 -16.044 1.00 87.12 351 LEU A CA 1
ATOM 2763 C C . LEU A 1 351 ? -11.911 -11.031 -15.295 1.00 87.12 351 LEU A C 1
ATOM 2765 O O . LEU A 1 351 ? -11.577 -9.848 -15.391 1.00 87.12 351 LEU A O 1
ATOM 2769 N N . LEU A 1 352 ? -11.260 -11.920 -14.557 1.00 87.38 352 LEU A N 1
ATOM 2770 C CA . LEU A 1 352 ? -10.031 -11.668 -13.827 1.00 87.38 352 LEU A CA 1
ATOM 2771 C C . LEU A 1 352 ? -8.862 -12.300 -14.578 1.00 87.38 352 LEU A C 1
ATOM 2773 O O . LEU A 1 352 ? -8.921 -13.465 -14.975 1.00 87.38 352 LEU A O 1
ATOM 2777 N N . LEU A 1 353 ? -7.798 -11.527 -14.747 1.00 84.62 353 LEU A N 1
ATOM 2778 C CA . LEU A 1 353 ? -6.519 -11.988 -15.258 1.00 84.62 353 LEU A CA 1
ATOM 2779 C C . LEU A 1 353 ? -5.520 -12.030 -14.100 1.00 84.62 353 LEU A C 1
ATOM 2781 O O . LEU A 1 353 ? -5.151 -10.991 -13.555 1.00 84.62 353 LEU A O 1
ATOM 2785 N N . ASP A 1 354 ? -5.094 -13.236 -13.757 1.00 81.25 354 ASP A N 1
ATOM 2786 C CA . ASP A 1 354 ? -3.941 -13.557 -12.915 1.00 81.25 354 ASP A CA 1
ATOM 2787 C C . ASP A 1 354 ? -2.751 -13.914 -13.837 1.00 81.25 354 ASP A C 1
ATOM 2789 O O . ASP A 1 354 ? -2.988 -14.286 -14.992 1.00 81.25 354 ASP A O 1
ATOM 2793 N N . PRO A 1 355 ? -1.474 -13.833 -13.402 1.00 77.19 355 PRO A N 1
ATOM 2794 C CA . PRO A 1 355 ? -0.343 -14.186 -14.263 1.00 77.19 355 PRO A CA 1
ATOM 2795 C C . PRO A 1 355 ? -0.420 -15.600 -14.853 1.00 77.19 355 PRO A C 1
ATOM 2797 O O . PRO A 1 355 ? 0.098 -15.829 -15.943 1.00 77.19 355 PRO A O 1
ATOM 2800 N N . ASN A 1 356 ? -1.086 -16.538 -14.168 1.00 83.25 356 ASN A N 1
ATOM 2801 C CA . ASN A 1 356 ? -1.174 -17.930 -14.605 1.00 83.25 356 ASN A CA 1
ATOM 2802 C C . ASN A 1 356 ? -2.558 -18.322 -15.130 1.00 83.25 356 ASN A C 1
ATOM 2804 O O . ASN A 1 356 ? -2.667 -19.283 -15.895 1.00 83.25 356 ASN A O 1
ATOM 2808 N N . HIS A 1 357 ? -3.619 -17.613 -14.734 1.00 85.81 357 HIS A N 1
ATOM 2809 C CA . HIS A 1 357 ? -4.993 -18.017 -15.024 1.00 85.81 357 HIS A CA 1
ATOM 2810 C C . HIS A 1 357 ? -5.885 -16.865 -15.482 1.00 85.81 357 HIS A C 1
ATOM 2812 O O . HIS A 1 357 ? -5.790 -15.734 -15.018 1.00 85.81 357 HIS A O 1
ATOM 2818 N N . LEU A 1 358 ? -6.835 -17.208 -16.344 1.00 88.06 358 LEU A N 1
ATOM 2819 C CA . LEU A 1 358 ? -8.000 -16.404 -16.656 1.00 88.06 358 LEU A CA 1
ATOM 2820 C C . LEU A 1 358 ? -9.211 -16.992 -15.930 1.00 88.06 358 LEU A C 1
ATOM 2822 O O . LEU A 1 358 ? -9.543 -18.166 -16.114 1.00 88.06 358 LEU A O 1
ATOM 2826 N N . ILE A 1 359 ? -9.849 -16.191 -15.084 1.00 87.88 359 ILE A N 1
ATOM 2827 C CA . ILE A 1 359 ? -10.936 -16.618 -14.199 1.00 87.88 359 ILE A CA 1
ATOM 2828 C C . ILE A 1 359 ? -12.167 -15.777 -14.499 1.00 87.88 359 ILE A C 1
ATOM 2830 O O . ILE A 1 359 ? -12.084 -14.554 -14.540 1.00 87.88 359 ILE A O 1
ATOM 2834 N N . PHE A 1 360 ? -13.318 -16.414 -14.679 1.00 88.31 360 PHE A N 1
ATOM 2835 C CA . PHE A 1 360 ? -14.584 -15.707 -14.827 1.00 88.31 360 PHE A CA 1
ATOM 2836 C C . PHE A 1 360 ? -15.448 -15.899 -13.591 1.00 88.31 360 PHE A C 1
ATOM 2838 O O . PHE A 1 360 ? -15.811 -17.021 -13.231 1.00 88.31 360 PHE A O 1
ATOM 2845 N N . LEU A 1 361 ? -15.7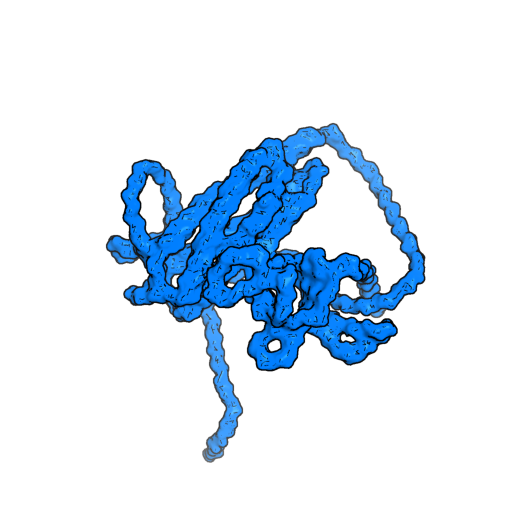81 -14.778 -12.967 1.00 88.50 361 LEU A N 1
ATOM 2846 C CA . LEU A 1 361 ? -16.698 -14.673 -11.853 1.00 88.50 361 LEU A CA 1
ATOM 2847 C C . LEU A 1 361 ? -18.088 -14.333 -12.370 1.00 88.50 361 LEU A C 1
ATOM 2849 O O . LEU A 1 361 ? -18.252 -13.380 -13.128 1.00 88.50 361 LEU A O 1
ATOM 2853 N N . ARG A 1 362 ? -19.093 -15.080 -11.929 1.00 88.50 362 ARG A N 1
ATOM 2854 C CA . ARG A 1 362 ? -20.497 -14.834 -12.246 1.00 88.50 362 ARG A CA 1
ATOM 2855 C C . ARG A 1 362 ? -21.235 -14.422 -10.984 1.00 88.50 362 ARG A C 1
ATOM 2857 O O . ARG A 1 362 ? -21.042 -15.038 -9.941 1.00 88.50 362 ARG A O 1
ATOM 2864 N N . GLU A 1 363 ? -22.095 -13.420 -11.102 1.00 85.62 363 GLU A N 1
ATOM 2865 C CA . GLU A 1 363 ? -22.994 -13.023 -10.019 1.00 85.62 363 GLU A CA 1
ATOM 2866 C C . GLU A 1 363 ? -23.960 -14.171 -9.684 1.00 85.62 363 GLU A C 1
ATOM 2868 O O . GLU A 1 363 ? -24.597 -14.759 -10.570 1.00 85.62 363 GLU A O 1
ATOM 2873 N N . GLN A 1 364 ? -24.023 -14.532 -8.406 1.00 81.00 364 GLN A N 1
ATOM 2874 C CA . GLN A 1 364 ? -24.985 -15.486 -7.880 1.00 81.00 364 GLN A CA 1
ATOM 2875 C C . GLN A 1 364 ? -26.340 -14.791 -7.750 1.00 81.00 364 GLN A C 1
ATOM 2877 O O . GLN A 1 364 ? -26.450 -13.697 -7.214 1.00 81.00 364 GLN A O 1
ATOM 2882 N N . SER A 1 365 ? -27.389 -15.438 -8.251 1.00 65.69 365 SER A N 1
ATOM 2883 C CA . SER A 1 365 ? -28.747 -14.888 -8.291 1.00 65.69 365 SER A CA 1
ATOM 2884 C C . SER A 1 365 ? -29.537 -15.088 -6.990 1.00 65.69 365 SER A C 1
ATOM 2886 O O . SER A 1 365 ? -30.766 -15.079 -7.028 1.00 65.69 365 SER A O 1
ATOM 2888 N N . GLU A 1 366 ? -28.871 -15.356 -5.866 1.00 60.66 366 GLU A N 1
ATOM 2889 C CA . GLU A 1 366 ? -29.551 -15.536 -4.580 1.00 60.66 366 GLU A CA 1
ATOM 2890 C C . GLU A 1 366 ? -29.926 -14.179 -3.963 1.00 60.66 366 GLU A C 1
ATOM 2892 O O . GLU A 1 366 ? -29.203 -13.200 -4.158 1.00 60.66 366 GLU A O 1
ATOM 2897 N N . PRO A 1 367 ? -31.055 -14.087 -3.234 1.00 53.94 367 PRO A N 1
ATOM 2898 C CA . PRO A 1 367 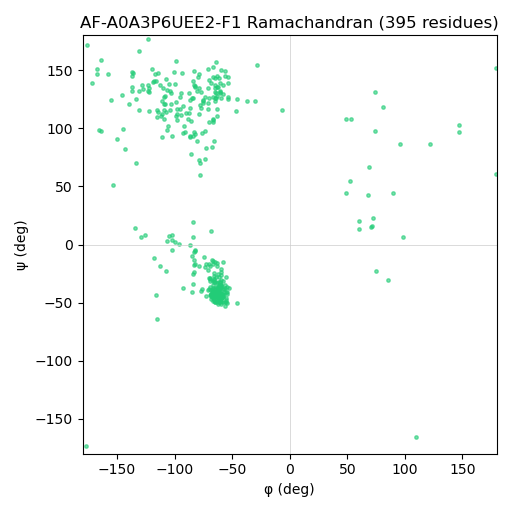? -31.529 -12.840 -2.651 1.00 53.94 367 PRO A CA 1
ATOM 2899 C C . PRO A 1 367 ? -30.728 -12.533 -1.381 1.00 53.94 367 PRO A C 1
ATOM 2901 O O . PRO A 1 367 ? -31.216 -12.697 -0.266 1.00 53.94 367 PRO A O 1
ATOM 2904 N N . VAL A 1 368 ? -29.474 -12.129 -1.550 1.00 58.41 368 VAL A N 1
ATOM 2905 C CA . VAL A 1 368 ? -28.640 -11.589 -0.476 1.00 58.41 368 VAL A CA 1
ATOM 2906 C C . VAL A 1 368 ? -28.544 -10.079 -0.682 1.00 58.41 368 VAL A C 1
ATOM 2908 O O . VAL A 1 368 ? -28.365 -9.620 -1.808 1.00 58.41 368 VAL A O 1
ATOM 2911 N N . ASP A 1 369 ? -28.643 -9.298 0.399 1.00 61.69 369 ASP A N 1
ATOM 2912 C CA . ASP A 1 369 ? -28.562 -7.823 0.370 1.00 61.69 369 ASP A CA 1
ATOM 2913 C C . ASP A 1 369 ? -27.243 -7.289 -0.233 1.00 61.69 369 ASP A C 1
ATOM 2915 O O . ASP A 1 369 ? -27.143 -6.117 -0.600 1.00 61.69 369 ASP A O 1
ATOM 2919 N N . THR A 1 370 ? -26.230 -8.149 -0.370 1.00 71.69 370 THR A N 1
ATOM 2920 C CA . THR A 1 370 ? -24.960 -7.869 -1.048 1.00 71.69 370 THR A CA 1
ATOM 2921 C C . THR A 1 370 ? -24.704 -8.851 -2.190 1.00 71.69 370 THR A C 1
ATOM 2923 O O . THR A 1 370 ? -24.826 -10.059 -1.970 1.00 71.69 370 THR A O 1
ATOM 2926 N N . PRO A 1 371 ? -24.276 -8.363 -3.372 1.00 74.81 371 PRO A N 1
ATOM 2927 C CA . PRO A 1 371 ? -23.995 -9.212 -4.523 1.00 74.81 371 PRO A CA 1
ATOM 2928 C C . PRO A 1 371 ? -22.828 -10.153 -4.212 1.00 74.81 371 PRO A C 1
ATOM 2930 O O . PRO A 1 371 ? -21.750 -9.706 -3.820 1.00 74.81 371 PRO A O 1
ATOM 2933 N N . MET A 1 372 ? -23.052 -11.452 -4.400 1.00 85.38 372 MET A N 1
ATOM 2934 C CA . MET A 1 372 ? -22.035 -12.495 -4.269 1.00 85.38 372 MET A CA 1
ATOM 2935 C C . MET A 1 372 ? -21.654 -13.021 -5.650 1.00 85.38 372 MET A C 1
ATOM 2937 O O . MET A 1 372 ? -22.500 -13.172 -6.529 1.00 85.38 372 MET A O 1
ATOM 2941 N N . TYR A 1 373 ? -20.378 -13.326 -5.848 1.00 86.75 373 TYR A N 1
ATOM 2942 C CA . TYR A 1 373 ? -19.830 -13.834 -7.098 1.00 86.75 373 TYR A CA 1
ATOM 2943 C C . TYR A 1 373 ? -19.237 -15.219 -6.886 1.00 86.75 373 TYR A C 1
ATOM 2945 O O . TYR A 1 373 ? -18.541 -15.447 -5.907 1.00 86.75 373 TYR A O 1
ATOM 2953 N N . ALA A 1 374 ? -19.440 -16.133 -7.828 1.00 87.06 374 ALA A N 1
ATOM 2954 C CA . ALA A 1 374 ? -18.794 -17.443 -7.821 1.00 87.06 374 ALA A CA 1
ATOM 2955 C C . ALA A 1 374 ? -17.934 -17.654 -9.060 1.00 87.06 374 ALA A C 1
ATOM 2957 O O . ALA A 1 374 ? -18.225 -17.136 -10.144 1.00 87.06 374 ALA A O 1
ATOM 2958 N N . VAL A 1 375 ? -16.890 -18.468 -8.909 1.00 86.88 375 VAL A N 1
ATOM 2959 C CA . VAL A 1 375 ? -16.047 -18.896 -10.025 1.00 86.88 375 VAL A CA 1
ATOM 2960 C C . VAL A 1 375 ? -16.866 -19.778 -10.965 1.00 86.88 375 VAL A C 1
ATOM 2962 O O . VAL A 1 375 ? -17.188 -20.923 -10.664 1.00 86.88 375 VAL A O 1
ATOM 2965 N N . ALA A 1 376 ? -17.195 -19.245 -12.138 1.00 85.38 376 ALA A N 1
ATOM 2966 C CA . ALA A 1 376 ? -17.937 -19.973 -13.160 1.00 85.38 376 ALA A CA 1
ATOM 2967 C C . ALA A 1 376 ? -17.023 -20.847 -14.028 1.00 85.38 376 ALA A C 1
ATOM 2969 O O . ALA A 1 376 ? -17.447 -21.905 -14.500 1.00 85.38 376 ALA A O 1
ATOM 2970 N N . TRP A 1 377 ? -15.793 -20.394 -14.284 1.00 86.06 377 TRP A N 1
ATOM 2971 C CA . TRP A 1 377 ? -14.740 -21.176 -14.933 1.00 86.06 377 TRP A CA 1
ATOM 2972 C C . TRP A 1 377 ? -13.361 -20.536 -14.724 1.00 86.06 377 TRP A C 1
ATOM 2974 O O . TRP A 1 377 ? -13.240 -19.339 -14.463 1.00 86.06 377 TRP A O 1
ATOM 2984 N N . LYS A 1 378 ? -12.318 -21.357 -14.872 1.00 87.50 378 LYS A N 1
ATOM 2985 C CA . LYS A 1 378 ? -10.898 -21.000 -14.760 1.00 87.50 378 LYS A CA 1
ATOM 2986 C C . LYS A 1 378 ? -10.140 -21.677 -15.903 1.00 87.50 378 LYS A C 1
ATOM 2988 O O . LYS A 1 378 ? -10.395 -22.841 -16.199 1.00 87.50 378 LYS A O 1
ATOM 2993 N N . THR A 1 379 ? -9.247 -20.962 -16.580 1.00 85.94 379 THR A N 1
ATOM 2994 C CA . THR A 1 379 ? -8.438 -21.484 -17.697 1.00 85.94 379 THR A CA 1
ATOM 2995 C C . THR A 1 379 ? -6.991 -21.004 -17.566 1.00 85.94 379 THR A C 1
ATOM 2997 O O . THR A 1 379 ? -6.790 -19.814 -17.336 1.00 85.94 379 THR A O 1
ATOM 3000 N N . PRO A 1 380 ? -5.975 -21.876 -17.703 1.00 86.69 380 PRO A N 1
ATOM 3001 C CA . PRO A 1 380 ? -4.576 -21.452 -17.718 1.00 86.69 380 PRO A CA 1
ATOM 3002 C C . PRO A 1 380 ? -4.285 -20.488 -18.871 1.00 86.69 380 PRO A C 1
ATOM 3004 O O . PRO A 1 380 ? -4.728 -20.718 -19.997 1.00 86.69 380 PRO A O 1
ATOM 3007 N N . VAL A 1 381 ? -3.497 -19.441 -18.619 1.00 84.31 381 VAL A N 1
ATOM 3008 C CA . VAL A 1 381 ? -3.098 -18.468 -19.653 1.00 84.31 381 VAL A CA 1
ATOM 3009 C C . VAL A 1 381 ? -2.310 -19.146 -20.779 1.00 84.31 381 VAL A C 1
ATOM 3011 O O . VAL A 1 381 ? -2.468 -18.779 -21.939 1.00 84.31 381 VAL A O 1
ATOM 3014 N N . SER A 1 382 ? -1.545 -20.197 -20.468 1.00 82.38 382 SER A N 1
ATOM 3015 C CA . SER A 1 382 ? -0.821 -21.017 -21.452 1.00 82.38 382 SER A CA 1
ATOM 3016 C C . SER A 1 382 ? -1.722 -21.683 -22.498 1.00 82.38 382 SER A C 1
ATOM 3018 O O . SER A 1 382 ? -1.243 -22.055 -23.565 1.00 82.38 382 SER A O 1
ATOM 3020 N N . HIS A 1 383 ? -3.017 -21.845 -22.211 1.00 79.75 383 HIS A N 1
ATOM 3021 C CA . HIS A 1 383 ? -3.989 -22.454 -23.121 1.00 79.75 383 HIS A CA 1
ATOM 3022 C C . HIS A 1 383 ? -4.780 -21.413 -23.931 1.00 79.75 383 HIS A C 1
ATOM 3024 O O . HIS A 1 383 ? -5.654 -21.784 -24.715 1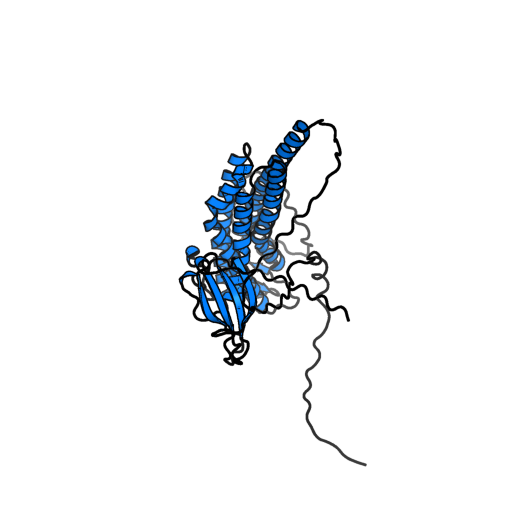.00 79.75 383 HIS A O 1
ATOM 3030 N N . LEU A 1 384 ? -4.514 -20.115 -23.747 1.00 76.44 384 LEU A N 1
ATOM 3031 C CA . LEU A 1 384 ? -5.225 -19.048 -24.444 1.00 76.44 384 LEU A CA 1
ATOM 3032 C C . LEU A 1 384 ? -4.572 -18.745 -25.795 1.00 76.44 384 LEU A C 1
ATOM 3034 O O . LEU A 1 384 ? -3.406 -18.367 -25.873 1.00 76.44 384 LEU A O 1
ATOM 3038 N N . ALA A 1 385 ? -5.365 -18.820 -26.862 1.00 66.38 385 ALA A N 1
ATOM 3039 C CA . ALA A 1 385 ? -5.033 -18.213 -28.143 1.00 66.38 385 ALA A CA 1
ATOM 3040 C C . ALA A 1 385 ? -5.758 -16.864 -28.249 1.00 66.38 385 ALA A C 1
ATOM 3042 O O . ALA A 1 385 ? -6.987 -16.818 -28.332 1.00 66.38 385 ALA A O 1
ATOM 3043 N N . PHE A 1 386 ? -5.013 -15.756 -28.237 1.00 57.47 386 PHE A N 1
ATOM 3044 C CA . PHE A 1 386 ? -5.587 -14.434 -28.488 1.00 57.47 386 PHE A CA 1
ATOM 3045 C C . PHE A 1 386 ? -5.808 -14.247 -29.992 1.00 57.47 386 PHE A C 1
ATOM 3047 O O . PHE A 1 386 ? -4.868 -14.295 -30.782 1.00 57.47 386 PHE A O 1
ATOM 3054 N N . CYS A 1 387 ? -7.056 -14.019 -30.395 1.00 48.06 387 CYS A N 1
ATOM 3055 C CA . CYS A 1 387 ? -7.396 -13.561 -31.739 1.00 48.06 387 CYS A CA 1
ATOM 3056 C C . CYS A 1 387 ? -7.877 -12.111 -31.644 1.00 48.06 387 CYS A C 1
ATOM 3058 O O . CYS A 1 387 ? -8.957 -11.847 -31.120 1.00 48.06 387 CYS A O 1
ATOM 3060 N N . THR A 1 388 ? -7.065 -11.166 -32.116 1.00 36.75 388 THR A N 1
ATOM 3061 C CA . THR A 1 388 ? -7.455 -9.754 -32.212 1.00 36.75 388 THR A CA 1
ATOM 3062 C C . THR A 1 388 ? -8.397 -9.579 -33.401 1.00 36.75 388 THR A C 1
ATOM 3064 O O . THR A 1 388 ? -8.016 -9.893 -34.526 1.00 36.75 388 THR A O 1
ATOM 3067 N N . LEU A 1 389 ? -9.609 -9.071 -33.166 1.00 37.88 389 LEU A N 1
ATOM 3068 C CA . LEU A 1 389 ? -10.592 -8.774 -34.211 1.00 37.88 389 LEU A CA 1
ATOM 3069 C C . LEU A 1 389 ? -10.820 -7.254 -34.257 1.00 37.88 389 LEU A C 1
ATOM 3071 O O . LEU A 1 389 ? -11.300 -6.667 -33.290 1.00 37.88 389 LEU A O 1
ATOM 3075 N N . LEU A 1 390 ? -10.422 -6.610 -35.356 1.00 26.36 390 LEU A N 1
ATOM 3076 C CA . LEU A 1 390 ? -10.687 -5.195 -35.634 1.00 26.36 390 LEU A CA 1
ATOM 3077 C C . LEU A 1 390 ? -12.042 -5.093 -36.343 1.00 26.36 390 LEU A C 1
ATOM 3079 O O . LEU A 1 390 ? -12.156 -5.479 -37.503 1.00 26.36 390 LEU A O 1
ATOM 3083 N N . ILE A 1 391 ? -13.065 -4.584 -35.655 1.00 30.20 391 ILE A N 1
ATOM 3084 C CA . ILE A 1 391 ? -14.348 -4.244 -36.282 1.00 30.20 391 ILE A CA 1
ATOM 3085 C C . ILE A 1 391 ? -14.273 -2.776 -36.710 1.00 30.20 391 ILE A C 1
ATOM 3087 O O . ILE A 1 391 ? -14.402 -1.877 -35.883 1.00 30.20 391 ILE A O 1
ATOM 3091 N N . LEU A 1 392 ? -14.046 -2.530 -38.000 1.00 24.77 392 LEU A N 1
ATOM 3092 C CA . LEU A 1 392 ? -14.329 -1.239 -38.628 1.00 24.77 392 LEU A CA 1
ATOM 3093 C C . LEU A 1 392 ? -15.797 -1.259 -39.070 1.00 24.77 392 LEU A C 1
ATOM 3095 O O . LEU A 1 392 ? -16.101 -1.737 -40.159 1.00 24.77 392 LEU A O 1
ATOM 3099 N N . SER A 1 393 ? -16.718 -0.769 -38.237 1.00 25.16 393 SER A N 1
ATOM 3100 C CA . SER A 1 393 ? -18.059 -0.426 -38.723 1.00 25.16 393 SER A CA 1
ATOM 3101 C C . SER A 1 393 ? -18.003 0.975 -39.337 1.00 25.16 393 SER A C 1
ATOM 3103 O O . SER A 1 393 ? -18.045 1.978 -38.624 1.00 25.16 393 SER A O 1
ATOM 3105 N N . CYS A 1 394 ? -17.855 1.053 -40.660 1.00 23.64 394 CYS A N 1
ATOM 3106 C CA . CYS A 1 394 ? -18.255 2.242 -41.411 1.00 23.64 394 CYS A CA 1
ATOM 3107 C C . CYS A 1 394 ? -19.758 2.140 -41.672 1.00 23.64 394 CYS A C 1
ATOM 3109 O O . CYS A 1 394 ? -20.172 1.505 -42.638 1.00 23.64 394 CYS A O 1
ATOM 3111 N N . ASP A 1 395 ? -20.559 2.768 -40.815 1.00 26.80 395 ASP A N 1
ATOM 3112 C CA . ASP A 1 395 ? -21.934 3.109 -41.165 1.00 26.80 395 ASP A CA 1
ATOM 3113 C C . ASP A 1 395 ? -21.889 4.393 -42.005 1.00 26.80 395 ASP A C 1
ATOM 3115 O O . ASP A 1 395 ? -21.919 5.506 -41.480 1.00 26.80 395 ASP A O 1
ATOM 3119 N N . CYS A 1 396 ? -21.754 4.243 -43.324 1.00 27.50 396 CYS A N 1
ATOM 3120 C CA . CYS A 1 396 ? -22.145 5.291 -44.262 1.00 27.50 396 CYS A CA 1
ATOM 3121 C C . CYS A 1 396 ? -23.589 5.010 -44.680 1.00 27.50 396 CYS A C 1
ATOM 3123 O O . CYS A 1 396 ? -23.840 4.172 -45.546 1.00 27.50 396 CYS A O 1
ATOM 3125 N N . SER A 1 397 ? -24.515 5.682 -43.997 1.00 32.47 397 SER A N 1
ATOM 3126 C CA . SER A 1 397 ? -25.885 5.927 -44.456 1.00 32.47 397 SER A CA 1
ATOM 3127 C C . SER A 1 397 ? -25.913 6.733 -45.746 1.00 32.47 397 SER A C 1
ATOM 3129 O O . SER A 1 397 ? -25.100 7.688 -45.818 1.00 32.47 397 SER A O 1
#

InterPro domains:
  IPR035899 Dbl homology (DH) domain superfamily [G3DSA:1.20.900.10] (72-295)
  IPR035899 Dbl homology (DH) domain superfamily [SSF48065] (125-286)

Organism: Dibothriocephalus latus (NCBI:txid60516)

Solvent-accessible surface area (backbone atoms only — not comparable to full-atom values): 24580 Å² total; per-residue (Å²): 134,87,80,90,87,84,90,90,80,86,87,79,82,86,80,85,85,89,88,86,80,85,70,76,84,79,67,85,78,74,81,84,89,82,90,73,89,72,85,74,82,91,79,90,88,86,87,85,88,83,91,83,88,80,89,79,88,78,79,88,78,87,73,78,97,74,54,72,73,54,56,53,51,51,40,53,52,53,32,45,50,39,50,49,54,52,46,52,48,38,54,58,45,49,57,55,49,56,51,50,52,52,54,62,70,28,49,71,52,36,36,35,44,91,91,42,79,41,71,55,53,71,63,34,50,44,16,50,53,29,32,54,61,23,48,59,52,46,46,54,47,43,54,53,42,36,58,50,43,63,72,16,66,90,43,57,80,53,44,23,52,48,47,55,80,43,42,79,62,43,44,34,56,16,51,24,52,42,20,48,52,45,29,52,57,44,57,61,68,69,65,75,80,92,66,72,46,28,33,34,37,55,71,80,90,62,82,78,77,85,85,78,94,70,86,77,84,76,82,84,80,82,86,79,88,69,89,80,65,63,79,32,46,42,51,44,67,66,54,56,62,56,69,45,50,67,58,57,50,52,58,46,50,46,57,44,45,48,49,38,33,54,36,32,48,74,71,73,41,86,40,67,55,36,53,49,28,41,47,52,54,52,36,22,58,50,32,24,50,40,60,69,75,45,54,80,34,42,51,85,66,59,69,92,51,29,44,82,76,63,85,95,56,65,83,76,67,64,86,44,40,51,65,54,66,75,43,75,44,81,44,68,47,73,66,62,66,90,88,45,74,51,91,63,69,74,41,59,30,39,40,37,32,44,96,60,32,40,36,34,31,29,66,52,91,65,98,53,102,60,80,37,25,33,74,74,49,76,44,52,48,91,76,61,82,89,77,91,80,86,83,82,82,80,83,78,128

Radius of gyration: 28.36 Å; Cα contacts (8 Å, |Δi|>4): 398; chains: 1; bounding box: 99×55×79 Å

Foldseek 3Di:
DDDDDDDDDDDDDDDDDDDDDPPPPPVPPDDDDDPPPDPDDDADDDDDDDDDDDDDDDDDDDDDCPDPPVLLVVLVVLLLVLLVVLLVLLVVLLVLL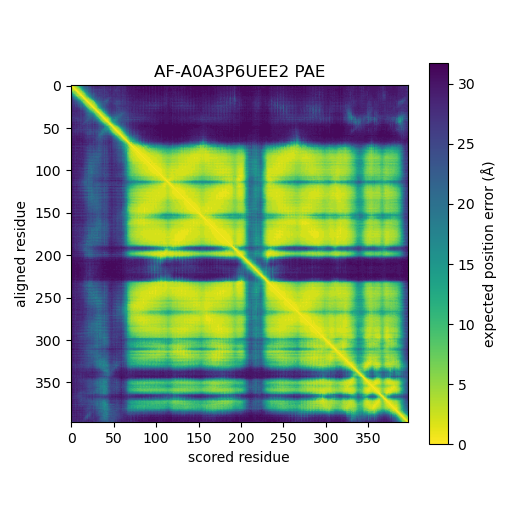VVLLLQLVFFPQWKAWPNDIDGQDLLLVQLSVLLNVLSVLVSVLSVQLSVVSVVCSVPSVCSLVSLVVCLLSLLSLLSNLLSLVSNVVSVVVVVDDPIFMKTFGHQDPDDDDPDDPDDDPPDDPPDDDDPPPPRGIDTPVVSSVSSCSSVVSLVVLLVSLVSSLVSCVSVVHDSVSSVVSSVSSVQSVQLNVCLVPPPVQEPPPDQVQADRDDPSHNDDCSVRRGGRWPDKDWHFDFDDDPSDGDPPDGFIFIWTHDVFKTWTWGWDPDPDPDTHTYTPDMDTPVPDDDDDDDDDDPPPD

Secondary structure (DSSP, 8-state):
--------------PPP-S--SSTTS-----------------------------------------HHHHHHHHHHHHHHHHHHHHHHHHHHHHHHHHHHHHHHTEEEEEEETTEEEEPPHHHHHHHHHHHHHHHHHHHHHHHHHHHHHHTTT-GGGHHHHHHTTGGGGHHHHHHHHHHHHHHHHHHTT--SS--EEEEE------PPS--------------S-SSTTTTEEEHHHHHHHTTHHHHHHHHHHHHHHHHHHHHHHTT---HHHHHHHHHHHHHHHHHHHHHHTGGGEET--GGG--PPPTTS----TTTSPPPPSEEEEEEE--EETTEEP-S--EEEEEEE-SSEEEEEEE--S--SS--EEEEEEEEGGG--------------

Sequence (397 aa):
MSEIDYTKIKQIPTAPKVMILLLEKKLTSYPQYLQLSSKFELIFDKPDAFQMSAQFSISHISVPVKSLSFCERHIAVATSYALTEIIELEEGYGVRVRRLERQLASLTGNIVVDNKMTAFAAEMQRALEGLQRHLSATVNLSENLRAQLQMCAMNPTNAAQCFLDLEPKFAHYTAYLVHLSQLMNAYEKIGIKNQEVCFELTPVTETPPPSASAPTFNMDAKAAGGNDDIETLIGARQFLEQLFIPQAHLTSYESLLGYLARYSARSQNPTRELEAAMAVVRQASRRAVELQQLWPFVADMPSELGAVPPKDVVIQDLEKLPKPLVRMTRLTVNRRKGGRVRPERNTDGFLLLDPNHLIFLREQSEPVDTPMYAVAWKTPVSHLAFCTLLILSCDCS

pLDDT: mean 70.56, std 26.45, range [21.41, 96.5]